Protein AF-A0A947VZX3-F1 (afdb_monomer)

Nearest PDB structures (foldseek):
  3a2s-assembly1_X  TM=6.113E-01  e=2.137E-06  Neisseria meningitidis
  7de8-assembly1_X  TM=5.847E-01  e=1.114E-06  Neisseria meningitidis
  3m8d-assembly1_A  TM=3.335E-01  e=2.037E-04  Escherichia coli
  4aiq-assembly1_A  TM=3.124E-01  e=2.099E-03  Neisseria meningitidis
  4aip-assembly1_C  TM=2.889E-01  e=2.340E-03  Neisseria meningitidis

Foldseek 3Di:
DPVVVVVVVVVVVVCVVPVPPDDPVRFVVQKDKKKKKKKKAKDKDFQDALLCDDPVCNPPHVQRAPPVVVRMKMKMKMWIWGDDPLDQKIWIKMKIWIQDRRRDDPVDPRDTDIDTFDGKMKGFPDDAQAARGKIKMFDQHFQPCQLQLQDPDDAPNDPDCPVCPSNQQGDGRWGKIKIKDTNHPFWIKIKMKTQFGGNCCCLWQVFDGNGKIKIKIKTWDDDPQKTKIKMKIKIFGANAFPDWDADPVGDIDGHTPSHWMKMKIKMKIWGWDDDDQKIKIKMKMKIKIWTWHRDDPVCVVLPFDIAIAIKMKIKIWMWMDGDQKIKIKMKIFIDGPQQEAQLQPTFCPLCVLLVVVVVVDQDPQNDDPPDDDLTNVGSGDPSPVQWGMKMKIKMWGDPDPFKIKIKMKIKTHTDPDNLLHDLVNNLVSQLVSQLVCCCPRVVDDSVSSNVVSVVSSVQQQPDWDDDPNDTDGNSVVSSVSSGSPDGDMMMMIMMMMMGMD

Secondary structure (DSSP, 8-state):
--HHHHHHHHHHHHHHH-GGG--HHHHHTTEEEEEEEEEEEEEES----TTS--TT-TTS--TTTTGGGTTEEEEEEEEEEEE-TTSSEEEEEEEEEESS-TT--TTS-S--EEEEEEEEEEE-----TTSPPPEEEEEEE--TTSS-TT-S---TT---S-SHHHHTT---SEEEEEEEEESSSS-EEEEEEES---HHHHHTT---TTT-EEEEEEEEEEETTEEEEEEEEEEEE-SS-SEEEE-TTS-EEEE----EEEEEEEEEEEE-EEETTEEEEEEEEEEEEEEE----HHHHHTTPPPPEEEEEEEEEEEEEEETTEEEEEEEEEEE-----GGGGSPTTHHHHHHHHHHTTS--TT-----S--------S--TTTTEEEEEEEEEEEEEETTEEEEEEEEEEEE--STTS--HHHHHHHHHHHHHHHHHHHS---HHHHHHHHHHHHHHHHH-EEEETTEEEEHHHHHHHHHSPPP-PPEEEEEEEEEEE-

Radius of gyration: 26.91 Å; Cα contacts (8 Å, |Δi|>4): 1143; chains: 1; bounding box: 76×49×82 Å

Structure (mmCIF, N/CA/C/O backbone):
data_AF-A0A947VZX3-F1
#
_entry.id   AF-A0A947VZX3-F1
#
loop_
_atom_site.group_PDB
_atom_site.id
_atom_site.type_symbol
_atom_site.label_atom_id
_atom_site.label_alt_id
_atom_site.label_comp_id
_atom_site.label_asym_id
_atom_site.label_entity_id
_atom_site.label_seq_id
_atom_site.pdbx_PDB_ins_code
_atom_site.Cartn_x
_atom_site.Cartn_y
_atom_site.Cartn_z
_atom_site.occupancy
_atom_site.B_iso_or_equiv
_atom_site.auth_seq_id
_atom_site.auth_comp_id
_atom_site.auth_asym_id
_atom_site.auth_atom_id
_atom_site.pdbx_PDB_model_num
ATOM 1 N N . MET A 1 1 ? -25.962 3.955 -11.970 1.00 35.78 1 MET A N 1
ATOM 2 C CA . MET A 1 1 ? -26.744 4.250 -10.748 1.00 35.78 1 MET A CA 1
ATOM 3 C C . MET A 1 1 ? -25.723 4.351 -9.625 1.00 35.78 1 MET A C 1
ATOM 5 O O . MET A 1 1 ? -24.988 3.386 -9.468 1.00 35.78 1 MET A O 1
ATOM 9 N N . LYS A 1 2 ? -25.550 5.512 -8.966 1.00 31.69 2 LYS A N 1
ATOM 10 C CA . LYS A 1 2 ? -24.510 5.649 -7.922 1.00 31.69 2 LYS A CA 1
ATOM 11 C C . LYS A 1 2 ? -24.743 4.577 -6.833 1.00 31.69 2 LYS A C 1
ATOM 13 O O . LYS A 1 2 ? -25.914 4.374 -6.492 1.00 31.69 2 LYS A O 1
ATOM 18 N N . PRO A 1 3 ? -23.701 3.913 -6.294 1.00 34.59 3 PRO A N 1
ATOM 19 C CA . PRO A 1 3 ? -23.832 2.891 -5.244 1.00 34.59 3 PRO A CA 1
ATOM 20 C C . PRO A 1 3 ? -24.694 3.362 -4.063 1.00 34.59 3 PRO A C 1
ATOM 22 O O . PRO A 1 3 ? -25.506 2.606 -3.534 1.00 34.59 3 PRO A O 1
ATOM 25 N N . THR A 1 4 ? -24.622 4.658 -3.757 1.00 35.81 4 THR A N 1
ATOM 26 C CA . THR A 1 4 ? -25.419 5.366 -2.750 1.00 35.81 4 THR A CA 1
ATOM 27 C C . THR A 1 4 ? -26.929 5.172 -2.926 1.00 35.81 4 THR A C 1
ATOM 29 O O . THR A 1 4 ? -27.631 4.952 -1.944 1.00 35.81 4 THR A O 1
ATOM 32 N N . TYR A 1 5 ? -27.454 5.174 -4.159 1.00 38.09 5 TYR A N 1
ATOM 33 C CA . TYR A 1 5 ? -28.892 4.992 -4.406 1.00 38.09 5 TYR A CA 1
ATOM 34 C C . TYR A 1 5 ? -29.338 3.537 -4.262 1.00 38.09 5 TYR A C 1
ATOM 36 O O . TYR A 1 5 ? -30.465 3.293 -3.841 1.00 38.09 5 TYR A O 1
ATOM 44 N N . PHE A 1 6 ? -28.473 2.572 -4.587 1.00 42.09 6 PHE A N 1
ATOM 45 C CA . PHE A 1 6 ? -28.776 1.156 -4.377 1.00 42.09 6 PHE A CA 1
ATOM 46 C C . PHE A 1 6 ? -28.758 0.812 -2.884 1.00 42.09 6 PHE A C 1
ATOM 48 O O . PHE A 1 6 ? -29.636 0.095 -2.418 1.00 42.09 6 PHE A O 1
ATOM 55 N N . ILE A 1 7 ? -27.829 1.393 -2.118 1.00 46.84 7 ILE A N 1
ATOM 56 C CA . ILE A 1 7 ? -27.730 1.217 -0.663 1.00 46.84 7 ILE A CA 1
ATOM 57 C C . ILE A 1 7 ? -28.871 1.933 0.060 1.00 46.84 7 ILE A C 1
ATOM 59 O O . ILE A 1 7 ? -29.493 1.324 0.917 1.00 46.84 7 ILE A O 1
ATOM 63 N N . LEU A 1 8 ? -29.227 3.168 -0.313 1.00 42.22 8 LEU A N 1
ATOM 64 C CA . LEU A 1 8 ? -30.409 3.846 0.238 1.00 42.22 8 LEU A CA 1
ATOM 65 C C . LEU A 1 8 ? -31.698 3.085 -0.081 1.00 42.22 8 LEU A C 1
ATOM 67 O O . LEU A 1 8 ? -32.559 2.959 0.783 1.00 42.22 8 LEU A O 1
ATOM 71 N N . PHE A 1 9 ? -31.816 2.526 -1.288 1.00 44.84 9 PHE A N 1
ATOM 72 C CA . PHE A 1 9 ? -32.938 1.666 -1.650 1.00 44.84 9 PHE A CA 1
ATOM 73 C C . PHE A 1 9 ? -32.929 0.360 -0.844 1.00 44.84 9 PHE A C 1
ATOM 75 O O . PHE A 1 9 ? -33.980 -0.060 -0.371 1.00 44.84 9 PHE A O 1
ATOM 82 N N . PHE A 1 10 ? -31.770 -0.265 -0.625 1.00 47.72 10 PHE A N 1
ATOM 83 C CA . PHE A 1 10 ? -31.662 -1.488 0.170 1.00 47.72 10 PHE A CA 1
ATOM 84 C C . PHE A 1 10 ? -31.925 -1.227 1.655 1.00 47.72 10 PHE A C 1
ATOM 86 O O . PHE A 1 10 ? -32.692 -1.966 2.251 1.00 47.72 10 PHE A O 1
ATOM 93 N N . LEU A 1 11 ? -31.392 -0.148 2.236 1.00 45.78 11 LEU A N 1
ATOM 94 C CA . LEU A 1 11 ? -31.677 0.302 3.601 1.00 45.78 11 LEU A CA 1
ATOM 95 C C . LEU A 1 11 ? -33.168 0.613 3.762 1.00 45.78 11 LEU A C 1
ATOM 97 O O . LEU A 1 11 ? -33.802 0.075 4.664 1.00 45.78 11 LEU A O 1
ATOM 101 N N . ALA A 1 12 ? -33.759 1.393 2.851 1.00 47.47 12 ALA A N 1
ATOM 102 C CA . ALA A 1 12 ? -35.184 1.721 2.881 1.00 47.47 12 ALA A CA 1
ATOM 103 C C . ALA A 1 12 ? -36.076 0.474 2.769 1.00 47.47 12 ALA A C 1
ATOM 105 O O . ALA A 1 12 ? -37.061 0.367 3.496 1.00 47.47 12 ALA A O 1
ATOM 106 N N . ASN A 1 13 ? -35.719 -0.492 1.914 1.00 44.72 13 ASN A N 1
ATOM 107 C CA . ASN A 1 13 ? -36.448 -1.758 1.803 1.00 44.72 13 ASN A CA 1
ATOM 108 C C . ASN A 1 13 ? -36.166 -2.706 2.980 1.00 44.72 13 ASN A C 1
ATOM 110 O O . ASN A 1 13 ? -37.054 -3.447 3.382 1.00 44.72 13 ASN A O 1
ATOM 114 N N . PHE A 1 14 ? -34.981 -2.666 3.588 1.00 45.41 14 PHE A N 1
ATOM 115 C CA . PHE A 1 14 ? -34.632 -3.485 4.750 1.00 45.41 14 PHE A CA 1
ATOM 116 C C . PHE A 1 14 ? -35.371 -3.016 6.009 1.00 45.41 14 PHE A C 1
ATOM 118 O O . PHE A 1 14 ? -35.938 -3.839 6.726 1.00 45.41 14 PHE A O 1
ATOM 125 N N . PHE A 1 15 ? -35.489 -1.699 6.217 1.00 46.69 15 PHE A N 1
ATOM 126 C CA . PHE A 1 15 ? -36.380 -1.123 7.232 1.00 46.69 15 PHE A CA 1
ATOM 127 C C . PHE A 1 15 ? -37.864 -1.434 6.954 1.00 46.69 15 PHE A C 1
ATOM 129 O O . PHE A 1 15 ? -38.653 -1.528 7.891 1.00 46.69 15 PHE A O 1
ATOM 136 N N . TYR A 1 16 ? -38.236 -1.669 5.691 1.00 44.59 16 TYR A N 1
ATOM 137 C CA . TYR A 1 16 ? -39.578 -2.118 5.296 1.00 44.59 16 TYR A CA 1
ATOM 138 C C . TYR A 1 16 ? -39.823 -3.627 5.484 1.00 44.59 16 TYR A C 1
ATOM 140 O O . TYR A 1 16 ? -40.971 -4.034 5.640 1.00 44.59 16 TYR A O 1
ATOM 148 N N . ILE A 1 17 ? -38.778 -4.464 5.457 1.00 42.97 17 ILE A N 1
ATOM 149 C CA . ILE A 1 17 ? -38.868 -5.933 5.600 1.00 42.97 17 ILE A CA 1
ATOM 150 C C . ILE A 1 17 ? -38.758 -6.373 7.070 1.00 42.97 17 ILE A C 1
ATOM 152 O O . ILE A 1 17 ? -39.228 -7.453 7.424 1.00 42.97 17 ILE A O 1
ATOM 156 N N . VAL A 1 18 ? -38.257 -5.507 7.959 1.00 44.47 18 VAL A N 1
ATOM 157 C CA . VAL A 1 18 ? -38.199 -5.757 9.409 1.00 44.47 18 VAL A CA 1
ATOM 158 C C . VAL A 1 18 ? -39.089 -4.788 10.233 1.00 44.47 18 VAL A C 1
ATOM 160 O O . VAL A 1 18 ? -38.610 -4.222 11.215 1.00 44.47 18 VAL A O 1
ATOM 163 N N . PRO A 1 19 ? -40.390 -4.567 9.918 1.00 43.44 19 PRO A N 1
ATOM 164 C CA . PRO A 1 19 ? -41.225 -3.652 10.710 1.00 43.44 19 PRO A CA 1
ATOM 165 C C . PRO A 1 19 ? -41.539 -4.183 12.114 1.00 43.44 19 PRO A C 1
ATOM 167 O O . PRO A 1 19 ? -41.800 -3.408 13.028 1.00 43.44 19 PRO A O 1
ATOM 170 N N . GLU A 1 20 ? -41.527 -5.507 12.304 1.00 43.53 20 GLU A N 1
ATOM 171 C CA . GLU A 1 20 ? -41.973 -6.133 13.558 1.00 43.53 20 GLU A CA 1
ATOM 172 C C . GLU A 1 20 ? -40.954 -6.042 14.707 1.00 43.53 20 GLU A C 1
ATOM 174 O O . GLU A 1 20 ? -41.313 -6.295 15.854 1.00 43.53 20 GLU A O 1
ATOM 179 N N . LEU A 1 21 ? -39.699 -5.655 14.445 1.00 45.94 21 LEU A N 1
ATOM 180 C CA . LEU A 1 21 ? -38.653 -5.584 15.479 1.00 45.94 21 LEU A CA 1
ATOM 181 C C . LEU A 1 21 ? -38.380 -4.170 16.003 1.00 45.94 21 LEU A C 1
ATOM 183 O O . LEU A 1 21 ? -37.749 -4.039 17.050 1.00 45.94 21 LEU A O 1
ATOM 187 N N . PHE A 1 22 ? -38.860 -3.118 15.334 1.00 46.53 22 PHE A N 1
ATOM 188 C CA . PHE A 1 22 ? -38.502 -1.748 15.692 1.00 46.53 22 PHE A CA 1
ATOM 189 C C . PHE A 1 22 ? -39.653 -0.765 15.438 1.00 46.53 22 PHE A C 1
ATOM 191 O O . PHE A 1 22 ? -39.910 -0.358 14.308 1.00 46.53 22 PHE A O 1
ATOM 198 N N . SER A 1 23 ? -40.336 -0.325 16.501 1.00 46.69 23 SER A N 1
ATOM 199 C CA . SER A 1 23 ? -41.152 0.891 16.424 1.00 46.69 23 SER A CA 1
ATOM 200 C C . SER A 1 23 ? -40.230 2.098 16.190 1.00 46.69 23 SER A C 1
ATOM 202 O O . SER A 1 23 ? -39.136 2.160 16.750 1.00 46.69 23 SER A O 1
ATOM 204 N N . TYR A 1 24 ? -40.659 3.077 15.387 1.00 45.75 24 TYR A N 1
ATOM 205 C CA . TYR A 1 24 ? -39.859 4.274 15.068 1.00 45.75 24 TYR A CA 1
ATOM 206 C C . TYR A 1 24 ? -39.338 5.025 16.314 1.00 45.75 24 TYR A C 1
ATOM 208 O O . TYR A 1 24 ? -38.247 5.588 16.272 1.00 45.75 24 TYR A O 1
ATOM 216 N N . GLN A 1 25 ? -40.077 4.998 17.433 1.00 44.75 25 GLN A N 1
ATOM 217 C CA . GLN A 1 25 ? -39.634 5.564 18.717 1.00 44.75 25 GLN A CA 1
ATOM 218 C C . GLN A 1 25 ? -38.475 4.775 19.348 1.00 44.75 25 GLN A C 1
ATOM 220 O O . GLN A 1 25 ? -37.515 5.385 19.804 1.00 44.75 25 GLN A O 1
ATOM 225 N N . ASN A 1 26 ? -38.498 3.439 19.284 1.00 50.72 26 ASN A N 1
ATOM 226 C CA . ASN A 1 26 ? -37.415 2.601 19.806 1.00 50.72 26 ASN A CA 1
ATOM 227 C C . ASN A 1 26 ? -36.126 2.700 18.972 1.00 50.72 26 ASN A C 1
ATOM 229 O O . ASN A 1 26 ? -35.052 2.422 19.493 1.00 50.72 26 ASN A O 1
ATOM 233 N N . VAL A 1 27 ? -36.186 3.069 17.686 1.00 52.84 27 VAL A N 1
ATOM 234 C CA . VAL A 1 27 ? -34.972 3.201 16.852 1.00 52.84 27 VAL A CA 1
ATOM 235 C C . VAL A 1 27 ? -34.148 4.415 17.264 1.00 52.84 27 VAL A C 1
ATOM 237 O O . VAL A 1 27 ? -32.946 4.283 17.466 1.00 52.84 27 VAL A O 1
ATOM 240 N N . LEU A 1 28 ? -34.787 5.579 17.426 1.00 53.62 28 LEU A N 1
ATOM 241 C CA . LEU A 1 28 ? -34.096 6.824 17.783 1.00 53.62 28 LEU A CA 1
ATOM 242 C C . LEU A 1 28 ? -33.477 6.766 19.187 1.00 53.62 28 LEU A C 1
ATOM 244 O O . LEU A 1 28 ? -32.400 7.313 19.394 1.00 53.62 28 LEU A O 1
ATOM 248 N N . GLU A 1 29 ? -34.112 6.059 20.127 1.00 60.41 29 GLU A N 1
ATOM 249 C CA . GLU A 1 29 ? -33.576 5.838 21.481 1.00 60.41 29 GLU A CA 1
ATOM 250 C C . GLU A 1 29 ? -32.333 4.931 21.509 1.00 60.41 29 GLU A C 1
ATOM 252 O O . GLU A 1 29 ? -31.585 4.944 22.485 1.00 60.41 29 GLU A O 1
ATOM 257 N N . ASN A 1 30 ? -32.088 4.161 20.444 1.00 70.00 30 ASN A N 1
ATOM 258 C CA . ASN A 1 30 ? -30.960 3.235 20.329 1.00 70.00 30 ASN A CA 1
ATOM 259 C C . ASN A 1 30 ? -29.837 3.745 19.408 1.00 70.00 30 ASN A C 1
ATOM 261 O O . ASN A 1 30 ? -28.903 2.990 19.122 1.00 70.00 30 ASN A O 1
ATOM 265 N N . ILE A 1 31 ? -29.912 5.002 18.949 1.00 80.12 31 ILE A N 1
ATOM 266 C CA . ILE A 1 31 ? -28.833 5.637 18.189 1.00 80.12 31 ILE A CA 1
ATOM 267 C C . ILE A 1 31 ? -27.796 6.197 19.162 1.00 80.12 31 ILE A C 1
ATOM 269 O O . ILE A 1 31 ? -28.104 7.031 20.010 1.00 80.12 31 ILE A O 1
ATOM 273 N N . SER A 1 32 ? -26.550 5.755 19.016 1.00 86.94 32 SER A N 1
ATOM 274 C CA . SER A 1 32 ? -25.393 6.374 19.666 1.00 86.94 32 SER A CA 1
ATOM 275 C C . SER A 1 32 ? -24.645 7.231 18.653 1.00 86.94 32 SER A C 1
ATOM 277 O O . SER A 1 32 ? -24.474 6.815 17.508 1.00 86.94 32 SER A O 1
ATOM 279 N N . ILE A 1 33 ? -24.216 8.417 19.079 1.00 86.25 33 ILE A N 1
ATOM 280 C CA . ILE A 1 33 ? -23.416 9.333 18.265 1.00 86.25 33 ILE A CA 1
ATOM 281 C C . ILE A 1 33 ? -22.014 9.352 18.850 1.00 86.25 33 ILE A C 1
ATOM 283 O O . ILE A 1 33 ? -21.867 9.572 20.053 1.00 86.25 33 ILE A O 1
ATOM 287 N N . TYR A 1 34 ? -21.024 9.135 17.997 1.00 88.50 34 TYR A N 1
ATOM 288 C CA . TYR A 1 34 ? -19.617 9.308 18.323 1.00 88.50 34 TYR A CA 1
ATOM 289 C C . TYR A 1 34 ? -19.009 10.284 17.335 1.00 88.50 34 TYR A C 1
ATOM 291 O O . TYR A 1 34 ? -19.449 10.374 16.189 1.00 88.50 34 TYR A O 1
ATOM 299 N N . SER A 1 35 ? -18.013 11.037 17.771 1.00 86.31 35 SER A N 1
ATOM 300 C CA . SER A 1 35 ? -17.288 11.900 16.854 1.00 86.31 35 SER A CA 1
ATOM 301 C C . SER A 1 35 ? -15.841 12.051 17.267 1.00 86.31 35 SER A C 1
ATOM 303 O O . SER A 1 35 ? -15.520 12.048 18.458 1.00 86.31 35 SER A O 1
ATOM 305 N N . GLU A 1 36 ? -14.980 12.207 16.270 1.00 89.00 36 GLU A N 1
ATOM 306 C CA . GLU A 1 36 ? -13.574 12.512 16.443 1.00 89.00 36 GLU A CA 1
ATOM 307 C C . GLU A 1 36 ? -13.188 13.666 15.516 1.00 89.00 36 GLU A C 1
ATOM 309 O O . GLU A 1 36 ? -13.478 13.652 14.328 1.00 89.00 36 GLU A O 1
ATOM 314 N N . PHE A 1 37 ? -12.530 14.681 16.066 1.00 88.75 37 PHE A N 1
ATOM 315 C CA . PHE A 1 37 ? -11.984 15.814 15.330 1.00 88.75 37 PHE A CA 1
ATOM 316 C C . PHE A 1 37 ? -10.499 15.900 15.610 1.00 88.75 37 PHE A C 1
ATOM 318 O O . PHE A 1 37 ? -10.083 15.898 16.771 1.00 88.75 37 PHE A O 1
ATOM 325 N N . SER A 1 38 ? -9.698 16.022 14.563 1.00 88.31 38 SER A N 1
ATOM 326 C CA . SER A 1 38 ? -8.257 16.143 14.688 1.00 88.31 38 SER A CA 1
ATOM 327 C C . SER A 1 38 ? -7.758 17.341 13.889 1.00 88.31 38 SER A C 1
ATOM 329 O O . SER A 1 38 ? -8.179 17.596 12.765 1.00 88.31 38 SER A O 1
ATOM 331 N N . CYS A 1 39 ? -6.850 18.097 14.493 1.00 88.56 39 CYS A N 1
ATOM 332 C CA . CYS A 1 39 ? -6.163 19.215 13.866 1.00 88.56 39 CYS A CA 1
ATOM 333 C C . CYS A 1 39 ? -4.664 18.975 14.020 1.00 88.56 39 CYS A C 1
ATOM 335 O O . CYS A 1 39 ? -4.201 18.695 15.131 1.00 88.56 39 CYS A O 1
ATOM 337 N N . LEU A 1 40 ? -3.919 19.057 12.922 1.00 86.75 40 LEU A N 1
ATOM 338 C CA . LEU A 1 40 ? -2.470 18.905 12.915 1.00 86.75 40 LEU A CA 1
ATOM 339 C C . LEU A 1 40 ? -1.794 20.131 12.329 1.00 86.75 40 LEU A C 1
ATOM 341 O O . LEU A 1 40 ? -2.380 20.860 11.531 1.00 86.75 40 LEU A O 1
ATOM 345 N N . SER A 1 41 ? -0.533 20.307 12.706 1.00 86.62 41 SER A N 1
ATOM 346 C CA . SER A 1 41 ? 0.397 21.183 12.017 1.00 86.62 41 SER A CA 1
ATOM 347 C C . SER A 1 41 ? 1.714 20.459 11.762 1.00 86.62 41 SER A C 1
ATOM 349 O O . SER A 1 41 ? 2.215 19.787 12.668 1.00 86.62 41 SER A O 1
ATOM 351 N N . LYS A 1 42 ? 2.260 20.576 10.545 1.00 84.44 42 LYS A N 1
ATOM 352 C CA . LYS A 1 42 ? 3.500 19.902 10.130 1.00 84.44 42 LYS A CA 1
ATOM 353 C C . LYS A 1 42 ? 4.418 20.797 9.293 1.00 84.44 42 LYS A C 1
ATOM 355 O O . LYS A 1 42 ? 3.967 21.742 8.654 1.00 84.44 42 LYS A O 1
ATOM 360 N N . THR A 1 43 ? 5.703 20.451 9.283 1.00 82.62 43 THR A N 1
ATOM 361 C CA . THR A 1 43 ? 6.727 20.988 8.373 1.00 82.62 43 THR A CA 1
ATOM 362 C C . THR A 1 43 ? 7.384 19.827 7.639 1.00 82.62 43 THR A C 1
ATOM 364 O O . THR A 1 43 ? 7.719 18.830 8.281 1.00 82.62 43 THR A O 1
ATOM 367 N N . GLN A 1 44 ? 7.617 19.967 6.330 1.00 78.88 44 GLN A N 1
ATOM 368 C CA . GLN A 1 44 ? 8.154 18.899 5.487 1.00 78.88 44 GLN A CA 1
ATOM 369 C C . GLN A 1 44 ? 9.208 19.406 4.487 1.00 78.88 44 GLN A C 1
ATOM 371 O O . GLN A 1 44 ? 9.112 20.525 3.988 1.00 78.88 44 GLN A O 1
ATOM 376 N N . THR A 1 45 ? 10.250 18.601 4.241 1.00 72.81 45 THR A N 1
ATOM 377 C CA . THR A 1 45 ? 11.426 18.997 3.435 1.00 72.81 45 THR A CA 1
ATOM 378 C C . THR A 1 45 ? 11.352 18.623 1.951 1.00 72.81 45 THR A C 1
ATOM 380 O O . THR A 1 45 ? 12.116 19.176 1.171 1.00 72.81 45 THR A O 1
ATOM 383 N N . SER A 1 46 ? 10.447 17.726 1.546 1.00 66.06 46 SER A N 1
ATOM 384 C CA . SER A 1 46 ? 10.233 17.317 0.148 1.00 66.06 46 SER A CA 1
ATOM 385 C C . SER A 1 46 ? 8.783 16.870 -0.033 1.00 66.06 46 SER A C 1
ATOM 387 O O . SER A 1 46 ? 8.247 16.169 0.820 1.00 66.06 46 SER A O 1
ATOM 389 N N . TYR A 1 47 ? 8.128 17.324 -1.100 1.00 63.44 47 TYR A N 1
ATOM 390 C CA . TYR A 1 47 ? 6.688 17.137 -1.332 1.00 63.44 47 TYR A CA 1
ATOM 391 C C . TYR A 1 47 ? 6.367 16.203 -2.497 1.00 63.44 47 TYR A C 1
ATOM 393 O O . TYR A 1 47 ? 5.226 15.783 -2.646 1.00 63.44 47 TYR A O 1
ATOM 401 N N . TYR A 1 48 ? 7.381 15.819 -3.266 1.00 57.84 48 TYR A N 1
ATOM 402 C CA . TYR A 1 48 ? 7.276 14.841 -4.341 1.00 57.84 48 TYR A CA 1
ATOM 403 C C . TYR A 1 48 ? 7.857 13.520 -3.866 1.00 57.84 48 TYR A C 1
ATOM 405 O O . TYR A 1 48 ? 8.808 13.531 -3.097 1.00 57.84 48 TYR A O 1
ATOM 413 N N . THR A 1 49 ? 7.332 12.399 -4.341 1.00 57.34 49 THR A N 1
ATOM 414 C CA . THR A 1 49 ? 7.869 11.050 -4.135 1.00 57.34 49 THR A CA 1
ATOM 415 C C . THR A 1 49 ? 7.939 10.311 -5.478 1.00 57.34 49 THR A C 1
ATOM 417 O O . THR A 1 49 ? 7.251 10.695 -6.426 1.00 57.34 49 THR A O 1
ATOM 420 N N . PRO A 1 50 ? 8.710 9.211 -5.600 1.00 54.69 50 PRO A N 1
ATOM 421 C CA . PRO A 1 50 ? 8.724 8.376 -6.807 1.00 54.69 50 PRO A CA 1
ATOM 422 C C . PRO A 1 50 ? 7.351 7.791 -7.188 1.00 54.69 50 PRO A C 1
ATOM 424 O O . PRO A 1 50 ? 7.200 7.257 -8.283 1.00 54.69 50 PRO A O 1
ATOM 427 N N . LEU A 1 51 ? 6.370 7.887 -6.287 1.00 55.66 51 LEU A N 1
ATOM 428 C CA . LEU A 1 51 ? 4.995 7.424 -6.457 1.00 55.66 51 LEU A CA 1
ATOM 429 C C . LEU A 1 51 ? 4.089 8.482 -7.112 1.00 55.66 51 LEU A C 1
ATOM 431 O O . LEU A 1 51 ? 2.966 8.153 -7.483 1.00 55.66 51 LEU A O 1
ATOM 435 N N . ASP A 1 52 ? 4.574 9.722 -7.257 1.00 51.72 52 ASP A N 1
ATOM 436 C CA . ASP A 1 52 ? 3.792 10.879 -7.714 1.00 51.72 52 ASP A CA 1
ATOM 437 C C . ASP A 1 52 ? 3.973 11.187 -9.220 1.00 51.72 52 ASP A C 1
ATOM 439 O O . ASP A 1 52 ? 3.269 12.038 -9.751 1.00 51.72 52 ASP A O 1
ATOM 443 N N . ASN A 1 53 ? 4.903 10.535 -9.944 1.00 46.25 53 ASN A N 1
ATOM 444 C CA . ASN A 1 53 ? 4.932 10.558 -11.423 1.00 46.25 53 ASN A CA 1
ATOM 445 C C . ASN A 1 53 ? 5.997 9.613 -12.033 1.00 46.25 53 ASN A C 1
ATOM 447 O O . ASN A 1 53 ? 7.157 10.008 -12.209 1.00 46.25 53 ASN A O 1
ATOM 451 N N . PRO A 1 54 ? 5.673 8.366 -12.412 1.00 45.72 54 PRO A N 1
ATOM 452 C CA . PRO A 1 54 ? 6.554 7.605 -13.288 1.00 45.72 54 PRO A CA 1
ATOM 453 C C . PRO A 1 54 ? 6.516 8.214 -14.699 1.00 45.72 54 PRO A C 1
ATOM 455 O O . PRO A 1 54 ? 5.446 8.370 -15.274 1.00 45.72 54 PRO A O 1
ATOM 458 N N . ILE A 1 55 ? 7.676 8.449 -15.323 1.00 42.34 55 ILE A N 1
ATOM 459 C CA . ILE A 1 55 ? 7.818 8.918 -16.727 1.00 42.34 55 ILE A CA 1
ATOM 460 C C . ILE A 1 55 ? 7.051 8.042 -17.748 1.00 42.34 55 ILE A C 1
ATOM 462 O O . ILE A 1 55 ? 6.807 8.460 -18.875 1.00 42.34 55 ILE A O 1
ATOM 466 N N . TRP A 1 56 ? 6.651 6.825 -17.369 1.00 43.69 56 TRP A N 1
ATOM 467 C CA . TRP A 1 56 ? 5.885 5.888 -18.206 1.00 43.69 56 TRP A CA 1
ATOM 468 C C . TRP A 1 56 ? 4.401 5.784 -17.831 1.00 43.69 56 TRP A C 1
ATOM 470 O O . TRP A 1 56 ? 3.673 5.020 -18.455 1.00 43.69 56 TRP A O 1
ATOM 480 N N . ALA A 1 57 ? 3.966 6.527 -16.817 1.00 44.38 57 ALA A N 1
ATOM 481 C CA . ALA A 1 57 ? 2.592 6.623 -16.337 1.00 44.38 57 ALA A CA 1
ATOM 482 C C . ALA A 1 57 ? 2.195 8.106 -16.241 1.00 44.38 57 ALA A C 1
ATOM 484 O O . ALA A 1 57 ? 1.641 8.542 -15.236 1.00 44.38 57 ALA A O 1
ATOM 485 N N . ILE A 1 58 ? 2.502 8.857 -17.310 1.00 34.00 58 ILE A N 1
ATOM 486 C CA . ILE A 1 58 ? 2.343 10.320 -17.461 1.00 34.00 58 ILE A CA 1
ATOM 487 C C . ILE A 1 58 ? 0.950 10.831 -17.046 1.00 34.00 58 ILE A C 1
ATOM 489 O O . ILE A 1 58 ? 0.820 11.990 -16.663 1.00 34.00 58 ILE A O 1
ATOM 493 N N . ASP A 1 59 ? -0.063 9.962 -17.037 1.00 37.12 59 ASP A N 1
ATOM 494 C CA . ASP A 1 59 ? -1.441 10.318 -16.696 1.00 37.12 59 ASP A CA 1
ATOM 495 C C . ASP A 1 59 ? -1.920 9.812 -15.314 1.00 37.12 59 ASP A C 1
ATOM 497 O O . ASP A 1 59 ? -3.077 10.031 -14.959 1.00 37.12 59 ASP A O 1
ATOM 501 N N . PHE A 1 60 ? -1.082 9.134 -14.513 1.00 42.28 60 PHE A N 1
ATOM 502 C CA . PHE A 1 60 ? -1.524 8.449 -13.284 1.00 42.28 60 PHE A CA 1
ATOM 503 C C . PHE A 1 60 ? -0.534 8.565 -12.111 1.00 42.28 60 PHE A C 1
ATOM 505 O O . PHE A 1 60 ? 0.124 7.604 -11.728 1.00 42.28 60 PHE A O 1
ATOM 512 N N . ARG A 1 61 ? -0.455 9.766 -11.527 1.00 43.19 61 ARG A N 1
ATOM 513 C CA . ARG A 1 61 ? -0.877 10.106 -10.146 1.00 43.19 61 ARG A CA 1
ATOM 514 C C . ARG A 1 61 ? -0.363 11.508 -9.811 1.00 43.19 61 ARG A C 1
ATOM 516 O O . ARG A 1 61 ? 0.653 11.663 -9.160 1.00 43.19 61 ARG A O 1
ATOM 523 N N . SER A 1 62 ? -1.124 12.538 -10.148 1.00 39.62 62 SER A N 1
ATOM 524 C CA . SER A 1 62 ? -0.980 13.887 -9.584 1.00 39.62 62 SER A CA 1
ATOM 525 C C . SER A 1 62 ? -1.577 13.976 -8.163 1.00 39.62 62 SER A C 1
ATOM 527 O O . SER A 1 62 ? -2.422 14.826 -7.910 1.00 39.62 62 SER A O 1
ATOM 529 N N . GLY A 1 63 ? -1.212 13.048 -7.269 1.00 40.00 63 GLY A N 1
ATOM 530 C CA . GLY A 1 63 ? -1.800 12.869 -5.922 1.00 40.00 63 GLY A CA 1
ATOM 531 C C . GLY A 1 63 ? -0.971 13.496 -4.800 1.00 40.00 63 GLY A C 1
ATOM 532 O O . GLY A 1 63 ? -0.808 12.925 -3.728 1.00 40.00 63 GLY A O 1
ATOM 533 N N . ALA A 1 64 ? -0.303 14.600 -5.119 1.00 45.66 64 ALA A N 1
ATOM 534 C CA . ALA A 1 64 ? 0.560 15.338 -4.204 1.00 45.66 64 ALA A CA 1
ATOM 535 C C . ALA A 1 64 ? 0.734 16.793 -4.650 1.00 45.66 64 ALA A C 1
ATOM 537 O O . ALA A 1 64 ? 1.750 17.423 -4.347 1.00 45.66 64 ALA A O 1
ATOM 538 N N . ASN A 1 65 ? -0.204 17.319 -5.439 1.00 43.25 65 ASN A N 1
ATOM 539 C CA . ASN A 1 65 ? -0.162 18.735 -5.759 1.00 43.25 65 ASN A CA 1
ATOM 540 C C . ASN A 1 65 ? -0.383 19.495 -4.442 1.00 43.25 65 ASN A C 1
ATOM 542 O O . ASN A 1 65 ? -1.263 19.135 -3.668 1.00 43.25 65 ASN A O 1
ATOM 546 N N . HIS A 1 66 ? 0.423 20.520 -4.169 1.00 50.34 66 HIS A N 1
ATOM 547 C CA . HIS A 1 66 ? 0.205 21.434 -3.043 1.00 50.34 66 HIS A CA 1
ATOM 548 C C . HIS A 1 66 ? 0.448 20.862 -1.637 1.00 50.34 66 HIS A C 1
ATOM 550 O O . HIS A 1 66 ? -0.062 21.408 -0.657 1.00 50.34 66 HIS A O 1
ATOM 556 N N . ARG A 1 67 ? 1.271 19.812 -1.467 1.00 59.47 67 ARG A N 1
ATOM 557 C CA . ARG A 1 67 ? 1.647 19.376 -0.103 1.00 59.47 67 ARG A CA 1
ATOM 558 C C . ARG A 1 67 ? 2.370 20.489 0.682 1.00 59.47 67 ARG A C 1
ATOM 560 O O . ARG A 1 67 ? 2.317 20.501 1.912 1.00 59.47 67 ARG A O 1
ATOM 567 N N . GLU A 1 68 ? 2.980 21.456 -0.008 1.00 56.69 68 GLU A N 1
ATOM 568 C CA . GLU A 1 68 ? 3.500 22.696 0.578 1.00 56.69 68 GLU A CA 1
ATOM 569 C C . GLU A 1 68 ? 2.464 23.515 1.366 1.00 56.69 68 GLU A C 1
ATOM 571 O O . GLU A 1 68 ? 2.847 24.218 2.305 1.00 56.69 68 GLU A O 1
ATOM 576 N N . ASP A 1 69 ? 1.173 23.366 1.063 1.00 57.03 69 ASP A N 1
ATOM 577 C CA . ASP A 1 69 ? 0.079 24.097 1.707 1.00 57.03 69 ASP A CA 1
ATOM 578 C C . ASP A 1 69 ? -0.475 23.369 2.953 1.00 57.03 69 ASP A C 1
ATOM 580 O O . ASP A 1 69 ? -1.279 23.917 3.710 1.00 57.03 69 ASP A O 1
ATOM 584 N N . GLN A 1 70 ? 0.018 22.162 3.263 1.00 61.47 70 GLN A N 1
ATOM 585 C CA . GLN A 1 70 ? -0.460 21.312 4.367 1.00 61.47 70 GLN A CA 1
ATOM 586 C C . GLN A 1 70 ? 0.119 21.650 5.748 1.00 61.47 70 GLN A C 1
ATOM 588 O O . GLN A 1 70 ? 0.188 20.800 6.643 1.00 61.47 70 GLN A O 1
ATOM 593 N N . ILE A 1 71 ? 0.544 22.894 5.958 1.00 73.75 71 ILE A N 1
ATOM 594 C CA . ILE A 1 71 ? 1.138 23.325 7.231 1.00 73.75 71 ILE A CA 1
ATOM 595 C C . ILE A 1 71 ? 0.135 23.166 8.380 1.00 73.75 71 ILE A C 1
ATOM 597 O O . ILE A 1 71 ? 0.548 22.925 9.516 1.00 73.75 71 ILE A O 1
ATOM 601 N N . ILE A 1 72 ? -1.170 23.284 8.095 1.00 79.75 72 ILE A N 1
ATOM 602 C CA . ILE A 1 72 ? -2.273 23.035 9.030 1.00 79.75 72 ILE A CA 1
ATOM 603 C C . ILE A 1 72 ? -3.393 22.276 8.309 1.00 79.75 72 ILE A C 1
ATOM 605 O O . ILE A 1 72 ? -3.922 22.750 7.305 1.00 79.75 72 ILE A O 1
ATOM 609 N N . ARG A 1 73 ? -3.817 21.139 8.868 1.00 80.00 73 ARG A N 1
ATOM 610 C CA . ARG A 1 73 ? -4.940 20.339 8.351 1.00 80.00 73 ARG A CA 1
ATOM 611 C C . ARG A 1 73 ? -5.915 20.009 9.469 1.00 80.00 73 ARG A C 1
ATOM 613 O O . ARG A 1 73 ? -5.505 19.783 10.609 1.00 80.00 73 ARG A O 1
ATOM 620 N N . THR A 1 74 ? -7.204 20.018 9.151 1.00 83.69 74 THR A N 1
ATOM 621 C CA . THR A 1 74 ? -8.275 19.691 10.096 1.00 83.69 74 THR A CA 1
ATOM 622 C C . THR A 1 74 ? -9.222 18.699 9.451 1.00 83.69 74 THR A C 1
ATOM 624 O O . THR A 1 74 ? -9.849 19.020 8.447 1.00 83.69 74 THR A O 1
ATOM 627 N N . ALA A 1 75 ? -9.348 17.533 10.073 1.00 85.25 75 ALA A N 1
ATOM 628 C CA . ALA A 1 75 ? -10.257 16.482 9.655 1.00 85.25 75 ALA A CA 1
ATOM 629 C C . ALA A 1 75 ? -11.186 16.103 10.811 1.00 85.25 75 ALA A C 1
ATOM 631 O O . ALA A 1 75 ? -10.852 16.272 11.990 1.00 85.25 75 ALA A O 1
ATOM 632 N N . GLY A 1 76 ? -12.364 15.589 10.486 1.00 85.25 76 GLY A N 1
ATOM 633 C CA . GLY A 1 76 ? -13.311 15.112 11.478 1.00 85.25 76 GLY A CA 1
ATOM 634 C C . GLY A 1 76 ? -14.224 14.026 10.942 1.00 85.25 76 GLY A C 1
ATOM 635 O O . GLY A 1 76 ? -14.530 13.980 9.755 1.00 85.25 76 GLY A O 1
ATOM 636 N N . GLU A 1 77 ? -14.684 13.169 11.842 1.00 87.81 77 GLU A N 1
ATOM 637 C CA . GLU A 1 77 ? -15.656 12.124 11.559 1.00 87.81 77 GLU A CA 1
ATOM 638 C C . GLU A 1 77 ? -16.806 12.151 12.567 1.00 87.81 77 GLU A C 1
ATOM 640 O O . GLU A 1 77 ? -16.641 12.486 13.746 1.00 87.81 77 GLU A O 1
ATOM 645 N N . ILE A 1 78 ? -18.001 11.820 12.085 1.00 87.50 78 ILE A N 1
ATOM 646 C CA . ILE A 1 78 ? -19.212 11.673 12.891 1.00 87.50 78 ILE A CA 1
ATOM 647 C C . ILE A 1 78 ? -19.825 10.315 12.573 1.00 87.50 78 ILE A C 1
ATOM 649 O O . ILE A 1 78 ? -20.265 10.076 11.449 1.00 87.50 78 ILE A O 1
ATOM 653 N N . ASP A 1 79 ? -19.923 9.475 13.595 1.00 88.31 79 ASP A N 1
ATOM 654 C CA . ASP A 1 79 ? -20.459 8.125 13.529 1.00 88.31 79 ASP A CA 1
ATOM 655 C C . ASP A 1 79 ? -21.841 8.061 14.174 1.00 88.31 79 ASP A C 1
ATOM 657 O O . ASP A 1 79 ? -22.039 8.410 15.341 1.00 88.31 79 ASP A O 1
ATOM 661 N N . LEU A 1 80 ? -22.803 7.539 13.421 1.00 88.50 80 LEU A N 1
ATOM 662 C CA . LEU A 1 80 ? -24.135 7.196 13.891 1.00 88.50 80 LEU A CA 1
ATOM 663 C C . LEU A 1 80 ? -24.254 5.675 13.964 1.00 88.50 80 LEU A C 1
ATOM 665 O O . LEU A 1 80 ? -24.243 4.981 12.945 1.00 88.50 80 LEU A O 1
ATOM 669 N N . CYS A 1 81 ? -24.394 5.160 15.180 1.00 87.44 81 CYS A N 1
ATOM 670 C CA . CYS A 1 81 ? -24.429 3.732 15.472 1.00 87.44 81 CYS A CA 1
ATOM 671 C C . CYS A 1 81 ? -25.823 3.297 15.924 1.00 87.44 81 CYS A C 1
ATOM 673 O O . CYS A 1 81 ? -26.407 3.931 16.799 1.00 87.44 81 CYS A O 1
ATOM 675 N N . ILE A 1 82 ? -26.320 2.172 15.408 1.00 86.56 82 ILE A N 1
ATOM 676 C CA . ILE A 1 82 ? -27.511 1.481 15.928 1.00 86.56 82 ILE A CA 1
ATOM 677 C C . ILE A 1 82 ? -27.095 0.099 16.432 1.00 86.56 82 ILE A C 1
ATOM 679 O O . ILE A 1 82 ? -26.493 -0.680 15.690 1.00 86.56 82 ILE A O 1
ATOM 683 N N . GLY A 1 83 ? -27.451 -0.225 17.677 1.00 79.00 83 GLY A N 1
ATOM 684 C CA . GLY A 1 83 ? -26.990 -1.443 18.357 1.00 79.00 83 GLY A CA 1
ATOM 685 C C . GLY A 1 83 ? -25.535 -1.333 18.827 1.00 79.00 83 GLY A C 1
ATOM 686 O O . GLY A 1 83 ? -24.937 -0.257 18.767 1.00 79.00 83 GLY A O 1
ATOM 687 N N . LYS A 1 84 ? -24.944 -2.436 19.307 1.00 77.81 84 LYS A N 1
ATOM 688 C CA . LYS A 1 84 ? -23.532 -2.458 19.733 1.00 77.81 84 LYS A CA 1
ATOM 689 C C . LYS A 1 84 ? -22.686 -3.414 18.892 1.00 77.81 84 LYS A C 1
ATOM 691 O O . LYS A 1 84 ? -23.155 -4.501 18.544 1.00 77.81 84 LYS A O 1
ATOM 696 N N . PRO A 1 85 ? -21.412 -3.076 18.618 1.00 74.69 85 PRO A N 1
ATOM 697 C CA . PRO A 1 85 ? -20.494 -3.993 17.957 1.00 74.69 85 PRO A CA 1
ATOM 698 C C . PRO A 1 85 ? -20.448 -5.358 18.660 1.00 74.69 85 PRO A C 1
ATOM 700 O O . PRO A 1 85 ? -20.224 -5.447 19.866 1.00 74.69 85 PRO A O 1
ATOM 703 N N . GLY A 1 86 ? -20.643 -6.431 17.891 1.00 69.94 86 GLY A N 1
ATOM 704 C CA . GLY A 1 86 ? -20.638 -7.808 18.396 1.00 69.94 86 GLY A CA 1
ATOM 705 C C . GLY A 1 86 ? -22.001 -8.351 18.833 1.00 69.94 86 GLY A C 1
ATOM 706 O O . GLY A 1 86 ? -22.102 -9.553 19.077 1.00 69.94 86 GLY A O 1
ATOM 707 N N . GLU A 1 87 ? -23.045 -7.522 18.882 1.00 75.06 87 GLU A N 1
ATOM 708 C CA . GLU A 1 87 ? -24.421 -7.986 19.075 1.00 75.06 87 GLU A CA 1
ATOM 709 C C . GLU A 1 87 ? -25.012 -8.577 17.783 1.00 75.06 87 GLU A C 1
ATOM 711 O O . GLU A 1 87 ? -24.398 -8.565 16.714 1.00 75.06 87 GLU A O 1
ATOM 716 N N . LYS A 1 88 ? -26.233 -9.123 17.888 1.00 78.81 88 LYS A N 1
ATOM 717 C CA . LYS A 1 88 ? -26.953 -9.744 16.766 1.00 78.81 88 LYS A CA 1
ATOM 718 C C . LYS A 1 88 ? -27.151 -8.783 15.592 1.00 78.81 88 LYS A C 1
ATOM 720 O O . LYS A 1 88 ? -27.148 -9.228 14.449 1.00 78.81 88 LYS A O 1
ATOM 725 N N . PHE A 1 89 ? -27.341 -7.499 15.876 1.00 81.06 89 PHE A N 1
ATOM 726 C CA . PHE A 1 89 ? -27.478 -6.449 14.878 1.00 81.06 89 PHE A CA 1
ATOM 727 C C . PHE A 1 89 ? -26.634 -5.246 15.280 1.00 81.06 89 PHE A C 1
ATOM 729 O O . PHE A 1 89 ? -26.702 -4.793 16.421 1.00 81.06 89 PHE A O 1
ATOM 736 N N . PHE A 1 90 ? -25.872 -4.729 14.323 1.00 84.88 90 PHE A N 1
ATOM 737 C CA . PHE A 1 90 ? -25.131 -3.484 14.452 1.00 84.88 90 PHE A CA 1
ATOM 738 C C . PHE A 1 90 ? -25.152 -2.747 13.113 1.00 84.88 90 PHE A C 1
ATOM 740 O O . PHE A 1 90 ? -24.939 -3.367 12.073 1.00 84.88 90 PHE A O 1
ATOM 747 N N . GLY A 1 91 ? -25.415 -1.447 13.129 1.00 86.00 91 GLY A N 1
ATOM 748 C CA . GLY A 1 91 ? -25.353 -0.587 11.952 1.00 86.00 91 GLY A CA 1
ATOM 749 C C . GLY A 1 91 ? -24.497 0.640 12.226 1.00 86.00 91 GLY A C 1
ATOM 750 O O . GLY A 1 91 ? -24.562 1.182 13.328 1.00 86.00 91 GLY A O 1
ATOM 751 N N . LEU A 1 92 ? -23.731 1.067 11.225 1.00 88.25 92 LEU A N 1
ATOM 752 C CA . LEU A 1 92 ? -22.908 2.274 11.260 1.00 88.25 92 LEU A CA 1
ATOM 753 C C . LEU A 1 92 ? -23.191 3.129 10.023 1.00 88.25 92 LEU A C 1
ATOM 755 O O . LEU A 1 92 ? -23.257 2.604 8.909 1.00 88.25 92 LEU A O 1
ATOM 759 N N . LEU A 1 93 ? -23.324 4.433 10.239 1.00 88.94 93 LEU A N 1
ATOM 760 C CA . LEU A 1 93 ? -23.292 5.472 9.217 1.00 88.94 93 LEU A CA 1
ATOM 761 C C . LEU A 1 93 ? -22.286 6.537 9.652 1.00 88.94 93 LEU A C 1
ATOM 763 O O . LEU A 1 93 ? -22.496 7.190 10.669 1.00 88.94 93 LEU A O 1
ATOM 767 N N . GLN A 1 94 ? -21.230 6.709 8.871 1.00 86.12 94 GLN A N 1
ATOM 768 C CA . GLN A 1 94 ? -20.153 7.649 9.139 1.00 86.12 94 GLN A CA 1
ATOM 769 C C . GLN A 1 94 ? -20.140 8.776 8.106 1.00 86.12 94 GLN A C 1
ATOM 771 O O . GLN A 1 94 ? -20.224 8.541 6.897 1.00 86.12 94 GLN A O 1
ATOM 776 N N . PHE A 1 95 ? -19.989 9.998 8.599 1.00 85.44 95 PHE A N 1
ATOM 777 C CA . PHE A 1 95 ? -19.689 11.185 7.808 1.00 85.44 95 PHE A CA 1
ATOM 778 C C . PHE A 1 95 ? -18.249 11.597 8.063 1.00 85.44 95 PHE A C 1
ATOM 780 O O . PHE A 1 95 ? -17.826 11.626 9.217 1.00 85.44 95 PHE A O 1
ATOM 787 N N . TYR A 1 96 ? -17.527 11.928 7.002 1.00 83.56 96 TYR A N 1
ATOM 788 C CA . TYR A 1 96 ? -16.151 12.394 7.053 1.00 83.56 96 TYR A CA 1
ATOM 789 C C . TYR A 1 96 ? -16.061 13.804 6.476 1.00 83.56 96 TYR A C 1
ATOM 791 O O . TYR A 1 96 ? -16.736 14.141 5.500 1.00 83.56 96 TYR A O 1
ATOM 799 N N . PHE A 1 97 ? -15.233 14.624 7.106 1.00 83.31 97 PHE A N 1
ATOM 800 C CA . PHE A 1 97 ? -14.942 15.989 6.713 1.00 83.31 97 PHE A CA 1
ATOM 801 C C . PHE A 1 97 ? -13.433 16.205 6.700 1.00 83.31 97 PHE A C 1
ATOM 803 O O . PHE A 1 97 ? -12.763 15.886 7.685 1.00 83.31 97 PHE A O 1
ATOM 810 N N . ASP A 1 98 ? -12.932 16.833 5.642 1.00 78.31 98 ASP A N 1
ATOM 811 C CA . ASP A 1 98 ? -11.574 17.362 5.585 1.00 78.31 98 ASP A CA 1
ATOM 812 C C . ASP A 1 98 ? -11.583 18.789 5.048 1.00 78.31 98 ASP A C 1
ATOM 814 O O . ASP A 1 98 ? -12.044 19.058 3.940 1.00 78.31 98 ASP A O 1
ATOM 818 N N . ALA A 1 99 ? -11.090 19.725 5.855 1.00 72.94 99 ALA A N 1
ATOM 819 C CA . ALA A 1 99 ? -11.077 21.131 5.488 1.00 72.94 99 ALA A CA 1
ATOM 820 C C . ALA A 1 99 ? -10.093 21.441 4.352 1.00 72.94 99 ALA A C 1
ATOM 822 O O . ALA A 1 99 ? -10.379 22.327 3.554 1.00 72.94 99 ALA A O 1
ATOM 823 N N . ASN A 1 100 ? -8.948 20.750 4.308 1.00 68.62 100 ASN A N 1
ATOM 824 C CA . ASN A 1 100 ? -7.789 21.117 3.489 1.00 68.62 100 ASN A CA 1
ATOM 825 C C . ASN A 1 100 ? -7.143 19.856 2.879 1.00 68.62 100 ASN A C 1
ATOM 827 O O . ASN A 1 100 ? -5.954 19.597 3.096 1.00 68.62 100 ASN A O 1
ATOM 831 N N . ASP A 1 101 ? -7.936 19.042 2.183 1.00 65.81 101 ASP A N 1
ATOM 832 C CA . ASP A 1 101 ? -7.447 17.854 1.472 1.00 65.81 101 ASP A CA 1
ATOM 833 C C . ASP A 1 101 ? -6.544 18.274 0.282 1.00 65.81 101 ASP A C 1
ATOM 835 O O . ASP A 1 101 ? -6.956 19.120 -0.516 1.00 65.81 101 ASP A O 1
ATOM 839 N N . PRO A 1 102 ? -5.305 17.757 0.149 1.00 54.44 102 PRO A N 1
ATOM 840 C CA . PRO A 1 102 ? -4.423 18.066 -0.986 1.00 54.44 102 PRO A CA 1
ATOM 841 C C . PRO A 1 102 ? -4.912 17.544 -2.345 1.00 54.44 102 PRO A C 1
ATOM 843 O O . PRO A 1 102 ? -4.471 18.053 -3.375 1.00 54.44 102 PRO A O 1
ATOM 846 N N . ASP A 1 103 ? -5.795 16.542 -2.375 1.00 54.25 103 ASP A N 1
ATOM 847 C CA . ASP A 1 103 ? -6.203 15.872 -3.617 1.00 54.25 103 ASP A CA 1
ATOM 848 C C . ASP A 1 103 ? -7.339 16.608 -4.360 1.00 54.25 103 ASP A C 1
ATOM 850 O O . ASP A 1 103 ? -7.904 16.104 -5.339 1.00 54.25 103 ASP A O 1
ATOM 854 N N . PHE A 1 104 ? -7.667 17.838 -3.947 1.00 54.56 104 PHE A N 1
ATOM 855 C CA . PHE A 1 104 ? -8.636 18.671 -4.651 1.00 54.56 104 PHE A CA 1
ATOM 856 C C . PHE A 1 104 ? -8.128 19.141 -6.019 1.00 54.56 104 PHE A C 1
ATOM 858 O O . PHE A 1 104 ? -7.050 19.715 -6.178 1.00 54.56 104 PHE A O 1
ATOM 865 N N . ASN A 1 105 ? -8.973 18.963 -7.037 1.00 48.66 105 ASN A N 1
ATOM 866 C CA . ASN A 1 105 ? -8.741 19.534 -8.357 1.00 48.66 105 ASN A CA 1
ATOM 867 C C . ASN A 1 105 ? -8.812 21.068 -8.280 1.00 48.66 105 ASN A C 1
ATOM 869 O O . ASN A 1 105 ? -9.884 21.628 -8.074 1.00 48.66 105 ASN A O 1
ATOM 873 N N . VAL A 1 106 ? -7.691 21.738 -8.565 1.00 44.59 106 VAL A N 1
ATOM 874 C CA . VAL A 1 106 ? -7.464 23.206 -8.543 1.00 44.59 106 VAL A CA 1
ATOM 875 C C . VAL A 1 106 ? -8.485 24.032 -9.361 1.00 44.59 106 VAL A C 1
ATOM 877 O O . VAL A 1 106 ? -8.520 25.257 -9.285 1.00 44.59 106 VAL A O 1
ATOM 880 N N . ASN A 1 107 ? -9.339 23.380 -10.155 1.00 46.22 107 ASN A N 1
ATOM 881 C CA . ASN A 1 107 ? -10.370 24.030 -10.966 1.00 46.22 107 ASN A CA 1
ATOM 882 C C . ASN A 1 107 ? -11.730 24.190 -10.260 1.00 46.22 107 ASN A C 1
ATOM 884 O O . ASN A 1 107 ? -12.601 24.870 -10.804 1.00 46.22 107 ASN A O 1
ATOM 888 N N . GLU A 1 108 ? -11.927 23.601 -9.080 1.00 44.09 108 GLU A N 1
ATOM 889 C CA . GLU A 1 108 ? -13.127 23.780 -8.257 1.00 44.09 108 GLU A CA 1
ATOM 890 C C . GLU A 1 108 ? -12.736 24.571 -6.994 1.00 44.09 108 GLU A C 1
ATOM 892 O O . GLU A 1 108 ? -11.711 24.303 -6.377 1.00 44.09 108 GLU A O 1
ATOM 897 N N . GLN A 1 109 ? -13.474 25.646 -6.689 1.00 43.59 109 GLN A N 1
ATOM 898 C CA . GLN A 1 109 ? -13.164 26.575 -5.592 1.00 43.59 109 GLN A CA 1
ATOM 899 C C . GLN A 1 109 ? -13.039 25.851 -4.242 1.00 43.59 109 GLN A C 1
ATOM 901 O O . GLN A 1 109 ? -13.685 24.830 -4.057 1.00 43.59 109 GLN A O 1
ATOM 906 N N . GLU A 1 110 ? -12.253 26.439 -3.326 1.00 47.44 110 GLU A N 1
ATOM 907 C CA . GLU A 1 110 ? -12.021 26.077 -1.911 1.00 47.44 110 GLU A CA 1
ATOM 908 C C . GLU A 1 110 ? -13.292 25.629 -1.146 1.00 47.44 110 GLU A C 1
ATOM 910 O O . GLU A 1 110 ? -13.832 26.354 -0.307 1.00 47.44 110 GLU A O 1
ATOM 915 N N . GLU A 1 111 ? -13.798 24.432 -1.421 1.00 53.28 111 GLU A N 1
ATOM 916 C CA . GLU A 1 111 ? -14.904 23.816 -0.700 1.00 53.28 111 GLU A CA 1
ATOM 917 C C . GLU A 1 111 ? -14.346 22.650 0.107 1.00 53.28 111 GLU A C 1
ATOM 919 O O . GLU A 1 111 ? -13.718 21.743 -0.428 1.00 53.28 111 GLU A O 1
ATOM 924 N N . ALA A 1 112 ? -14.553 22.688 1.422 1.00 57.34 112 ALA A N 1
ATOM 925 C CA . ALA A 1 112 ? -14.142 21.607 2.302 1.00 57.34 112 ALA A CA 1
ATOM 926 C C . ALA A 1 112 ? -14.739 20.262 1.846 1.00 57.34 112 ALA A C 1
ATOM 928 O O . ALA A 1 112 ? -15.926 20.183 1.512 1.00 57.34 112 ALA A O 1
ATOM 929 N N . TYR A 1 113 ? -13.929 19.201 1.875 1.00 65.81 113 TYR A N 1
ATOM 930 C CA . TYR A 1 113 ? -14.348 17.857 1.492 1.00 65.81 113 TYR A CA 1
ATOM 931 C C . TYR A 1 113 ? -15.360 17.328 2.496 1.00 65.81 113 TYR A C 1
ATOM 933 O O . TYR A 1 113 ? -15.105 17.297 3.701 1.00 65.81 113 TYR A O 1
ATOM 941 N N . PHE A 1 114 ? -16.513 16.893 2.000 1.00 68.31 114 PHE A N 1
ATOM 942 C CA . PHE A 1 114 ? -17.515 16.198 2.793 1.00 68.31 114 PHE A CA 1
ATOM 943 C C . PHE A 1 114 ? -17.945 14.937 2.056 1.00 68.31 114 PHE A C 1
ATOM 945 O O . PHE A 1 114 ? -18.508 15.014 0.962 1.00 68.31 114 PHE A O 1
ATOM 952 N N . ASP A 1 115 ? -17.715 13.781 2.671 1.00 71.44 115 ASP A N 1
ATOM 953 C CA . ASP A 1 115 ? -18.045 12.487 2.081 1.00 71.44 115 ASP A CA 1
ATOM 954 C C . ASP A 1 115 ? -18.625 11.526 3.120 1.00 71.44 115 ASP A C 1
ATOM 956 O O . ASP A 1 115 ? -18.550 11.716 4.337 1.00 71.44 115 ASP A O 1
ATOM 960 N N . THR A 1 116 ? -19.266 10.477 2.626 1.00 71.19 116 THR A N 1
ATOM 961 C CA . THR A 1 116 ? -19.740 9.372 3.444 1.00 71.19 116 THR A CA 1
ATOM 962 C C . THR A 1 116 ? -18.652 8.311 3.567 1.00 71.19 116 THR A C 1
ATOM 964 O O . THR A 1 116 ? -18.249 7.734 2.561 1.00 71.19 116 THR A O 1
ATOM 967 N N . GLY A 1 117 ? -18.217 8.033 4.797 1.00 75.94 117 GLY A N 1
ATOM 968 C CA . GLY A 1 117 ? -17.232 6.996 5.102 1.00 75.94 117 GLY A CA 1
ATOM 969 C C . GLY A 1 117 ? -17.875 5.609 5.185 1.00 75.94 117 GLY A C 1
ATOM 970 O O . GLY A 1 117 ? -18.508 5.114 4.251 1.00 75.94 117 GLY A O 1
ATOM 971 N N . ASN A 1 118 ? -17.729 4.952 6.334 1.00 81.88 118 ASN A N 1
ATOM 972 C CA . ASN A 1 118 ? -18.333 3.644 6.575 1.00 81.88 118 ASN A CA 1
ATOM 973 C C . ASN A 1 118 ? -19.871 3.697 6.636 1.00 81.88 118 ASN A C 1
ATOM 975 O O . ASN A 1 118 ? -20.463 4.389 7.461 1.00 81.88 118 ASN A O 1
ATOM 979 N N . ILE A 1 119 ? -20.529 2.886 5.807 1.00 88.25 119 ILE A N 1
ATOM 980 C CA . ILE A 1 119 ? -21.976 2.659 5.822 1.00 88.25 119 ILE A CA 1
ATOM 981 C C . ILE A 1 119 ? -22.244 1.162 5.731 1.00 88.25 119 ILE A C 1
ATOM 983 O O . ILE A 1 119 ? -22.271 0.599 4.634 1.00 88.25 119 ILE A O 1
ATOM 987 N N . PHE A 1 120 ? -22.484 0.494 6.855 1.00 88.00 120 PHE A N 1
ATOM 988 C CA . PHE A 1 120 ? -22.726 -0.946 6.829 1.00 88.00 120 PHE A CA 1
ATOM 989 C C . PHE A 1 120 ? -23.685 -1.430 7.903 1.00 88.00 120 PHE A C 1
ATOM 991 O O . PHE A 1 120 ? -23.895 -0.797 8.9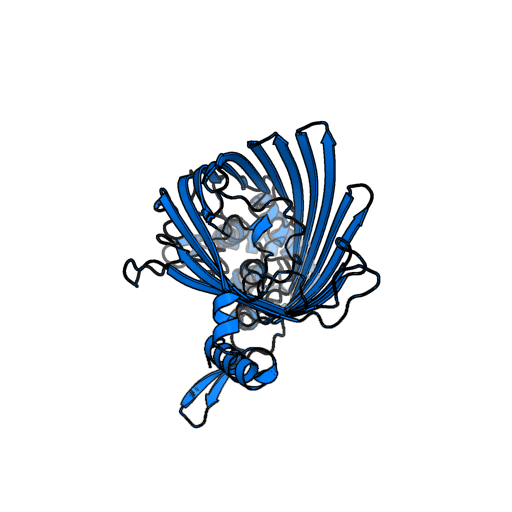36 1.00 88.00 120 PHE A O 1
ATOM 998 N N . ILE A 1 121 ? -24.230 -2.617 7.652 1.00 86.31 121 ILE A N 1
ATOM 999 C CA . ILE A 1 121 ? -24.982 -3.397 8.627 1.00 86.31 121 ILE A CA 1
ATOM 1000 C C . ILE A 1 121 ? -24.263 -4.722 8.826 1.00 86.31 121 ILE A C 1
ATOM 1002 O O . ILE A 1 121 ? -23.886 -5.395 7.866 1.00 86.31 121 ILE A O 1
ATOM 1006 N N . ASN A 1 122 ? -24.104 -5.104 10.085 1.00 85.69 122 ASN A N 1
ATOM 1007 C CA . ASN A 1 122 ? -23.636 -6.406 10.508 1.00 85.69 122 ASN A CA 1
ATOM 1008 C C . ASN A 1 122 ? -24.788 -7.182 11.156 1.00 85.69 122 ASN A C 1
ATOM 1010 O O . ASN A 1 122 ? -25.465 -6.692 12.062 1.00 85.69 122 ASN A O 1
ATOM 1014 N N . TYR A 1 123 ? -24.985 -8.409 10.688 1.00 85.38 123 TYR A N 1
ATOM 1015 C CA . TYR A 1 123 ? -25.933 -9.364 11.234 1.00 85.38 123 TYR A CA 1
ATOM 1016 C C . TYR A 1 123 ? -25.196 -10.594 11.753 1.00 85.38 123 TYR A C 1
ATOM 1018 O O . TYR A 1 123 ? -24.417 -11.213 11.027 1.00 85.38 123 TYR A O 1
ATOM 1026 N N . ARG A 1 124 ? -25.462 -10.960 13.008 1.00 83.12 124 ARG A N 1
ATOM 1027 C CA . ARG A 1 124 ? -24.822 -12.083 13.691 1.00 83.12 124 ARG A CA 1
ATOM 1028 C C . ARG A 1 124 ? -25.841 -13.089 14.234 1.00 83.12 124 ARG A C 1
ATOM 1030 O O . ARG A 1 124 ? -26.229 -12.996 15.399 1.00 83.12 124 ARG A O 1
ATOM 1037 N N . PRO A 1 125 ? -26.325 -14.039 13.413 1.00 75.62 125 PRO A N 1
ATOM 1038 C CA . PRO A 1 125 ? -27.491 -14.857 13.749 1.00 75.62 125 PRO A CA 1
ATOM 1039 C C . PRO A 1 125 ? -27.311 -15.832 14.920 1.00 75.62 125 PRO A C 1
ATOM 1041 O O . PRO A 1 125 ? -28.295 -16.090 15.614 1.00 75.62 125 PRO A O 1
ATOM 1044 N N . PHE A 1 126 ? -26.119 -16.399 15.136 1.00 74.12 126 PHE A N 1
ATOM 1045 C CA . PHE A 1 126 ? -25.898 -17.419 16.171 1.00 74.12 126 PHE A CA 1
ATOM 1046 C C . PHE A 1 126 ? -24.445 -17.480 16.652 1.00 74.12 126 PHE A C 1
ATOM 1048 O O . PHE A 1 126 ? -23.505 -17.304 15.874 1.00 74.12 126 PHE A O 1
ATOM 1055 N N . GLU A 1 127 ? -24.277 -17.741 17.950 1.00 69.06 127 GLU A N 1
ATOM 1056 C CA . GLU A 1 127 ? -22.990 -17.859 18.641 1.00 69.06 127 GLU A CA 1
ATOM 1057 C C . GLU A 1 127 ? -22.414 -19.272 18.502 1.00 69.06 127 GLU A C 1
ATOM 1059 O O . GLU A 1 127 ? -23.153 -20.256 18.558 1.00 69.06 127 GLU A O 1
ATOM 1064 N N . PHE A 1 128 ? -21.096 -19.389 18.334 1.00 63.44 128 PHE A N 1
ATOM 1065 C CA . PHE A 1 128 ? -20.409 -20.675 18.233 1.00 63.44 128 PHE A CA 1
ATOM 1066 C C . PHE A 1 128 ? -19.394 -20.810 19.378 1.00 63.44 128 PHE A C 1
ATOM 1068 O O . PHE A 1 128 ? -18.468 -20.011 19.484 1.00 63.44 128 PHE A O 1
ATOM 1075 N N . TYR A 1 129 ? -19.584 -21.800 20.260 1.00 60.84 129 TYR A N 1
ATOM 1076 C CA . TYR A 1 129 ? -18.678 -22.150 21.374 1.00 60.84 129 TYR A CA 1
ATOM 1077 C C . TYR A 1 129 ? -18.199 -20.989 22.278 1.00 60.84 129 TYR A C 1
ATOM 1079 O O . TYR A 1 129 ? -17.058 -20.994 22.737 1.00 60.84 129 TYR A O 1
ATOM 1087 N N . GLY A 1 130 ? -19.042 -19.993 22.576 1.00 59.62 130 GLY A N 1
ATOM 1088 C CA . GLY A 1 130 ? -18.642 -18.859 23.428 1.00 59.62 130 GLY A CA 1
ATOM 1089 C C . GLY A 1 130 ? -17.743 -17.823 22.728 1.00 59.62 130 GLY A C 1
ATOM 1090 O O . GLY A 1 130 ? -17.168 -16.949 23.386 1.00 59.62 130 GLY A O 1
ATOM 1091 N N . GLY A 1 131 ? -17.545 -17.967 21.410 1.00 60.72 131 GLY A N 1
ATOM 1092 C CA . GLY A 1 131 ? -16.872 -17.008 20.534 1.00 60.72 131 GLY A CA 1
ATOM 1093 C C . GLY A 1 131 ? -17.818 -15.925 20.013 1.00 60.72 131 GLY A C 1
ATOM 1094 O O . GLY A 1 131 ? -18.980 -15.861 20.397 1.00 60.72 131 GLY A O 1
ATOM 1095 N N . ARG A 1 132 ? -17.339 -15.043 19.122 1.00 65.50 132 ARG A N 1
ATOM 1096 C CA . ARG A 1 132 ? -18.255 -14.089 18.469 1.00 65.50 132 ARG A CA 1
ATOM 1097 C C . ARG A 1 132 ? -19.159 -14.842 17.475 1.00 65.50 132 ARG A C 1
ATOM 1099 O O . ARG A 1 132 ? -18.684 -15.750 16.794 1.00 65.50 132 ARG A O 1
ATOM 1106 N N . PRO A 1 133 ? -20.445 -14.482 17.366 1.00 68.50 133 PRO A N 1
ATOM 1107 C CA . PRO A 1 133 ? -21.361 -15.159 16.459 1.00 68.50 133 PRO A CA 1
ATOM 1108 C C . PRO A 1 133 ? -20.936 -15.015 14.991 1.00 68.50 133 PRO A C 1
ATOM 1110 O O . PRO A 1 133 ? -20.310 -14.009 14.644 1.00 68.50 133 PRO A O 1
ATOM 1113 N N . PHE A 1 134 ? -21.263 -16.011 14.150 1.00 82.44 134 PHE A N 1
ATOM 1114 C CA . PHE A 1 134 ? -21.055 -15.926 12.694 1.00 82.44 134 PHE A CA 1
ATOM 1115 C C . PHE A 1 134 ? -21.618 -14.596 12.203 1.00 82.44 134 PHE A C 1
ATOM 1117 O O . PHE A 1 134 ? -22.737 -14.255 12.573 1.00 82.44 134 PHE A O 1
ATOM 1124 N N . GLY A 1 135 ? -20.842 -13.832 11.443 1.00 84.50 135 GLY A N 1
ATOM 1125 C CA . GLY A 1 135 ? -21.190 -12.491 11.005 1.00 84.50 135 GLY A CA 1
ATOM 1126 C C . GLY A 1 135 ? -21.345 -12.410 9.500 1.00 84.50 135 GLY A C 1
ATOM 1127 O O . GLY A 1 135 ? -20.530 -12.942 8.752 1.00 84.50 135 GLY A O 1
ATOM 1128 N N . ILE A 1 136 ? -22.393 -11.714 9.074 1.00 89.00 136 ILE A N 1
ATOM 1129 C CA . ILE A 1 136 ? -22.564 -11.231 7.709 1.00 89.00 136 ILE A CA 1
ATOM 1130 C C . ILE A 1 136 ? -22.548 -9.710 7.785 1.00 89.00 136 ILE A C 1
ATOM 1132 O O . ILE A 1 136 ? -23.384 -9.125 8.474 1.00 89.00 136 ILE A O 1
ATOM 1136 N N . THR A 1 137 ? -21.622 -9.064 7.087 1.00 88.69 137 THR A N 1
ATOM 1137 C CA . THR A 1 137 ? -21.573 -7.602 6.983 1.00 88.69 137 THR A CA 1
ATOM 1138 C C . THR A 1 137 ? -21.764 -7.180 5.541 1.00 88.69 137 THR A C 1
ATOM 1140 O O . THR A 1 137 ? -21.067 -7.682 4.659 1.00 88.69 137 THR A O 1
ATOM 1143 N N . VAL A 1 138 ? -22.672 -6.238 5.301 1.00 89.44 138 VAL A N 1
ATOM 1144 C CA . VAL A 1 138 ? -22.973 -5.705 3.969 1.00 89.44 138 VAL A CA 1
ATOM 1145 C C . VAL A 1 138 ? -22.949 -4.185 4.016 1.00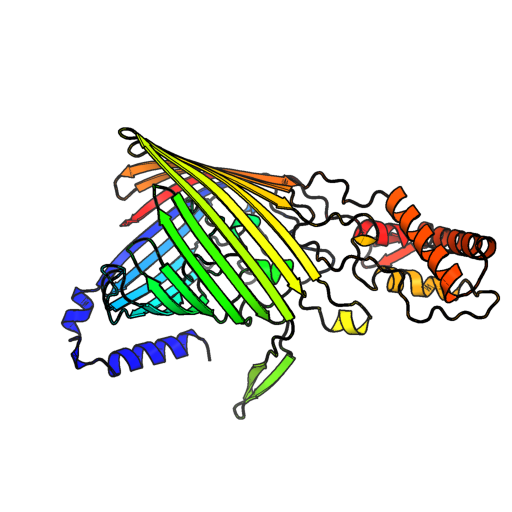 89.44 138 VAL A C 1
ATOM 1147 O O . VAL A 1 138 ? -23.536 -3.587 4.918 1.00 89.44 138 VAL A O 1
ATOM 1150 N N . GLY A 1 139 ? -22.302 -3.570 3.028 1.00 87.62 139 GLY A N 1
ATOM 1151 C CA . GLY A 1 139 ? -22.261 -2.119 2.861 1.00 87.62 139 GLY A CA 1
ATOM 1152 C C . GLY A 1 139 ? -20.884 -1.616 2.444 1.00 87.62 139 GLY A C 1
ATOM 1153 O O . GLY A 1 139 ? -20.038 -2.400 2.016 1.00 87.62 139 GLY A O 1
ATOM 1154 N N . ILE A 1 140 ? -20.676 -0.310 2.575 1.00 87.50 140 ILE A N 1
ATOM 1155 C CA . ILE A 1 140 ? -19.363 0.331 2.500 1.00 87.50 140 ILE A CA 1
ATOM 1156 C C . ILE A 1 140 ? -18.717 0.120 3.862 1.00 87.50 140 ILE A C 1
ATOM 1158 O O . ILE A 1 140 ? -19.127 0.711 4.856 1.00 87.50 140 ILE A O 1
ATOM 1162 N N . GLN A 1 141 ? -17.771 -0.800 3.932 1.00 79.94 141 GLN A N 1
ATOM 1163 C CA . GLN A 1 141 ? -17.173 -1.211 5.195 1.00 79.94 141 GLN A CA 1
ATOM 1164 C C . GLN A 1 141 ? -15.654 -1.206 5.071 1.00 79.94 141 GLN A C 1
ATOM 1166 O O . GLN A 1 141 ? -15.129 -1.462 3.979 1.00 79.94 141 GLN A O 1
ATOM 1171 N N . PRO A 1 142 ? -14.937 -1.000 6.183 1.00 71.31 142 PRO A N 1
ATOM 1172 C CA . PRO A 1 142 ? -13.544 -1.372 6.214 1.00 71.31 142 PRO A CA 1
ATOM 1173 C C . PRO A 1 142 ? -13.529 -2.900 6.222 1.00 71.31 142 PRO A C 1
ATOM 1175 O O . PRO A 1 142 ? -14.158 -3.548 7.069 1.00 71.31 142 PRO A O 1
ATOM 1178 N N . ILE A 1 143 ? -12.863 -3.518 5.255 1.00 68.56 143 ILE A N 1
ATOM 1179 C CA . ILE A 1 143 ? -12.803 -4.977 5.238 1.00 68.56 143 ILE A CA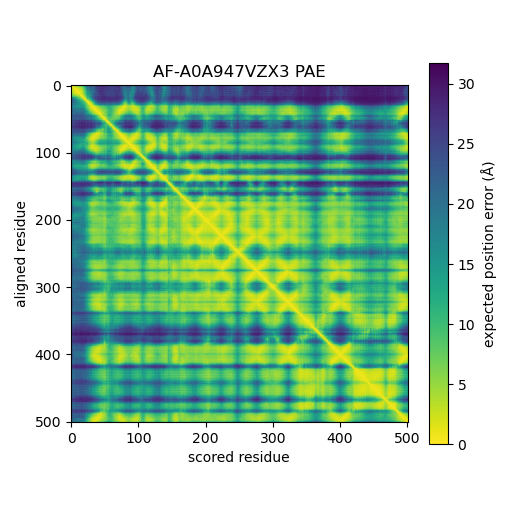 1
ATOM 1180 C C . ILE A 1 143 ? -11.859 -5.391 6.358 1.00 68.56 143 ILE A C 1
ATOM 1182 O O . ILE A 1 143 ? -10.661 -5.115 6.276 1.00 68.56 143 ILE A O 1
ATOM 1186 N N . LYS A 1 144 ? -12.430 -6.010 7.415 1.00 56.72 144 LYS A N 1
ATOM 1187 C CA . LYS A 1 144 ? -11.741 -6.470 8.636 1.00 56.72 144 LYS A CA 1
ATOM 1188 C C . LYS A 1 144 ? -10.318 -6.919 8.296 1.00 56.72 144 LYS A C 1
ATOM 1190 O O . LYS A 1 144 ? -10.120 -7.989 7.725 1.00 56.72 144 LYS A O 1
ATOM 1195 N N . ALA A 1 145 ? -9.378 -6.024 8.602 1.00 45.78 145 ALA A N 1
ATOM 1196 C CA . ALA A 1 145 ? -7.931 -6.183 8.689 1.00 45.78 145 ALA A CA 1
ATOM 1197 C C . ALA A 1 145 ? -7.300 -7.273 7.804 1.00 45.78 145 ALA A C 1
ATOM 1199 O O . ALA A 1 145 ? -6.467 -8.050 8.260 1.00 45.78 145 ALA A O 1
ATOM 1200 N N . THR A 1 146 ? -7.649 -7.295 6.520 1.00 36.62 146 THR A N 1
ATOM 1201 C CA . THR A 1 146 ? -7.002 -8.152 5.509 1.00 36.62 146 THR A CA 1
ATOM 1202 C C . THR A 1 146 ? -5.955 -7.438 4.669 1.00 36.62 146 THR A C 1
ATOM 1204 O O . THR A 1 146 ? -5.287 -8.019 3.819 1.00 36.62 146 THR A O 1
ATOM 1207 N N . ALA A 1 147 ? -5.732 -6.180 4.993 1.00 40.88 147 ALA A N 1
ATOM 1208 C CA . ALA A 1 147 ? -4.608 -5.414 4.502 1.00 40.88 147 ALA A CA 1
ATOM 1209 C C . ALA A 1 147 ? -3.687 -4.919 5.625 1.00 40.88 147 ALA A C 1
ATOM 1211 O O . ALA A 1 147 ? -2.570 -4.490 5.363 1.00 40.88 147 ALA A O 1
ATOM 1212 N N . ASN A 1 148 ? -4.100 -5.068 6.890 1.00 51.09 148 ASN A N 1
ATOM 1213 C CA . ASN A 1 148 ? -3.459 -4.387 8.017 1.00 51.09 148 ASN A CA 1
ATOM 1214 C C . ASN A 1 148 ? -2.522 -5.261 8.839 1.00 51.09 148 ASN A C 1
ATOM 1216 O O . ASN A 1 148 ? -2.207 -4.947 9.982 1.00 51.09 148 ASN A O 1
ATOM 1220 N N . ALA A 1 149 ? -2.009 -6.334 8.251 1.00 41.06 149 ALA A N 1
ATOM 1221 C CA . ALA A 1 149 ? -0.974 -7.113 8.903 1.00 41.06 149 ALA A CA 1
ATOM 1222 C C . ALA A 1 149 ? 0.418 -6.410 8.892 1.00 41.06 149 ALA A C 1
ATOM 1224 O O . ALA A 1 149 ? 1.416 -6.978 9.321 1.00 41.06 149 ALA A O 1
ATOM 1225 N N . ALA A 1 150 ? 0.497 -5.165 8.417 1.00 40.56 150 ALA A N 1
ATOM 1226 C CA . ALA A 1 150 ? 1.619 -4.266 8.686 1.00 40.56 150 ALA A CA 1
ATOM 1227 C C . ALA A 1 150 ? 1.341 -3.266 9.814 1.00 40.56 150 ALA A C 1
ATOM 1229 O O . ALA A 1 150 ? 2.284 -2.744 10.394 1.00 40.56 150 ALA A O 1
ATOM 1230 N N . TYR A 1 151 ? 0.078 -3.043 10.189 1.00 54.25 151 TYR A N 1
ATOM 1231 C CA . TYR A 1 151 ? -0.258 -2.093 11.238 1.00 54.25 151 TYR A CA 1
ATOM 1232 C C . TYR A 1 151 ? -0.386 -2.774 12.583 1.00 54.25 151 TYR A C 1
ATOM 1234 O O . TYR A 1 151 ? -1.368 -3.457 12.884 1.00 54.25 151 TYR A O 1
ATOM 1242 N N . SER A 1 152 ? 0.565 -2.477 13.452 1.00 53.78 152 SER A N 1
ATOM 1243 C CA . SER A 1 152 ? 0.313 -2.572 14.887 1.00 53.78 152 SER A CA 1
ATOM 1244 C C . SER A 1 152 ? -0.302 -1.299 15.458 1.00 53.78 152 SER A C 1
ATOM 1246 O O . SER A 1 152 ? -0.825 -1.342 16.573 1.00 53.78 152 SER A O 1
ATOM 1248 N N . TYR A 1 153 ? -0.255 -0.190 14.710 1.00 63.28 153 TYR A N 1
ATOM 1249 C CA . TYR A 1 153 ? -0.712 1.120 15.152 1.00 63.28 153 TYR A CA 1
ATOM 1250 C C . TYR A 1 153 ? -1.156 1.998 13.973 1.00 63.28 153 TYR A C 1
ATOM 1252 O O . TYR A 1 153 ? -0.425 2.111 12.997 1.00 63.28 153 TYR A O 1
ATOM 1260 N N . ILE A 1 154 ? -2.341 2.609 14.073 1.00 67.56 154 ILE A N 1
ATOM 1261 C CA . ILE A 1 154 ? -2.786 3.674 13.160 1.00 67.56 154 ILE A CA 1
ATOM 1262 C C . ILE A 1 154 ? -2.294 4.989 13.759 1.00 67.56 154 ILE A C 1
ATOM 1264 O O . ILE A 1 154 ? -2.679 5.334 14.880 1.00 67.56 154 ILE A O 1
ATOM 1268 N N . PHE A 1 155 ? -1.419 5.680 13.034 1.00 71.12 155 PHE A N 1
ATOM 1269 C CA . PHE A 1 155 ? -0.817 6.923 13.495 1.00 71.12 155 PHE A CA 1
ATOM 1270 C C . PHE A 1 155 ? -1.853 8.036 13.553 1.00 71.12 155 PHE A C 1
ATOM 1272 O O . PHE A 1 155 ? -2.636 8.242 12.633 1.00 71.12 155 PHE A O 1
ATOM 1279 N N . SER A 1 156 ? -1.895 8.728 14.685 1.00 71.06 156 SER A N 1
ATOM 1280 C CA . SER A 1 156 ? -2.902 9.750 14.936 1.00 71.06 156 SER A CA 1
ATOM 1281 C C . SER A 1 156 ? -2.575 11.084 14.270 1.00 71.06 156 SER A C 1
ATOM 1283 O O . SER A 1 156 ? -3.494 11.865 14.023 1.00 71.06 156 SER A O 1
ATOM 1285 N N . GLY A 1 157 ? -1.290 11.338 14.008 1.00 62.06 157 GLY A N 1
ATOM 1286 C CA . GLY A 1 157 ? -0.799 12.483 13.242 1.00 62.06 157 GLY A CA 1
ATOM 1287 C C . GLY A 1 157 ? -0.794 12.278 11.727 1.00 62.06 157 GLY A C 1
ATOM 1288 O O . GLY A 1 157 ? -0.416 13.197 11.007 1.00 62.06 157 GLY A O 1
ATOM 1289 N N . ASP A 1 158 ? -1.205 11.102 11.251 1.00 64.88 158 ASP A N 1
ATOM 1290 C CA . ASP A 1 158 ? -1.242 10.754 9.833 1.00 64.88 158 ASP A CA 1
ATOM 1291 C C . ASP A 1 158 ? -2.669 10.903 9.292 1.00 64.88 158 ASP A C 1
ATOM 1293 O O . ASP A 1 158 ? -3.483 9.987 9.386 1.00 64.88 158 ASP A O 1
ATOM 1297 N N . PHE A 1 159 ? -3.018 12.100 8.810 1.00 62.84 159 PHE A N 1
ATOM 1298 C CA . PHE A 1 159 ? -4.290 12.304 8.095 1.00 62.84 159 PHE A CA 1
ATOM 1299 C C . PHE A 1 159 ? -4.194 11.895 6.623 1.00 62.84 159 PHE A C 1
ATOM 1301 O O . PHE A 1 159 ? -5.207 11.850 5.931 1.00 62.84 159 PHE A O 1
ATOM 1308 N N . GLU A 1 160 ? -2.983 11.651 6.128 1.00 56.59 160 GLU A N 1
ATOM 1309 C CA . GLU A 1 160 ? -2.750 11.190 4.771 1.00 56.59 160 GLU A CA 1
ATOM 1310 C C . GLU A 1 160 ? -2.761 9.654 4.729 1.00 56.59 160 GLU A C 1
ATOM 1312 O O . GLU A 1 160 ? -2.225 8.978 5.600 1.00 56.59 160 GLU A O 1
ATOM 1317 N N . GLU A 1 161 ? -3.332 9.082 3.669 1.00 50.97 161 GLU A N 1
ATOM 1318 C CA . GLU A 1 161 ? -3.003 7.712 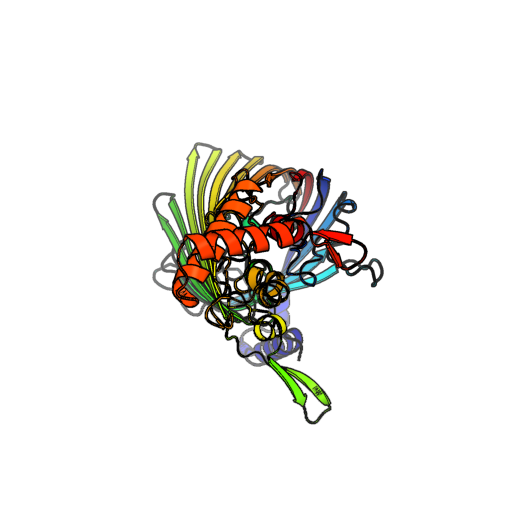3.247 1.00 50.97 161 GLU A CA 1
ATOM 1319 C C . GLU A 1 161 ? -1.722 7.707 2.370 1.00 50.97 161 GLU A C 1
ATOM 1321 O O . GLU A 1 161 ? -1.289 6.657 1.893 1.00 50.97 161 GLU A O 1
ATOM 1326 N N . ASP A 1 162 ? -1.070 8.871 2.209 1.00 42.28 162 ASP A N 1
ATOM 1327 C CA . ASP A 1 162 ? 0.029 9.160 1.272 1.00 42.28 162 ASP A CA 1
ATOM 1328 C C . ASP A 1 162 ? 1.409 8.653 1.685 1.00 42.28 162 ASP A C 1
ATOM 1330 O O . ASP A 1 162 ? 2.351 8.670 0.886 1.00 42.28 162 ASP A O 1
ATOM 1334 N N . PHE A 1 163 ? 1.557 8.125 2.895 1.00 53.12 163 PHE A N 1
ATOM 1335 C CA . PHE A 1 163 ? 2.765 7.407 3.291 1.00 53.12 163 PHE A CA 1
ATOM 1336 C C . PHE A 1 163 ? 2.635 5.932 2.914 1.00 53.12 163 PHE A C 1
ATOM 1338 O O . PHE A 1 163 ? 2.450 5.019 3.717 1.00 53.12 163 PHE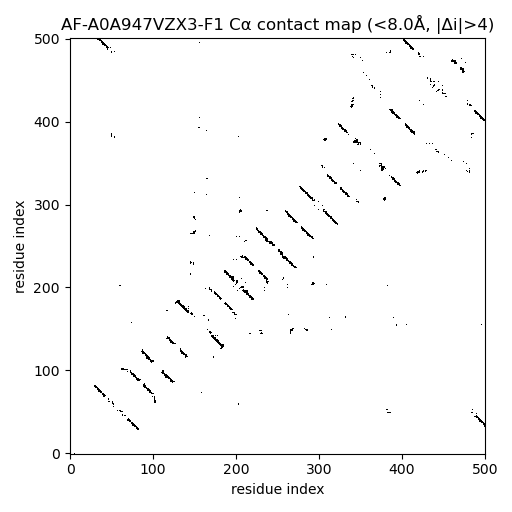 A O 1
ATOM 1345 N N . ILE A 1 164 ? 2.729 5.753 1.597 1.00 57.09 164 ILE A N 1
ATOM 1346 C CA . ILE A 1 164 ? 2.162 4.657 0.816 1.00 57.09 164 ILE A CA 1
ATOM 1347 C C . ILE A 1 164 ? 2.600 3.272 1.287 1.00 57.09 164 ILE A C 1
ATOM 1349 O O . ILE A 1 164 ? 1.790 2.367 1.259 1.00 57.09 164 ILE A O 1
ATOM 1353 N N . LEU A 1 165 ? 3.822 3.017 1.753 1.00 59.06 165 LEU A N 1
ATOM 1354 C CA . LEU A 1 165 ? 4.258 1.611 1.844 1.00 59.06 165 LEU A CA 1
ATOM 1355 C C . LEU A 1 165 ? 3.485 0.744 2.848 1.00 59.06 165 LEU A C 1
ATOM 1357 O O . LEU A 1 165 ? 3.310 -0.449 2.588 1.00 59.06 165 LEU A O 1
ATOM 1361 N N . TYR A 1 166 ? 3.002 1.319 3.949 1.00 56.81 166 TYR A N 1
ATOM 1362 C CA . TYR A 1 166 ? 2.223 0.578 4.939 1.00 56.81 166 TYR A CA 1
ATOM 1363 C C . TYR A 1 166 ? 0.698 0.728 4.735 1.00 56.81 166 TYR A C 1
ATOM 1365 O O . TYR A 1 166 ? -0.026 -0.222 5.044 1.00 56.81 166 TYR A O 1
ATOM 1373 N N . THR A 1 167 ? 0.225 1.844 4.146 1.00 62.28 167 THR A N 1
ATOM 1374 C CA . THR A 1 167 ? -1.196 2.158 3.837 1.00 62.28 167 THR A CA 1
ATOM 1375 C C . THR A 1 167 ? -1.676 1.676 2.485 1.00 62.28 167 THR A C 1
ATOM 1377 O O . THR A 1 167 ? -2.837 1.316 2.355 1.00 62.28 167 THR A O 1
ATOM 1380 N N . CYS A 1 168 ? -0.825 1.604 1.468 1.00 64.75 168 CYS A N 1
ATOM 1381 C CA . CYS A 1 168 ? -1.266 1.446 0.084 1.00 64.75 168 CYS A CA 1
ATOM 1382 C C . CYS A 1 168 ? -1.939 0.118 -0.192 1.00 64.75 168 CYS A C 1
ATOM 1384 O O . CYS A 1 168 ? -2.695 0.001 -1.146 1.00 64.75 168 CYS A O 1
ATOM 1386 N N . ASN A 1 169 ? -1.635 -0.904 0.605 1.00 67.50 169 ASN A N 1
ATOM 1387 C CA . ASN A 1 169 ? -2.269 -2.210 0.498 1.00 67.50 169 ASN A CA 1
ATOM 1388 C C . ASN A 1 169 ? -3.666 -2.215 1.143 1.00 67.50 169 ASN A C 1
ATOM 1390 O O . ASN A 1 169 ? -4.366 -3.222 1.039 1.00 67.50 169 ASN A O 1
ATOM 1394 N N . PHE A 1 170 ? -4.068 -1.126 1.809 1.00 69.06 170 PHE A N 1
ATOM 1395 C CA . PHE A 1 170 ? -5.310 -1.006 2.552 1.00 69.06 170 PHE A CA 1
ATOM 1396 C C . PHE A 1 170 ? -6.514 -0.827 1.649 1.00 69.06 170 PHE A C 1
ATOM 1398 O O . PHE A 1 170 ? -6.558 0.038 0.781 1.00 69.06 170 PHE A O 1
ATOM 1405 N N . LEU A 1 171 ? -7.523 -1.667 1.879 1.00 73.56 171 LEU A N 1
ATOM 1406 C CA . LEU A 1 171 ? -8.806 -1.529 1.222 1.00 73.56 171 LEU A CA 1
ATOM 1407 C C . LEU A 1 171 ? -9.807 -0.866 2.161 1.00 73.56 171 LEU A C 1
ATOM 1409 O O . LEU A 1 171 ? -10.588 -1.533 2.849 1.00 73.56 171 LEU A O 1
ATOM 1413 N N . ASN A 1 172 ? -9.742 0.461 2.168 1.00 69.38 172 ASN A N 1
ATOM 1414 C CA . ASN A 1 172 ? -10.593 1.317 2.971 1.00 69.38 172 ASN A CA 1
ATOM 1415 C C . ASN A 1 172 ? -11.910 1.638 2.253 1.00 69.38 172 ASN A C 1
ATOM 1417 O O . ASN A 1 172 ? -11.931 1.819 1.031 1.00 69.38 172 ASN A O 1
ATOM 1421 N N . TYR A 1 173 ? -13.012 1.705 3.006 1.00 75.44 173 TYR A N 1
ATOM 1422 C CA . TYR A 1 173 ? -14.333 2.123 2.510 1.00 75.44 173 TYR A CA 1
ATOM 1423 C C . TYR A 1 173 ? -14.753 1.422 1.208 1.00 75.44 173 TYR A C 1
ATOM 1425 O O . TYR A 1 173 ? -15.025 2.056 0.185 1.00 75.44 173 TYR A O 1
ATOM 1433 N N . ALA A 1 174 ? -14.764 0.089 1.216 1.00 81.56 174 ALA A N 1
ATOM 1434 C CA . ALA A 1 174 ? -15.109 -0.688 0.033 1.00 81.56 174 ALA A CA 1
ATOM 1435 C C . ALA A 1 174 ? -16.558 -1.185 0.106 1.00 81.56 174 ALA A C 1
ATOM 1437 O O . ALA A 1 174 ? -16.949 -1.766 1.126 1.00 81.56 174 ALA A O 1
ATOM 1438 N N . PRO A 1 175 ? -17.353 -1.033 -0.972 1.00 87.81 175 PRO A N 1
ATOM 1439 C CA . PRO A 1 175 ? -18.600 -1.769 -1.119 1.00 87.81 175 PRO A CA 1
ATOM 1440 C C . PRO A 1 175 ? -18.291 -3.266 -1.078 1.00 87.81 175 PRO A C 1
ATOM 1442 O O . PRO A 1 175 ? -17.631 -3.798 -1.976 1.00 87.81 175 PRO A O 1
ATOM 1445 N N . ALA A 1 176 ? -18.725 -3.941 -0.018 1.00 88.56 176 ALA A N 1
ATOM 1446 C CA . ALA A 1 176 ? -18.335 -5.315 0.244 1.00 88.56 176 ALA A CA 1
ATOM 1447 C C . ALA A 1 176 ? -19.441 -6.133 0.910 1.00 88.56 176 ALA A C 1
ATOM 1449 O O . ALA A 1 176 ? -20.319 -5.610 1.607 1.00 88.56 176 ALA A O 1
ATOM 1450 N N . VAL A 1 177 ? -19.327 -7.447 0.739 1.00 90.94 177 VAL A N 1
ATOM 1451 C CA . VAL A 1 177 ? -20.007 -8.455 1.548 1.00 90.94 177 VAL A CA 1
ATOM 1452 C C . VAL A 1 177 ? -18.939 -9.283 2.249 1.00 90.94 177 VAL A C 1
ATOM 1454 O O . VAL A 1 177 ? -18.091 -9.893 1.599 1.00 90.94 177 VAL A O 1
ATOM 1457 N N . THR A 1 178 ? -18.999 -9.321 3.577 1.00 89.56 178 THR A N 1
ATOM 1458 C CA . THR A 1 178 ? -18.043 -10.036 4.427 1.00 89.56 178 THR A CA 1
ATOM 1459 C C . THR A 1 178 ? -18.760 -11.117 5.217 1.00 89.56 178 THR A C 1
ATOM 1461 O O . THR A 1 178 ? -19.821 -10.874 5.791 1.00 89.56 178 THR A O 1
ATOM 1464 N N . PHE A 1 179 ? -18.145 -12.293 5.277 1.00 90.25 179 PHE A N 1
ATOM 1465 C CA . PHE A 1 179 ? -18.552 -13.422 6.097 1.00 90.25 179 PHE A CA 1
ATOM 1466 C C . PHE A 1 179 ? -17.437 -13.736 7.089 1.00 90.25 179 PHE A C 1
ATOM 1468 O O . PHE A 1 179 ? -16.297 -13.961 6.680 1.00 90.25 179 PHE A O 1
ATOM 1475 N N . ASP A 1 180 ? -17.752 -13.767 8.381 1.00 87.75 180 ASP A N 1
ATOM 1476 C CA . ASP A 1 180 ? -16.775 -14.045 9.433 1.00 87.75 180 ASP A CA 1
ATOM 1477 C C . ASP A 1 180 ? -17.262 -15.087 10.431 1.00 87.75 180 ASP A C 1
ATOM 1479 O O . ASP A 1 180 ? -18.419 -15.084 10.843 1.00 87.75 180 ASP A O 1
ATOM 1483 N N . LEU A 1 181 ? -16.367 -15.984 10.837 1.00 86.81 181 LEU A N 1
ATOM 1484 C CA . LEU A 1 181 ? -16.619 -16.983 11.866 1.00 86.81 181 LEU A CA 1
ATOM 1485 C C . LEU A 1 181 ? -15.538 -16.879 12.933 1.00 86.81 181 LEU A C 1
ATOM 1487 O O . LEU A 1 181 ? -14.350 -17.024 12.651 1.00 86.81 181 LEU A O 1
ATOM 1491 N N . HIS A 1 182 ? -15.967 -16.671 14.172 1.00 83.38 182 HIS A N 1
ATOM 1492 C CA . HIS A 1 182 ? -15.081 -16.595 15.320 1.00 83.38 182 HIS A CA 1
ATOM 1493 C C . HIS A 1 182 ? -15.294 -17.800 16.229 1.00 83.38 182 HIS A C 1
ATOM 1495 O O . HIS A 1 182 ? -16.401 -18.069 16.690 1.00 83.38 182 HIS A O 1
ATOM 1501 N N . PHE A 1 183 ? -14.208 -18.502 16.530 1.00 82.38 183 PHE A N 1
ATOM 1502 C CA . PHE A 1 183 ? -14.220 -19.639 17.455 1.00 82.38 183 PHE A CA 1
ATOM 1503 C C . PHE A 1 183 ? -13.903 -19.207 18.895 1.00 82.38 183 PHE A C 1
ATOM 1505 O O . PHE A 1 183 ? -14.063 -19.984 19.830 1.00 82.38 183 PHE A O 1
ATOM 1512 N N . SER A 1 184 ? -13.432 -17.969 19.081 1.00 80.75 184 SER A N 1
ATOM 1513 C CA . SER A 1 184 ? -13.257 -17.309 20.378 1.00 80.75 184 SER A CA 1
ATOM 1514 C C . SER A 1 184 ? -13.425 -15.789 20.219 1.00 80.75 184 SER A C 1
ATOM 1516 O O . SER A 1 184 ? -13.723 -15.292 19.134 1.00 80.75 184 SER A O 1
ATOM 1518 N N . LYS A 1 185 ? -13.221 -15.008 21.287 1.00 76.19 185 LYS A N 1
ATOM 1519 C CA . LYS A 1 185 ? -13.237 -13.534 21.203 1.00 76.19 185 LYS A CA 1
ATOM 1520 C C . LYS A 1 185 ? -12.113 -12.942 20.341 1.00 76.19 185 LYS A C 1
ATOM 1522 O O . LYS A 1 185 ? -12.243 -11.784 19.942 1.00 76.19 185 LYS A O 1
ATOM 1527 N N . THR A 1 186 ? -11.052 -13.709 20.104 1.00 79.19 186 THR A N 1
ATOM 1528 C CA . THR A 1 186 ? -9.763 -13.258 19.549 1.00 79.19 186 THR A CA 1
ATOM 1529 C C . THR A 1 186 ? -9.250 -14.146 18.411 1.00 79.19 186 THR A C 1
ATOM 1531 O O . THR A 1 186 ? -8.239 -13.831 17.799 1.00 79.19 186 THR A O 1
ATOM 1534 N N . ASN A 1 187 ? -9.947 -15.250 18.114 1.00 86.19 187 ASN A N 1
ATOM 1535 C CA . ASN A 1 187 ? -9.616 -16.171 17.032 1.00 86.19 187 ASN A CA 1
ATOM 1536 C C . ASN A 1 187 ? -10.765 -16.229 16.031 1.00 86.19 187 ASN A C 1
ATOM 1538 O O . ASN A 1 187 ? -11.910 -16.504 16.417 1.00 86.19 187 ASN A O 1
ATOM 1542 N N . GLY A 1 188 ? -10.452 -16.054 14.755 1.00 86.69 188 GLY A N 1
ATOM 1543 C CA . GLY A 1 188 ? -11.453 -16.023 13.704 1.00 86.69 188 GLY A CA 1
ATOM 1544 C C . GLY A 1 188 ? -10.872 -16.215 12.317 1.00 86.69 188 GLY A C 1
ATOM 1545 O O . GLY A 1 188 ? -9.666 -16.124 12.091 1.00 86.69 188 GLY A O 1
ATOM 1546 N N . ILE A 1 189 ? -11.769 -16.515 11.394 1.00 89.25 189 ILE A N 1
ATOM 1547 C CA . ILE A 1 189 ? -11.500 -16.563 9.965 1.00 89.25 189 ILE A CA 1
ATOM 1548 C C . ILE A 1 189 ? -12.597 -15.800 9.243 1.00 89.25 189 ILE A C 1
ATOM 1550 O O . ILE A 1 189 ? -13.735 -15.726 9.721 1.00 89.25 189 ILE A O 1
ATOM 1554 N N . GLY A 1 190 ? -12.294 -15.306 8.054 1.00 89.25 190 GLY A N 1
ATOM 1555 C CA . GLY A 1 190 ? -13.328 -14.720 7.227 1.00 89.25 190 GLY A CA 1
ATOM 1556 C C . GLY A 1 190 ? -12.960 -14.607 5.767 1.00 89.25 190 GLY A C 1
ATOM 1557 O O . GLY A 1 190 ? -11.817 -14.798 5.348 1.00 89.25 190 GLY A O 1
ATOM 1558 N N . PHE A 1 191 ? -13.998 -14.310 5.002 1.00 92.00 191 PHE A N 1
ATOM 1559 C CA . PHE A 1 191 ? -13.952 -14.074 3.576 1.00 92.00 191 PHE A CA 1
ATOM 1560 C C . PHE A 1 191 ? -14.691 -12.777 3.269 1.00 92.00 191 PHE A C 1
ATOM 1562 O O . PHE A 1 191 ? -15.759 -12.524 3.826 1.00 92.00 191 PHE A O 1
ATOM 1569 N N . SER A 1 192 ? -14.148 -11.968 2.370 1.00 90.00 192 SER A N 1
ATOM 1570 C CA . SER A 1 192 ? -14.821 -10.785 1.855 1.00 90.00 192 SER A CA 1
ATOM 1571 C C . SER A 1 192 ? -14.735 -10.741 0.339 1.00 90.00 192 SER A C 1
ATOM 1573 O O . SER A 1 192 ? -13.711 -11.086 -0.257 1.00 90.00 192 SER A O 1
ATOM 1575 N N . TYR A 1 193 ? -15.834 -10.320 -0.272 1.00 92.56 193 TYR A N 1
ATOM 1576 C CA . TYR A 1 193 ? -15.893 -9.932 -1.669 1.00 92.56 193 TYR A CA 1
ATOM 1577 C C . TYR A 1 193 ? -16.223 -8.449 -1.733 1.00 92.56 193 TYR A C 1
ATOM 1579 O O . TYR A 1 193 ? -17.218 -8.020 -1.141 1.00 92.56 193 TYR A O 1
ATOM 1587 N N . SER A 1 194 ? -15.429 -7.684 -2.470 1.00 89.75 194 SER A N 1
ATOM 1588 C CA . SER A 1 194 ? -15.629 -6.249 -2.614 1.00 89.75 194 SER A CA 1
ATOM 1589 C C . SER A 1 194 ? -15.408 -5.756 -4.032 1.00 89.75 194 SER A C 1
ATOM 1591 O O . SER A 1 194 ? -14.660 -6.343 -4.813 1.00 89.75 194 SER A O 1
ATOM 1593 N N . GLN A 1 195 ? -16.083 -4.656 -4.352 1.00 88.62 195 GLN A N 1
ATOM 1594 C CA . GLN A 1 195 ? -15.939 -3.937 -5.612 1.00 88.62 195 GLN A CA 1
ATOM 1595 C C . GLN A 1 195 ? -15.120 -2.668 -5.377 1.00 88.62 195 GLN A C 1
ATOM 1597 O O . GLN A 1 195 ? -15.642 -1.555 -5.411 1.00 88.62 195 GLN A O 1
ATOM 1602 N N . LYS A 1 196 ? -13.860 -2.877 -5.007 1.00 85.75 196 LYS A N 1
ATOM 1603 C CA . LYS A 1 196 ? -12.817 -1.862 -4.887 1.00 85.75 196 LYS A CA 1
ATOM 1604 C C . LYS A 1 196 ? -11.468 -2.585 -4.789 1.00 85.75 196 LYS A C 1
ATOM 1606 O O . LYS A 1 196 ? -11.423 -3.747 -4.370 1.00 85.75 196 LYS A O 1
ATOM 1611 N N . ALA A 1 197 ? -10.374 -1.918 -5.119 1.00 82.38 197 ALA A N 1
ATOM 1612 C CA . ALA A 1 197 ? -9.015 -2.379 -4.848 1.00 82.38 197 ALA A CA 1
ATOM 1613 C C . ALA A 1 197 ? -8.225 -1.334 -4.042 1.00 82.38 197 ALA A C 1
ATOM 1615 O O . ALA A 1 197 ? -8.611 -0.165 -4.041 1.00 82.38 197 ALA A O 1
ATOM 1616 N N . PRO A 1 198 ? -7.186 -1.755 -3.302 1.00 78.69 198 PRO A N 1
ATOM 1617 C CA . PRO A 1 198 ? -6.344 -0.850 -2.524 1.00 78.69 198 PRO A CA 1
ATOM 1618 C C . PRO A 1 198 ? -5.505 0.045 -3.445 1.00 78.69 198 PRO A C 1
ATOM 1620 O O . PRO A 1 198 ? -5.270 -0.316 -4.595 1.00 78.69 198 PRO A O 1
ATOM 1623 N N . ASP A 1 199 ? -5.028 1.194 -2.970 1.00 75.75 199 ASP A N 1
ATOM 1624 C CA . ASP A 1 199 ? -4.358 2.183 -3.834 1.00 75.75 199 ASP A CA 1
ATOM 1625 C C . ASP A 1 199 ? -3.101 1.648 -4.518 1.00 75.75 199 ASP A C 1
ATOM 1627 O O . ASP A 1 199 ? -2.809 1.995 -5.663 1.00 75.75 199 ASP A O 1
ATOM 1631 N N . ILE A 1 200 ? -2.408 0.705 -3.877 1.00 74.88 200 ILE A N 1
ATOM 1632 C CA . ILE A 1 200 ? -1.287 -0.019 -4.478 1.00 74.88 200 ILE A CA 1
ATOM 1633 C C . ILE A 1 200 ? -1.670 -0.723 -5.781 1.00 74.88 200 ILE A C 1
ATOM 1635 O O . ILE A 1 200 ? -0.820 -0.939 -6.634 1.00 74.88 200 ILE A O 1
ATOM 1639 N N . SER A 1 201 ? -2.935 -1.105 -5.951 1.00 79.44 201 SER A N 1
ATOM 1640 C CA . SER A 1 201 ? -3.429 -1.730 -7.172 1.00 79.44 201 SER A CA 1
ATOM 1641 C C . SER A 1 201 ? -3.405 -0.754 -8.340 1.00 79.44 201 SER A C 1
ATOM 1643 O O . SER A 1 201 ? -3.058 -1.158 -9.446 1.00 79.44 201 SER A O 1
ATOM 1645 N N . ASN A 1 202 ? -3.711 0.520 -8.096 1.00 76.44 202 ASN A N 1
ATOM 1646 C CA . ASN A 1 202 ? -3.557 1.568 -9.098 1.00 76.44 202 ASN A CA 1
ATOM 1647 C C . ASN A 1 202 ? -2.078 1.914 -9.294 1.00 76.44 202 ASN A C 1
ATOM 1649 O O . ASN A 1 202 ? -1.573 1.881 -10.408 1.00 76.44 202 ASN A O 1
ATOM 1653 N N . ILE A 1 203 ? -1.366 2.171 -8.195 1.00 70.44 203 ILE A N 1
ATOM 1654 C CA . ILE A 1 203 ? 0.019 2.661 -8.211 1.00 70.44 203 ILE A CA 1
ATOM 1655 C C . ILE A 1 203 ? 0.981 1.638 -8.819 1.00 70.44 203 ILE A C 1
ATOM 1657 O O . ILE A 1 203 ? 1.852 1.986 -9.611 1.00 70.44 203 ILE A O 1
ATOM 1661 N N . ALA A 1 204 ? 0.858 0.373 -8.418 1.00 71.56 204 ALA A N 1
ATOM 1662 C CA . ALA A 1 204 ? 1.722 -0.680 -8.913 1.00 71.56 204 ALA A CA 1
ATOM 1663 C C . ALA A 1 204 ? 1.171 -1.278 -10.197 1.00 71.56 204 ALA A C 1
ATOM 1665 O O . ALA A 1 204 ? 1.864 -1.274 -11.204 1.00 71.56 204 ALA A O 1
ATOM 1666 N N . PHE A 1 205 ? -0.063 -1.776 -10.169 1.00 75.00 205 PHE A N 1
ATOM 1667 C CA . PHE A 1 205 ? -0.599 -2.623 -11.232 1.00 75.00 205 PHE A CA 1
ATOM 1668 C C . PHE A 1 205 ? -1.408 -1.858 -12.284 1.00 75.00 205 PHE A C 1
ATOM 1670 O O . PHE A 1 205 ? -2.008 -2.509 -13.131 1.00 75.00 205 PHE A O 1
ATOM 1677 N N . ALA A 1 206 ? -1.464 -0.521 -12.227 1.00 75.81 206 ALA A N 1
ATOM 1678 C CA . ALA A 1 206 ? -2.269 0.314 -13.123 1.00 75.81 206 ALA A CA 1
ATOM 1679 C C . ALA A 1 206 ? -3.753 -0.110 -13.191 1.00 75.81 206 ALA A C 1
ATOM 1681 O O . ALA A 1 206 ? -4.440 0.110 -14.183 1.00 75.81 206 ALA A O 1
ATOM 1682 N N . ILE A 1 207 ? -4.281 -0.736 -12.135 1.00 78.88 207 ILE A N 1
ATOM 1683 C CA . ILE A 1 207 ? -5.678 -1.171 -12.081 1.00 78.88 207 ILE A CA 1
ATOM 1684 C C . ILE A 1 207 ? -6.559 -0.037 -11.562 1.00 78.88 207 ILE A C 1
ATOM 1686 O O . ILE A 1 207 ? -6.294 0.542 -10.508 1.00 78.88 207 ILE A O 1
ATOM 1690 N N . ASN A 1 208 ? -7.685 0.205 -12.236 1.00 80.81 208 ASN A N 1
ATOM 1691 C CA . ASN A 1 208 ? -8.709 1.120 -11.755 1.00 80.81 208 ASN A CA 1
ATOM 1692 C C . ASN A 1 208 ? -9.328 0.603 -10.446 1.00 80.81 208 ASN A C 1
ATOM 1694 O O . ASN A 1 208 ? -10.118 -0.349 -10.432 1.00 80.81 208 ASN A O 1
ATOM 1698 N N . THR A 1 209 ? -8.998 1.261 -9.336 1.00 80.19 209 THR A N 1
ATOM 1699 C CA . THR A 1 209 ? -9.381 0.818 -7.990 1.00 80.19 209 THR A CA 1
ATOM 1700 C C . THR A 1 209 ? -10.881 0.823 -7.751 1.00 80.19 209 THR A C 1
ATOM 1702 O O . THR A 1 209 ? -11.355 -0.001 -6.979 1.00 80.19 209 THR A O 1
ATOM 1705 N N . GLN A 1 210 ? -11.648 1.679 -8.427 1.00 83.69 210 GLN A N 1
ATOM 1706 C CA . GLN A 1 210 ? -13.098 1.807 -8.223 1.00 83.69 210 GLN A CA 1
ATOM 1707 C C . GLN A 1 210 ? -13.910 0.724 -8.944 1.00 83.69 210 GLN A C 1
ATOM 1709 O O . GLN A 1 210 ? -15.082 0.500 -8.631 1.00 83.69 210 GLN A O 1
ATOM 1714 N N . HIS A 1 211 ? -13.309 0.054 -9.928 1.00 83.06 211 HIS A N 1
ATOM 1715 C CA . HIS A 1 211 ? -13.987 -0.944 -10.757 1.00 83.06 211 HIS A CA 1
ATOM 1716 C C . HIS A 1 211 ? -13.394 -2.349 -10.649 1.00 83.06 211 HIS A C 1
ATOM 1718 O O . HIS A 1 211 ? -13.935 -3.281 -11.241 1.00 83.06 211 HIS A O 1
ATOM 1724 N N . ALA A 1 212 ? -12.348 -2.513 -9.843 1.00 87.44 212 ALA A N 1
ATOM 1725 C CA . ALA A 1 212 ? -11.735 -3.795 -9.557 1.00 87.44 212 ALA A CA 1
ATOM 1726 C C . ALA A 1 212 ? -12.573 -4.657 -8.600 1.00 87.44 212 ALA A C 1
ATOM 1728 O O . ALA A 1 212 ? -13.275 -4.164 -7.712 1.00 87.44 212 ALA A O 1
ATOM 1729 N N . ASN A 1 213 ? -12.441 -5.972 -8.750 1.00 91.50 213 ASN A N 1
ATOM 1730 C CA . ASN A 1 213 ? -13.026 -6.954 -7.849 1.00 91.50 213 ASN A CA 1
ATOM 1731 C C . ASN A 1 213 ? -11.944 -7.515 -6.929 1.00 91.50 213 ASN A C 1
ATOM 1733 O O . ASN A 1 213 ? -10.970 -8.105 -7.395 1.00 91.50 213 ASN A O 1
ATOM 1737 N N . SER A 1 214 ? -12.154 -7.404 -5.621 1.00 90.75 214 SER A N 1
ATOM 1738 C CA . SER A 1 214 ? -11.260 -7.960 -4.610 1.00 90.75 214 SER A CA 1
ATOM 1739 C C . SER A 1 214 ? -11.911 -9.139 -3.893 1.00 90.75 214 SER A C 1
ATOM 1741 O O . SER A 1 214 ? -13.037 -9.064 -3.400 1.00 90.75 214 SER A O 1
ATOM 1743 N N . LYS A 1 215 ? -11.175 -10.248 -3.815 1.00 92.25 215 LYS A N 1
ATOM 1744 C CA . LYS A 1 215 ? -11.530 -11.454 -3.055 1.00 92.25 215 LYS A CA 1
ATOM 1745 C C . LYS A 1 215 ? -10.506 -11.646 -1.963 1.00 92.25 215 LYS A C 1
ATOM 1747 O O . LYS A 1 215 ? -9.311 -11.704 -2.240 1.00 92.25 215 LYS A O 1
ATOM 1752 N N . ILE A 1 216 ? -10.972 -11.743 -0.733 1.00 88.94 216 ILE A N 1
ATOM 1753 C CA . ILE A 1 216 ? -10.120 -11.522 0.419 1.00 88.94 216 ILE A CA 1
ATOM 1754 C C . ILE A 1 216 ? -10.372 -12.598 1.467 1.00 88.94 216 ILE A C 1
ATOM 1756 O O . ILE A 1 216 ? -11.511 -12.824 1.862 1.00 88.94 216 ILE A O 1
ATOM 1760 N N . PHE A 1 217 ? -9.307 -13.241 1.936 1.00 91.12 217 PHE A N 1
ATOM 1761 C CA . PHE A 1 217 ? -9.336 -14.247 2.996 1.00 91.12 217 PHE A CA 1
ATOM 1762 C C . PHE A 1 217 ? -8.478 -13.782 4.170 1.00 91.12 217 PHE A C 1
ATOM 1764 O O . PHE A 1 217 ? -7.352 -13.333 3.950 1.00 91.12 217 PHE A O 1
ATOM 1771 N N . TRP A 1 218 ? -8.968 -13.938 5.401 1.00 88.62 218 TRP A N 1
ATOM 1772 C CA . TRP A 1 218 ? -8.183 -13.687 6.614 1.00 88.62 218 T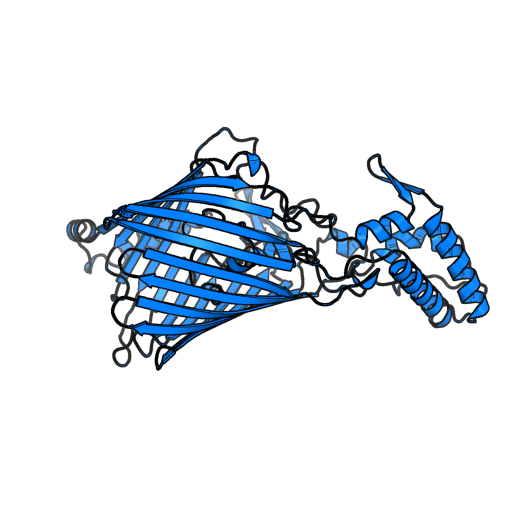RP A CA 1
ATOM 1773 C C . TRP A 1 218 ? -8.273 -14.782 7.653 1.00 88.62 218 TRP A C 1
ATOM 1775 O O . TRP A 1 218 ? -9.245 -15.536 7.738 1.00 88.62 218 TRP A O 1
ATOM 1785 N N . VAL A 1 219 ? -7.257 -14.751 8.512 1.00 89.00 219 VAL A N 1
ATOM 1786 C CA . VAL A 1 219 ? -7.184 -15.456 9.779 1.00 89.00 219 VAL A CA 1
ATOM 1787 C C . VAL A 1 219 ? -6.649 -14.503 10.852 1.00 89.00 219 VAL A C 1
ATOM 1789 O O . VAL A 1 219 ? -5.662 -13.805 10.623 1.00 89.00 219 VAL A O 1
ATOM 1792 N N . GLU A 1 220 ? -7.262 -14.521 12.033 1.00 87.44 220 GLU A N 1
ATOM 1793 C CA . GLU A 1 220 ? -6.750 -13.884 13.250 1.00 87.44 220 GLU A CA 1
ATOM 1794 C C . GLU A 1 220 ? -6.630 -14.926 14.365 1.00 87.44 220 GLU A C 1
ATOM 1796 O O . GLU A 1 220 ? -7.492 -15.801 14.522 1.00 87.44 220 GLU A O 1
ATOM 1801 N N . MET A 1 221 ? -5.531 -14.871 15.113 1.00 89.44 221 MET A N 1
ATOM 1802 C CA . MET A 1 221 ? -5.243 -15.802 16.197 1.00 89.44 221 MET A CA 1
ATOM 1803 C C . MET A 1 221 ? -4.541 -15.103 17.358 1.00 89.44 221 MET A C 1
ATOM 1805 O O . MET A 1 221 ? -3.565 -14.386 17.162 1.00 89.44 221 MET A O 1
ATOM 1809 N N . GLU A 1 222 ? -4.960 -15.398 18.582 1.00 89.56 222 GLU A N 1
ATOM 1810 C CA . GLU A 1 222 ? -4.310 -14.963 19.809 1.00 89.56 222 GLU A CA 1
ATOM 1811 C C . GLU A 1 222 ? -4.075 -16.140 20.761 1.00 89.56 222 GLU A C 1
ATOM 1813 O O . GLU A 1 222 ? -4.986 -16.911 21.088 1.00 89.56 222 GLU A O 1
ATOM 1818 N N . LYS A 1 223 ? -2.834 -16.276 21.237 1.00 92.31 223 LYS A N 1
ATOM 1819 C CA . LYS A 1 223 ? -2.454 -17.274 22.239 1.00 92.31 223 LYS A CA 1
ATOM 1820 C C . LYS A 1 223 ? -1.198 -16.846 22.987 1.00 92.31 223 LYS A C 1
ATOM 1822 O O . LYS A 1 223 ? -0.214 -16.462 22.370 1.00 92.31 223 LYS A O 1
ATOM 1827 N N . TRP A 1 224 ? -1.201 -16.983 24.315 1.00 93.56 224 TRP A N 1
ATOM 1828 C CA . TRP A 1 224 ? -0.037 -16.681 25.165 1.00 93.56 224 TRP A CA 1
ATOM 1829 C C . TRP A 1 224 ? 0.555 -15.288 24.895 1.00 93.56 224 TRP A C 1
ATOM 1831 O O . TRP A 1 224 ? 1.762 -15.156 24.732 1.00 93.56 224 TRP A O 1
ATOM 1841 N N . ASN A 1 225 ? -0.301 -14.267 24.797 1.00 93.19 225 ASN A N 1
ATOM 1842 C CA . ASN A 1 225 ? 0.039 -12.880 24.450 1.00 93.19 225 ASN A CA 1
ATOM 1843 C C . ASN A 1 225 ? 0.600 -12.658 23.034 1.00 93.19 225 ASN A C 1
ATOM 1845 O O . ASN A 1 225 ? 0.829 -11.509 22.653 1.00 93.19 225 ASN A O 1
ATOM 1849 N N . PHE A 1 226 ? 0.790 -13.708 22.232 1.00 93.25 226 PHE A N 1
ATOM 1850 C CA . PHE A 1 226 ? 1.019 -13.560 20.800 1.00 93.25 226 PHE A CA 1
ATOM 1851 C C . PHE A 1 226 ? -0.301 -13.294 20.101 1.00 93.25 226 PHE A C 1
ATOM 1853 O O . PHE A 1 226 ? -1.267 -14.022 20.313 1.00 93.25 226 PHE A O 1
ATOM 1860 N N . ASN A 1 227 ? -0.309 -12.284 19.240 1.00 90.38 227 ASN A N 1
ATOM 1861 C CA . ASN A 1 227 ? -1.382 -12.041 18.290 1.00 90.38 227 ASN A CA 1
ATOM 1862 C C . ASN A 1 227 ? -0.804 -12.196 16.884 1.00 90.38 227 ASN A C 1
ATOM 1864 O O . ASN A 1 227 ? 0.247 -11.627 16.583 1.00 90.38 227 ASN A O 1
ATOM 1868 N N . PHE A 1 228 ? -1.502 -12.939 16.041 1.00 88.88 228 PHE A N 1
ATOM 1869 C CA . PHE A 1 228 ? -1.139 -13.210 14.665 1.00 88.88 228 PHE A CA 1
ATOM 1870 C C . PHE A 1 228 ? -2.309 -12.865 13.750 1.00 88.88 228 PHE A C 1
ATOM 1872 O O . PHE A 1 228 ? -3.426 -13.322 13.982 1.00 88.88 228 PHE A O 1
ATOM 1879 N N . ASN A 1 229 ? -2.029 -12.097 12.701 1.00 87.38 229 ASN A N 1
ATOM 1880 C CA . ASN A 1 229 ? -2.989 -11.773 11.653 1.00 87.38 229 ASN A CA 1
ATOM 1881 C C . ASN A 1 229 ? -2.404 -12.174 10.306 1.00 87.38 229 ASN A C 1
ATOM 1883 O O . ASN A 1 229 ? -1.230 -11.923 10.038 1.00 87.38 229 ASN A O 1
ATOM 1887 N N . LEU A 1 230 ? -3.229 -12.771 9.457 1.00 88.06 230 LEU A N 1
ATOM 1888 C CA . LEU A 1 230 ? -2.862 -13.196 8.117 1.00 88.06 230 LEU A CA 1
ATOM 1889 C C . LEU A 1 230 ? -3.964 -12.828 7.145 1.00 88.06 230 LEU A C 1
ATOM 1891 O O . LEU A 1 230 ? -5.145 -13.010 7.441 1.00 88.06 230 LEU A O 1
ATOM 1895 N N . ALA A 1 231 ? -3.560 -12.401 5.959 1.00 87.19 231 ALA A N 1
ATOM 1896 C CA . ALA A 1 231 ? -4.470 -12.063 4.899 1.00 87.19 231 ALA A CA 1
ATOM 1897 C C . ALA A 1 231 ? -3.920 -12.372 3.515 1.00 87.19 231 ALA A C 1
ATOM 1899 O O . ALA A 1 231 ? -2.734 -12.184 3.236 1.00 87.19 231 ALA A O 1
ATOM 1900 N N . TYR A 1 232 ? -4.817 -12.806 2.640 1.00 90.00 232 TYR A N 1
ATOM 1901 C CA . TYR A 1 232 ? -4.538 -13.026 1.235 1.00 90.00 232 TYR A CA 1
ATOM 1902 C C . TYR A 1 232 ? -5.662 -12.435 0.394 1.00 90.00 232 TYR A C 1
ATOM 1904 O O . TYR A 1 232 ? -6.829 -12.800 0.553 1.00 90.00 232 TYR A O 1
ATOM 1912 N N . GLN A 1 233 ? -5.295 -11.530 -0.500 1.00 89.38 233 GLN A N 1
ATOM 1913 C CA . GLN A 1 233 ? -6.205 -10.813 -1.373 1.00 89.38 233 GLN A CA 1
ATOM 1914 C C . GLN A 1 233 ? -5.842 -11.086 -2.828 1.00 89.38 233 GLN A C 1
ATOM 1916 O O . GLN A 1 233 ? -4.674 -11.072 -3.213 1.00 89.38 233 GLN A O 1
ATOM 1921 N N . ILE A 1 234 ? -6.866 -11.344 -3.630 1.00 92.50 234 ILE A N 1
ATOM 1922 C CA . ILE A 1 234 ? -6.789 -11.464 -5.081 1.00 92.50 234 ILE A CA 1
ATOM 1923 C C . ILE A 1 234 ? -7.575 -10.293 -5.645 1.00 92.50 234 ILE A C 1
ATOM 1925 O O . ILE A 1 234 ? -8.743 -10.126 -5.293 1.00 92.50 234 ILE A O 1
ATOM 1929 N N . VAL A 1 235 ? -6.939 -9.516 -6.509 1.00 90.38 235 VAL A N 1
ATOM 1930 C CA . VAL A 1 235 ? -7.550 -8.378 -7.185 1.00 90.38 235 VAL A CA 1
ATOM 1931 C C . VAL A 1 235 ? -7.591 -8.682 -8.671 1.00 90.38 235 VAL A C 1
ATOM 1933 O O . VAL A 1 235 ? -6.556 -8.972 -9.267 1.00 90.38 235 VAL A O 1
ATOM 1936 N N . ASP A 1 236 ? -8.790 -8.633 -9.235 1.00 92.25 236 ASP A N 1
ATOM 1937 C CA . ASP A 1 236 ? -9.054 -8.738 -10.667 1.00 92.25 236 ASP A CA 1
ATOM 1938 C C . ASP A 1 236 ? -9.495 -7.350 -11.165 1.00 92.25 236 ASP A C 1
ATOM 1940 O O . ASP A 1 236 ? -10.415 -6.766 -10.584 1.00 92.25 236 ASP A O 1
ATOM 1944 N N . GLY A 1 237 ? -8.874 -6.810 -12.213 1.00 88.69 237 GLY A N 1
ATOM 1945 C CA . GLY A 1 237 ? -9.209 -5.476 -12.715 1.00 88.69 237 GLY A CA 1
ATOM 1946 C C . GLY A 1 237 ? -8.493 -5.092 -14.006 1.00 88.69 237 GLY A C 1
ATOM 1947 O O . GLY A 1 237 ? -7.718 -5.864 -14.555 1.00 88.69 237 GLY A O 1
ATOM 1948 N N . GLU A 1 238 ? -8.786 -3.888 -14.489 1.00 82.88 238 GLU A N 1
ATOM 1949 C CA . GLU A 1 238 ? -8.246 -3.276 -15.711 1.00 82.88 238 GLU A CA 1
ATOM 1950 C C . GLU A 1 238 ? -8.057 -1.774 -15.472 1.00 82.88 238 GLU A C 1
ATOM 1952 O O . GLU A 1 238 ? -8.693 -1.206 -14.580 1.00 82.88 238 GLU A O 1
ATOM 1957 N N . GLN A 1 239 ? -7.220 -1.114 -16.272 1.00 78.00 239 GLN A N 1
ATOM 1958 C CA . GLN A 1 239 ? -7.025 0.335 -16.170 1.00 78.00 239 GLN A CA 1
ATOM 1959 C C . GLN A 1 239 ? -8.217 1.126 -16.735 1.00 78.00 239 GLN A C 1
ATOM 1961 O O . GLN A 1 239 ? -8.671 2.104 -16.137 1.00 78.00 239 GLN A O 1
ATOM 1966 N N . TYR A 1 240 ? -8.766 0.677 -17.869 1.00 77.56 240 TYR A N 1
ATOM 1967 C CA . TYR A 1 240 ? -9.865 1.342 -18.573 1.00 77.56 240 TYR A CA 1
ATOM 1968 C C . TYR A 1 240 ? -11.019 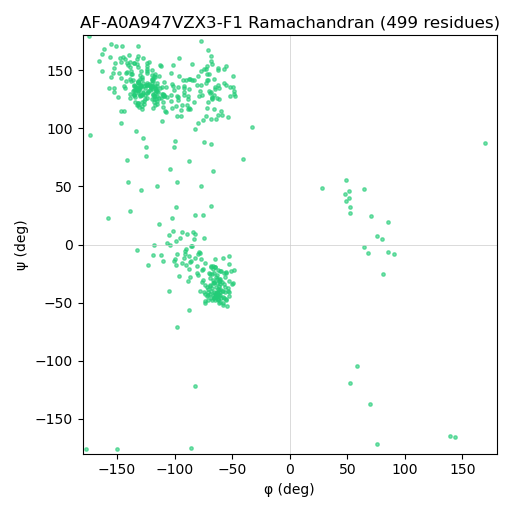0.396 -18.854 1.00 77.56 240 TYR A C 1
ATOM 1970 O O . TYR A 1 240 ? -10.877 -0.823 -18.877 1.00 77.56 240 TYR A O 1
ATOM 1978 N N . ALA A 1 241 ? -12.180 0.989 -19.114 1.00 79.44 241 ALA A N 1
ATOM 1979 C CA . ALA A 1 241 ? -13.345 0.251 -19.557 1.00 79.44 241 ALA A CA 1
ATOM 1980 C C . ALA A 1 241 ? -13.090 -0.403 -20.921 1.00 79.44 241 ALA A C 1
ATOM 1982 O O . ALA A 1 241 ? -12.804 0.285 -21.900 1.00 79.44 241 ALA A O 1
ATOM 1983 N N . THR A 1 242 ? -13.302 -1.712 -21.010 1.00 78.88 242 THR A N 1
ATOM 1984 C CA . THR A 1 242 ? -13.228 -2.472 -22.268 1.00 78.88 242 THR A CA 1
ATOM 1985 C C . THR A 1 242 ? -14.333 -2.089 -23.242 1.00 78.88 242 THR A C 1
ATOM 1987 O O . THR A 1 242 ? -14.148 -2.155 -24.458 1.00 78.88 242 THR A O 1
ATOM 1990 N N . LYS A 1 243 ? -15.507 -1.682 -22.738 1.00 81.56 243 LYS A N 1
ATOM 1991 C CA . LYS A 1 243 ? -16.622 -1.213 -23.576 1.00 81.56 243 LYS A CA 1
ATOM 1992 C C . LYS A 1 243 ? -17.380 -0.056 -22.952 1.00 81.56 243 LYS A C 1
ATOM 1994 O O . LYS A 1 243 ? -17.716 -0.065 -21.769 1.00 81.56 243 LYS A O 1
ATOM 1999 N N . ILE A 1 244 ? -17.758 0.885 -23.810 1.00 83.81 244 ILE A N 1
ATOM 2000 C CA . ILE A 1 244 ? -18.726 1.937 -23.511 1.00 83.81 244 ILE A CA 1
ATOM 2001 C C . ILE A 1 244 ? -20.071 1.501 -24.088 1.00 83.81 244 ILE A C 1
ATOM 2003 O O . ILE A 1 244 ? -20.210 1.305 -25.294 1.00 83.81 244 ILE A O 1
ATOM 2007 N N . ASN A 1 245 ? -21.071 1.348 -23.231 1.00 85.25 245 ASN A N 1
ATOM 2008 C CA . ASN A 1 245 ? -22.415 0.947 -23.622 1.00 85.25 245 ASN A CA 1
ATOM 2009 C C . ASN A 1 245 ? -23.396 2.093 -23.415 1.00 85.25 245 ASN A C 1
ATOM 2011 O O . ASN A 1 245 ? -23.216 2.940 -22.538 1.00 85.25 245 ASN A O 1
ATOM 2015 N N . ARG A 1 246 ? -24.481 2.091 -24.193 1.00 89.19 246 ARG A N 1
ATOM 2016 C CA . ARG A 1 246 ? -25.552 3.078 -24.075 1.00 89.19 246 ARG A CA 1
ATOM 2017 C C . ARG A 1 246 ? -26.887 2.385 -23.859 1.00 89.19 246 ARG A C 1
ATOM 2019 O O . ARG A 1 246 ? -27.280 1.515 -24.627 1.00 89.19 246 ARG A O 1
ATOM 2026 N N . THR A 1 247 ? -27.586 2.776 -22.803 1.00 83.38 247 THR A N 1
ATOM 2027 C CA . THR A 1 247 ? -28.963 2.336 -22.558 1.00 83.38 247 THR A CA 1
ATOM 2028 C C . THR A 1 247 ? -29.915 2.937 -23.595 1.00 83.38 247 THR A C 1
ATOM 2030 O O . THR A 1 247 ? -29.615 3.972 -24.194 1.00 83.38 247 THR A O 1
ATOM 2033 N N . ASN A 1 248 ? -31.111 2.357 -23.733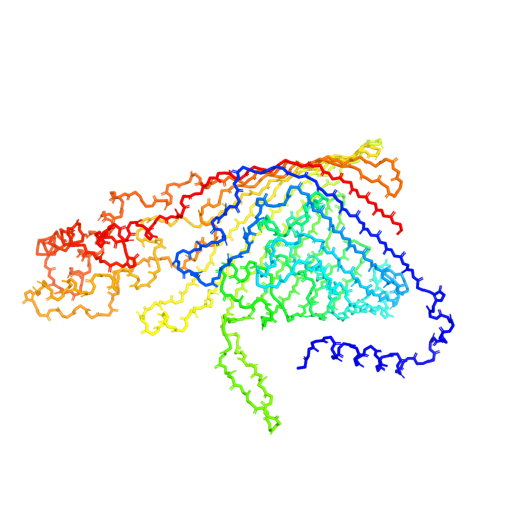 1.00 83.62 248 ASN A N 1
ATOM 2034 C CA . ASN A 1 248 ? -32.173 2.883 -24.605 1.00 83.62 248 ASN A CA 1
ATOM 2035 C C . ASN A 1 248 ? -32.570 4.336 -24.274 1.00 83.62 248 ASN A C 1
ATOM 2037 O O . ASN A 1 248 ? -33.023 5.061 -25.151 1.00 83.62 248 ASN A O 1
ATOM 2041 N N . ASN A 1 249 ? -32.349 4.776 -23.029 1.00 84.31 249 ASN A N 1
ATOM 2042 C CA . ASN A 1 249 ? -32.615 6.144 -22.571 1.00 84.31 249 ASN A CA 1
ATOM 2043 C C . ASN A 1 249 ? -31.412 7.089 -22.757 1.00 84.31 249 ASN A C 1
ATOM 2045 O O . ASN A 1 249 ? -31.405 8.192 -22.221 1.00 84.31 249 ASN A O 1
ATOM 2049 N N . GLY A 1 250 ? -30.360 6.660 -23.457 1.00 80.94 250 GLY A N 1
ATOM 2050 C CA . GLY A 1 250 ? -29.181 7.477 -23.743 1.00 80.94 250 GLY A CA 1
ATOM 2051 C C . GLY A 1 250 ? -28.106 7.492 -22.651 1.00 80.94 250 GLY A C 1
ATOM 2052 O O . GLY A 1 250 ? -27.019 8.010 -22.918 1.00 80.94 250 GLY A O 1
ATOM 2053 N N . ASN A 1 251 ? -28.352 6.894 -21.475 1.00 79.69 251 ASN A N 1
ATOM 2054 C CA . ASN A 1 251 ? -27.356 6.807 -20.397 1.00 79.69 251 ASN A CA 1
ATOM 2055 C C . ASN A 1 251 ? -26.170 5.943 -20.820 1.00 79.69 251 ASN A C 1
ATOM 2057 O O . ASN A 1 251 ? -26.380 4.849 -21.350 1.00 79.69 251 ASN A O 1
ATOM 2061 N N . ILE A 1 252 ? -24.959 6.409 -20.534 1.00 80.81 252 ILE A N 1
ATOM 2062 C CA . ILE A 1 252 ? -23.716 5.688 -20.800 1.00 80.81 252 ILE A CA 1
ATOM 2063 C C . ILE A 1 252 ? -23.331 4.872 -19.562 1.00 80.81 252 ILE A C 1
ATOM 2065 O O . ILE A 1 252 ? -23.431 5.366 -18.439 1.00 80.81 252 ILE A O 1
ATOM 2069 N N . TYR A 1 253 ? -22.903 3.626 -19.758 1.00 80.56 253 TYR A N 1
ATOM 2070 C CA . TYR A 1 253 ? -22.270 2.821 -18.718 1.00 80.56 253 TYR A CA 1
ATOM 2071 C C . TYR A 1 253 ? -21.057 2.080 -19.273 1.00 80.56 253 TYR A C 1
ATOM 2073 O O . TYR A 1 253 ? -21.025 1.674 -20.434 1.00 80.56 253 TYR A O 1
ATOM 2081 N N . TYR A 1 254 ? -20.064 1.904 -18.416 1.00 82.06 254 TYR A N 1
ATOM 2082 C CA . TYR A 1 254 ? -18.795 1.277 -18.746 1.00 82.06 254 TYR A CA 1
ATOM 2083 C C . TYR A 1 254 ? -18.818 -0.203 -18.358 1.00 82.06 254 TYR A C 1
ATOM 2085 O O . TYR A 1 254 ? -19.461 -0.588 -17.379 1.00 82.06 254 TYR A O 1
ATOM 2093 N N . SER A 1 255 ? -18.158 -1.044 -19.145 1.00 81.69 255 SER A N 1
ATOM 2094 C CA . SER A 1 255 ? -17.947 -2.461 -18.852 1.00 81.69 255 SER A CA 1
ATOM 2095 C C . SER A 1 255 ? -16.459 -2.756 -18.757 1.00 81.69 255 SER A C 1
ATOM 2097 O O . SER A 1 255 ? -15.674 -2.147 -19.475 1.00 81.69 255 SER A O 1
ATOM 2099 N N . TYR A 1 256 ? -16.123 -3.692 -17.875 1.00 83.50 256 TYR A N 1
ATOM 2100 C CA . TYR A 1 256 ? -14.771 -4.138 -17.548 1.00 83.50 256 TYR A CA 1
ATOM 2101 C C . TYR A 1 256 ? -14.772 -5.669 -17.600 1.00 83.50 256 TYR A C 1
ATOM 2103 O O . TYR A 1 256 ? -15.728 -6.279 -17.104 1.00 83.50 256 TYR A O 1
ATOM 2111 N N . GLN A 1 257 ? -13.768 -6.287 -18.226 1.00 81.44 257 GLN A N 1
ATOM 2112 C CA . GLN A 1 257 ? -13.659 -7.755 -18.282 1.00 81.44 257 GLN A CA 1
ATOM 2113 C C . GLN A 1 257 ? -12.919 -8.299 -17.051 1.00 81.44 257 GLN A C 1
ATOM 2115 O O . GLN A 1 257 ? -13.299 -9.348 -16.528 1.00 81.44 257 GLN A O 1
ATOM 2120 N N . ASN A 1 258 ? -12.031 -7.482 -16.480 1.00 80.94 258 ASN A N 1
ATOM 2121 C CA . ASN A 1 258 ? -11.143 -7.778 -15.357 1.00 80.94 258 ASN A CA 1
ATOM 2122 C C . ASN A 1 258 ? -10.121 -8.867 -15.700 1.00 80.94 258 ASN A C 1
ATOM 2124 O O . ASN A 1 258 ? -9.952 -9.826 -14.942 1.00 80.94 258 ASN A O 1
ATOM 2128 N N . ASP A 1 259 ? -9.472 -8.717 -16.854 1.00 82.69 259 ASP A N 1
ATOM 2129 C CA . ASP A 1 259 ? -8.559 -9.722 -17.395 1.00 82.69 259 ASP A CA 1
ATOM 2130 C C . ASP A 1 259 ? -7.184 -9.741 -16.690 1.00 82.69 259 ASP A C 1
ATOM 2132 O O . ASP A 1 259 ? -6.538 -10.792 -16.655 1.00 82.69 259 ASP A O 1
ATOM 2136 N N . HIS A 1 260 ? -6.770 -8.651 -16.028 1.00 83.38 260 HIS A N 1
ATOM 2137 C CA . HIS A 1 260 ? -5.524 -8.614 -15.251 1.00 83.38 260 HIS A CA 1
ATOM 2138 C C . HIS A 1 260 ? -5.753 -8.969 -13.782 1.00 83.38 260 HIS A C 1
ATOM 2140 O O . HIS A 1 260 ? -6.743 -8.575 -13.155 1.00 83.38 260 HIS A O 1
ATOM 2146 N N . ARG A 1 261 ? -4.800 -9.713 -13.207 1.00 89.56 261 ARG A N 1
ATOM 2147 C CA . ARG A 1 261 ? -4.874 -10.200 -11.827 1.00 89.56 261 ARG A CA 1
ATOM 2148 C C . ARG A 1 261 ? -3.579 -9.963 -11.072 1.00 89.56 261 ARG A C 1
ATOM 2150 O O . ARG A 1 261 ? -2.511 -10.418 -11.477 1.00 89.56 261 ARG A O 1
ATOM 2157 N N . HIS A 1 262 ? -3.710 -9.452 -9.853 1.00 86.88 262 HIS A N 1
ATOM 2158 C CA . HIS A 1 262 ? -2.629 -9.491 -8.877 1.00 86.88 262 HIS A CA 1
ATOM 2159 C C . HIS A 1 262 ? -3.074 -9.988 -7.509 1.00 86.88 262 HIS A C 1
ATOM 2161 O O . HIS A 1 262 ? -4.246 -10.257 -7.236 1.00 86.88 262 HIS A O 1
ATOM 2167 N N . ARG A 1 263 ? -2.074 -10.221 -6.664 1.00 90.12 263 ARG A N 1
ATOM 2168 C CA . ARG A 1 263 ? -2.213 -10.828 -5.352 1.00 90.12 263 ARG A CA 1
ATOM 2169 C C . ARG A 1 263 ? -1.456 -10.010 -4.329 1.00 90.12 263 ARG A C 1
ATOM 2171 O O . ARG A 1 263 ? -0.328 -9.582 -4.572 1.00 90.12 263 ARG A O 1
ATOM 2178 N N . LEU A 1 264 ? -2.072 -9.877 -3.167 1.00 86.56 264 LEU A N 1
ATOM 2179 C CA . LEU A 1 264 ? -1.515 -9.222 -1.999 1.00 86.56 264 LEU A CA 1
ATOM 2180 C C . LEU A 1 264 ? -1.539 -10.226 -0.849 1.00 86.56 264 LEU A C 1
ATOM 2182 O O . LEU A 1 264 ? -2.533 -10.914 -0.612 1.00 86.56 264 LEU A O 1
ATOM 2186 N N . PHE A 1 265 ? -0.422 -10.338 -0.152 1.00 87.50 265 PHE A N 1
ATOM 2187 C CA . PHE A 1 265 ? -0.264 -11.167 1.029 1.00 87.50 265 PHE A CA 1
ATOM 2188 C C . PHE A 1 265 ? 0.218 -10.287 2.170 1.00 87.50 265 PHE A C 1
ATOM 2190 O O . PHE A 1 265 ? 1.201 -9.573 2.007 1.00 87.50 265 PHE A O 1
ATOM 2197 N N . ASN A 1 266 ? -0.434 -10.375 3.325 1.00 85.88 266 ASN A N 1
ATOM 2198 C CA . ASN A 1 266 ? -0.068 -9.610 4.509 1.00 85.88 266 ASN A CA 1
ATOM 2199 C C . ASN A 1 266 ? -0.043 -10.541 5.727 1.00 85.88 266 ASN A C 1
ATOM 2201 O O . ASN A 1 266 ? -0.997 -11.283 5.955 1.00 85.88 266 ASN A O 1
ATOM 2205 N N . SER A 1 267 ? 1.009 -10.481 6.545 1.00 87.50 267 SER A N 1
ATOM 2206 C CA . SER A 1 267 ? 1.056 -11.151 7.853 1.00 87.50 267 SER A CA 1
ATOM 2207 C C . SER A 1 267 ? 1.673 -10.277 8.947 1.00 87.50 267 SER A C 1
ATOM 2209 O O . SER A 1 267 ? 2.685 -9.640 8.679 1.00 87.50 267 SER A O 1
ATOM 2211 N N . LEU A 1 268 ? 1.127 -10.321 10.168 1.00 86.62 268 LEU A N 1
ATOM 2212 C CA . LEU A 1 268 ? 1.605 -9.621 11.367 1.00 86.62 268 LEU A CA 1
ATOM 2213 C C . LEU A 1 268 ? 1.767 -10.616 12.496 1.00 86.62 268 LEU A C 1
ATOM 2215 O O . LEU A 1 268 ? 0.866 -11.419 12.744 1.00 86.62 268 LEU A O 1
ATOM 2219 N N . ILE A 1 269 ? 2.838 -10.471 13.259 1.00 90.94 269 ILE A N 1
ATOM 2220 C CA . ILE A 1 269 ? 2.936 -11.031 14.597 1.00 90.94 269 ILE A CA 1
ATOM 2221 C C . ILE A 1 269 ? 3.300 -9.927 15.586 1.00 90.94 269 ILE A C 1
ATOM 2223 O O . ILE A 1 269 ? 4.196 -9.124 15.339 1.00 90.94 269 ILE A O 1
ATOM 2227 N N . ARG A 1 270 ? 2.611 -9.896 16.725 1.00 91.62 270 ARG A N 1
ATOM 2228 C CA . ARG A 1 270 ? 2.934 -9.012 17.851 1.00 91.62 270 ARG A CA 1
ATOM 2229 C C . ARG A 1 270 ? 2.865 -9.768 19.166 1.00 91.62 270 ARG A C 1
ATOM 2231 O O . ARG A 1 270 ? 2.154 -10.769 19.274 1.00 91.62 270 ARG A O 1
ATOM 2238 N N . TYR A 1 271 ? 3.582 -9.273 20.165 1.00 94.00 271 TYR A N 1
ATOM 2239 C CA . TYR A 1 271 ? 3.619 -9.873 21.494 1.00 94.00 271 TYR A CA 1
ATOM 2240 C C . TYR A 1 271 ? 3.343 -8.825 22.563 1.00 94.00 271 TYR A C 1
ATOM 2242 O O . TYR A 1 271 ? 3.994 -7.790 22.581 1.00 94.00 271 TYR A O 1
ATOM 2250 N N . THR A 1 272 ? 2.403 -9.084 23.466 1.00 95.19 272 THR A N 1
ATOM 2251 C CA . THR A 1 272 ? 2.072 -8.139 24.540 1.00 95.19 272 THR A CA 1
ATOM 2252 C C . THR A 1 272 ? 2.865 -8.453 25.810 1.00 95.19 272 THR A C 1
ATOM 2254 O O . THR A 1 272 ? 2.732 -9.529 26.398 1.00 95.19 272 THR A O 1
ATOM 2257 N N . ILE A 1 273 ? 3.674 -7.490 26.263 1.00 95.88 273 ILE A N 1
ATOM 2258 C CA . ILE A 1 273 ? 4.443 -7.558 27.511 1.00 95.88 273 ILE A CA 1
ATOM 2259 C C . ILE A 1 273 ? 3.856 -6.562 28.509 1.00 95.88 273 ILE A C 1
ATOM 2261 O O . ILE A 1 273 ? 4.077 -5.357 28.396 1.00 95.88 273 ILE A O 1
ATOM 2265 N N . GLU A 1 274 ? 3.154 -7.061 29.522 1.00 94.94 274 GLU A N 1
ATOM 2266 C CA . GLU A 1 274 ? 2.588 -6.231 30.590 1.00 94.94 274 GLU A CA 1
ATOM 2267 C C . GLU A 1 274 ? 3.416 -6.339 31.872 1.00 94.94 274 GLU A C 1
ATOM 2269 O O . GLU A 1 274 ? 3.695 -7.431 32.369 1.00 94.94 274 GLU A O 1
ATOM 2274 N N . PHE A 1 275 ? 3.799 -5.195 32.446 1.00 91.81 275 PHE A N 1
ATOM 2275 C CA . PHE A 1 275 ? 4.446 -5.144 33.756 1.00 91.81 275 PHE A CA 1
ATOM 2276 C C . PHE A 1 275 ? 4.058 -3.881 34.535 1.00 91.81 275 PHE A C 1
ATOM 2278 O O . PHE A 1 275 ? 4.426 -2.743 34.215 1.00 91.81 275 PHE A O 1
ATOM 2285 N N . LYS A 1 276 ? 3.353 -4.094 35.651 1.00 89.94 276 LYS A N 1
ATOM 2286 C CA . LYS A 1 276 ? 2.784 -3.042 36.508 1.00 89.94 276 LYS A CA 1
ATOM 2287 C C . LYS A 1 276 ? 1.815 -2.137 35.734 1.00 89.94 276 LYS A C 1
ATOM 2289 O O . LYS A 1 276 ? 0.684 -2.525 35.502 1.00 89.94 276 LYS A O 1
ATOM 2294 N N . LYS A 1 277 ? 2.247 -0.920 35.389 1.00 89.75 277 LYS A N 1
ATOM 2295 C CA . LYS A 1 277 ? 1.469 0.098 34.657 1.00 89.75 277 LYS A CA 1
ATOM 2296 C C . LYS A 1 277 ? 2.054 0.380 33.272 1.00 89.75 277 LYS A C 1
ATOM 2298 O O . LYS A 1 277 ? 1.830 1.457 32.726 1.00 89.75 277 LYS A O 1
ATOM 2303 N N . ASN A 1 278 ? 2.895 -0.525 32.786 1.00 94.19 278 ASN A N 1
ATOM 2304 C CA . ASN A 1 278 ? 3.561 -0.396 31.506 1.00 94.19 278 ASN A CA 1
ATOM 2305 C C . ASN A 1 278 ? 3.153 -1.563 30.620 1.00 94.19 278 ASN A C 1
ATOM 2307 O O . ASN A 1 278 ? 3.103 -2.702 31.097 1.00 94.19 278 ASN A O 1
ATOM 2311 N N . THR A 1 279 ? 2.967 -1.261 29.346 1.00 96.00 279 THR A N 1
ATOM 2312 C CA . THR A 1 279 ? 2.747 -2.250 28.300 1.00 96.00 279 THR A CA 1
ATOM 2313 C C . THR A 1 279 ? 3.741 -1.971 27.184 1.00 96.00 279 THR A C 1
ATOM 2315 O O . THR A 1 279 ? 3.865 -0.828 26.747 1.00 96.00 279 THR A O 1
ATOM 2318 N N . ILE A 1 280 ? 4.478 -2.996 26.759 1.00 95.75 280 ILE A N 1
ATOM 2319 C CA . ILE A 1 280 ? 5.315 -2.952 25.556 1.00 95.75 280 ILE A CA 1
ATOM 2320 C C . ILE A 1 280 ? 4.736 -3.946 24.558 1.00 95.75 280 ILE A C 1
ATOM 2322 O O . ILE A 1 280 ? 4.472 -5.094 24.921 1.00 95.75 280 ILE A O 1
ATOM 2326 N N . ILE A 1 281 ? 4.563 -3.515 23.313 1.00 94.31 281 ILE A N 1
ATOM 2327 C CA . ILE A 1 281 ? 4.078 -4.368 22.229 1.00 94.31 281 ILE A CA 1
ATOM 2328 C C . ILE A 1 281 ? 5.058 -4.260 21.062 1.00 94.31 281 ILE A C 1
ATOM 2330 O O . ILE A 1 281 ? 4.912 -3.342 20.262 1.00 94.31 281 ILE A O 1
ATOM 2334 N N . PRO A 1 282 ? 6.081 -5.127 20.953 1.00 94.31 282 PRO A N 1
ATOM 2335 C CA . PRO A 1 282 ? 6.833 -5.279 19.713 1.00 94.31 282 PRO A CA 1
ATOM 2336 C C . PRO A 1 282 ? 6.007 -5.996 18.641 1.00 94.31 282 PRO A C 1
ATOM 2338 O O . PRO A 1 282 ? 5.162 -6.846 18.954 1.00 94.31 282 PRO A O 1
ATOM 2341 N N . TRP A 1 283 ? 6.322 -5.720 17.378 1.00 90.94 283 TRP A N 1
ATOM 2342 C CA . TRP A 1 283 ? 5.752 -6.426 16.237 1.00 90.94 283 TRP A CA 1
ATOM 2343 C C . TRP A 1 283 ? 6.725 -6.612 15.082 1.00 90.94 283 TRP A C 1
ATOM 2345 O O . TRP A 1 283 ? 7.726 -5.910 14.947 1.00 90.94 283 TRP A O 1
ATOM 2355 N N . PHE A 1 284 ? 6.361 -7.562 14.228 1.00 90.94 284 PHE A N 1
ATOM 2356 C CA . PHE A 1 284 ? 6.965 -7.808 12.934 1.00 90.94 284 PHE A CA 1
ATOM 2357 C C . PHE A 1 284 ? 5.862 -8.124 11.922 1.00 90.94 284 PHE A C 1
ATOM 2359 O O . PHE A 1 284 ? 5.008 -8.978 12.170 1.00 90.94 284 PHE A O 1
ATOM 2366 N N . GLY A 1 285 ? 5.886 -7.437 10.789 1.00 87.50 285 GLY A N 1
ATOM 2367 C CA . GLY A 1 285 ? 4.960 -7.581 9.682 1.00 87.50 285 GLY A CA 1
ATOM 2368 C C . GLY A 1 285 ? 5.690 -7.894 8.379 1.00 87.50 285 GLY A C 1
ATOM 2369 O O . GLY A 1 285 ? 6.834 -7.501 8.165 1.00 87.50 285 GLY A O 1
ATOM 2370 N N . TYR A 1 286 ? 5.008 -8.601 7.490 1.00 87.75 286 TYR A N 1
ATOM 2371 C CA . TYR A 1 286 ? 5.476 -8.928 6.150 1.00 87.75 286 TYR A CA 1
ATOM 2372 C C . TYR A 1 286 ? 4.341 -8.690 5.166 1.00 87.75 286 TYR A C 1
ATOM 2374 O O . TYR A 1 286 ? 3.236 -9.203 5.356 1.00 87.75 286 TYR A O 1
ATOM 2382 N N . GLN A 1 287 ? 4.624 -7.941 4.109 1.00 84.62 287 GLN A N 1
ATOM 2383 C CA . GLN A 1 287 ? 3.692 -7.708 3.013 1.00 84.62 287 GLN A CA 1
ATOM 2384 C C . GLN A 1 287 ? 4.349 -8.133 1.714 1.00 84.62 287 GLN A C 1
ATOM 2386 O O . GLN A 1 287 ? 5.528 -7.870 1.509 1.00 84.62 287 GLN A O 1
ATOM 2391 N N . LYS A 1 288 ? 3.606 -8.782 0.825 1.00 85.88 288 LYS A N 1
ATOM 2392 C CA . LYS A 1 288 ? 4.079 -9.149 -0.506 1.00 85.88 288 LYS A CA 1
ATOM 2393 C C . LYS A 1 288 ? 3.001 -8.851 -1.523 1.00 85.88 288 LYS A C 1
ATOM 2395 O O . LYS A 1 288 ? 1.868 -9.296 -1.366 1.00 85.88 288 LYS A O 1
ATOM 2400 N N . LEU A 1 289 ? 3.393 -8.188 -2.596 1.00 83.25 289 LEU A N 1
ATOM 2401 C CA . LEU A 1 289 ? 2.552 -7.948 -3.755 1.00 83.25 289 LEU A CA 1
ATOM 2402 C C . LEU A 1 289 ? 3.178 -8.582 -4.980 1.00 83.25 289 LEU A C 1
ATOM 2404 O O . LEU A 1 289 ? 4.402 -8.563 -5.141 1.00 83.25 289 LEU A O 1
ATOM 2408 N N . PHE A 1 290 ? 2.340 -9.201 -5.805 1.00 86.44 290 PHE A N 1
ATOM 2409 C CA . PHE A 1 290 ? 2.787 -9.783 -7.057 1.00 86.44 290 PHE A CA 1
ATOM 2410 C C . PHE A 1 290 ? 1.651 -10.073 -8.035 1.00 86.44 290 PHE A C 1
ATOM 2412 O O . PHE A 1 290 ? 0.546 -10.428 -7.621 1.00 86.44 290 PHE A O 1
ATOM 2419 N N . GLY A 1 291 ? 1.936 -10.000 -9.330 1.00 84.38 291 GLY A N 1
ATOM 2420 C CA . GLY A 1 291 ? 0.962 -10.261 -10.388 1.00 84.38 291 GLY A CA 1
ATOM 2421 C C . GLY A 1 291 ? 1.145 -9.351 -11.586 1.00 84.38 291 GLY A C 1
ATOM 2422 O O . GLY A 1 291 ? 2.172 -8.688 -11.702 1.00 84.38 291 GLY A O 1
ATOM 2423 N N . ASP A 1 292 ? 0.134 -9.329 -12.439 1.00 78.06 292 ASP A N 1
ATOM 2424 C CA . ASP A 1 292 ? 0.207 -8.687 -13.744 1.00 78.06 292 ASP A CA 1
ATOM 2425 C C . ASP A 1 292 ? -0.279 -7.236 -13.645 1.00 78.06 292 ASP A C 1
ATOM 2427 O O . ASP A 1 292 ? -1.290 -6.949 -12.997 1.00 78.06 292 ASP A O 1
ATOM 2431 N N . GLU A 1 293 ? 0.462 -6.316 -14.251 1.00 76.44 293 GLU A N 1
ATOM 2432 C CA . GLU A 1 293 ? 0.019 -4.949 -14.490 1.00 76.44 293 GLU A CA 1
ATOM 2433 C C . GLU A 1 293 ? -1.048 -4.942 -15.591 1.00 76.44 293 GLU A C 1
ATOM 2435 O O . GLU A 1 293 ? -0.943 -5.675 -16.574 1.00 76.44 293 GLU A O 1
ATOM 2440 N N . ALA A 1 294 ? -2.061 -4.093 -15.433 1.00 73.44 294 ALA A N 1
ATOM 2441 C CA . ALA A 1 294 ? -2.988 -3.747 -16.493 1.00 73.44 294 ALA A CA 1
ATOM 2442 C C . ALA A 1 294 ? -2.309 -2.781 -17.469 1.00 73.44 294 ALA A C 1
ATOM 2444 O O . ALA A 1 294 ? -2.065 -1.621 -17.145 1.00 73.44 294 ALA A O 1
ATOM 2445 N N . GLN A 1 295 ? -1.968 -3.265 -18.660 1.00 67.56 295 GLN A N 1
ATOM 2446 C CA . GLN A 1 295 ? -1.255 -2.466 -19.646 1.00 67.56 295 GLN A CA 1
ATOM 2447 C C . GLN A 1 295 ? -2.190 -1.469 -20.355 1.00 67.56 295 GLN A C 1
ATOM 2449 O O . GLN A 1 295 ? -3.377 -1.717 -20.571 1.00 67.56 295 GLN A O 1
ATOM 2454 N N . LEU A 1 296 ? -1.634 -0.321 -20.757 1.00 64.31 296 LEU A N 1
ATOM 2455 C CA . LEU A 1 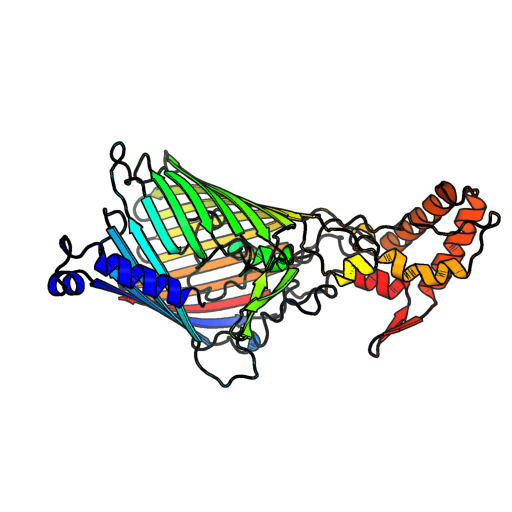296 ? -2.310 0.632 -21.637 1.00 64.31 296 LEU A CA 1
ATOM 2456 C C . LEU A 1 296 ? -2.508 -0.000 -23.028 1.00 64.31 296 LEU A C 1
ATOM 2458 O O . LEU A 1 296 ? -1.515 -0.417 -23.629 1.00 64.31 296 LEU A O 1
ATOM 2462 N N . PRO A 1 297 ? -3.722 0.007 -23.610 1.00 65.38 297 PRO A N 1
ATOM 2463 C CA . PRO A 1 297 ? -3.977 -0.625 -24.910 1.00 65.38 297 PRO A CA 1
ATOM 2464 C C . PRO A 1 297 ? -3.035 -0.160 -26.031 1.00 65.38 297 PRO A C 1
ATOM 2466 O O . PRO A 1 297 ? -2.564 -0.962 -26.830 1.00 65.38 297 PRO A O 1
ATOM 2469 N N . TYR A 1 298 ? -2.675 1.129 -26.061 1.00 62.53 298 TYR A N 1
ATOM 2470 C CA . TYR A 1 298 ? -1.755 1.650 -27.077 1.00 62.53 298 TYR A CA 1
ATOM 2471 C C . TYR A 1 298 ? -0.324 1.112 -26.926 1.00 62.53 298 TYR A C 1
ATOM 2473 O O . TYR A 1 298 ? 0.409 1.077 -27.910 1.00 62.53 298 TYR A O 1
ATOM 2481 N N . LEU A 1 299 ? 0.091 0.702 -25.718 1.00 64.69 299 LEU A N 1
ATOM 2482 C CA . LEU A 1 299 ? 1.399 0.087 -25.486 1.00 64.69 299 LEU A CA 1
ATOM 2483 C C . LEU A 1 299 ? 1.445 -1.331 -26.074 1.00 64.69 299 LEU A C 1
ATOM 2485 O O . LEU A 1 299 ? 2.472 -1.729 -26.622 1.00 64.69 299 LEU A O 1
ATOM 2489 N N . GLU A 1 300 ? 0.337 -2.078 -26.005 1.00 64.62 300 GLU A N 1
ATOM 2490 C CA . GLU A 1 300 ? 0.225 -3.388 -26.667 1.00 64.62 300 GLU A CA 1
ATOM 2491 C C . GLU A 1 300 ? 0.330 -3.242 -28.192 1.00 64.62 300 GLU A C 1
ATOM 2493 O O . GLU A 1 300 ? 1.048 -4.001 -28.845 1.00 64.62 300 GLU A O 1
ATOM 2498 N N . GLU A 1 301 ? -0.317 -2.218 -28.763 1.00 66.00 301 GLU A N 1
ATOM 2499 C CA . GLU A 1 301 ? -0.279 -1.933 -30.206 1.00 66.00 301 GLU A CA 1
ATOM 2500 C C . GLU A 1 301 ? 1.140 -1.639 -30.727 1.00 66.00 301 GLU A C 1
ATOM 2502 O O . GLU A 1 301 ? 1.461 -1.978 -31.869 1.00 66.00 301 GLU A O 1
ATOM 2507 N N . ILE A 1 302 ? 2.008 -1.052 -29.895 1.00 62.22 302 ILE A N 1
ATOM 2508 C CA . ILE A 1 302 ? 3.422 -0.792 -30.223 1.00 62.22 302 ILE A CA 1
ATOM 2509 C C . ILE A 1 302 ? 4.374 -1.909 -29.752 1.00 62.22 302 ILE A C 1
ATOM 2511 O O . ILE A 1 302 ? 5.592 -1.746 -29.816 1.00 62.22 302 ILE A O 1
ATOM 2515 N N . GLY A 1 303 ? 3.840 -3.060 -29.324 1.00 61.09 303 GLY A N 1
ATOM 2516 C CA . GLY A 1 303 ? 4.603 -4.287 -29.072 1.00 61.09 303 GLY A CA 1
ATOM 2517 C C . GLY A 1 303 ? 5.239 -4.410 -27.684 1.00 61.09 303 GLY A C 1
ATOM 2518 O O . GLY A 1 303 ? 6.180 -5.190 -27.516 1.00 61.09 303 GLY A O 1
ATOM 2519 N N . TYR A 1 304 ? 4.764 -3.654 -26.694 1.00 67.25 304 TYR A N 1
ATOM 2520 C CA . TYR A 1 304 ? 5.178 -3.828 -25.301 1.00 67.25 304 TYR A CA 1
ATOM 2521 C C . TYR A 1 304 ? 4.385 -4.999 -24.716 1.00 67.25 304 TYR A C 1
ATOM 2523 O O . TYR A 1 304 ? 3.195 -5.133 -24.993 1.00 67.25 304 TYR A O 1
ATOM 2531 N N . GLY A 1 305 ? 5.048 -5.870 -23.957 1.00 63.28 305 GLY A N 1
ATOM 2532 C CA . GLY A 1 305 ? 4.411 -7.035 -23.339 1.00 63.28 305 GLY A CA 1
ATOM 2533 C C . GLY A 1 305 ? 3.997 -6.788 -21.889 1.00 63.28 305 GLY A C 1
ATOM 2534 O O . GLY A 1 305 ? 4.579 -5.919 -21.231 1.00 63.28 305 GLY A O 1
ATOM 2535 N N . ASP A 1 306 ? 3.071 -7.622 -21.400 1.00 64.38 306 ASP A N 1
ATOM 2536 C CA . ASP A 1 306 ? 2.579 -7.592 -20.021 1.00 64.38 306 ASP A CA 1
ATOM 2537 C C . ASP A 1 306 ? 3.724 -7.567 -19.001 1.00 64.38 306 ASP A C 1
ATOM 2539 O O . ASP A 1 306 ? 4.703 -8.330 -19.070 1.00 64.38 306 ASP A O 1
ATOM 2543 N N . ARG A 1 307 ? 3.570 -6.705 -17.996 1.00 71.38 307 ARG A N 1
ATOM 2544 C CA . ARG A 1 307 ? 4.511 -6.570 -16.887 1.00 71.38 307 ARG A CA 1
ATOM 2545 C C . ARG A 1 307 ? 4.015 -7.366 -15.676 1.00 71.38 307 ARG A C 1
ATOM 2547 O O . ARG A 1 307 ? 2.897 -7.196 -15.219 1.00 71.38 307 ARG A O 1
ATOM 2554 N N . TYR A 1 308 ? 4.869 -8.227 -15.131 1.00 74.69 308 TYR A N 1
ATOM 2555 C CA . TYR A 1 308 ? 4.732 -8.848 -13.817 1.00 74.69 308 TYR A CA 1
ATOM 2556 C C . TYR A 1 308 ? 5.469 -8.100 -12.692 1.00 74.69 308 TYR A C 1
ATOM 2558 O O . TYR A 1 308 ? 6.701 -8.097 -12.594 1.00 74.69 308 TYR A O 1
ATOM 2566 N N . ILE A 1 309 ? 4.722 -7.574 -11.735 1.00 74.12 309 ILE A N 1
ATOM 2567 C CA . ILE A 1 309 ? 5.244 -6.888 -10.553 1.00 74.12 309 ILE A CA 1
ATOM 2568 C C . ILE A 1 309 ? 5.519 -7.904 -9.453 1.00 74.12 309 ILE A C 1
ATOM 2570 O O . ILE A 1 309 ? 4.755 -8.846 -9.252 1.00 74.12 309 ILE A O 1
ATOM 2574 N N . SER A 1 310 ? 6.602 -7.708 -8.703 1.00 79.62 310 SER A N 1
ATOM 2575 C CA . SER A 1 310 ? 6.855 -8.434 -7.461 1.00 79.62 310 SER A CA 1
ATOM 2576 C C . SER A 1 310 ? 7.644 -7.570 -6.498 1.00 79.62 310 SER A C 1
ATOM 2578 O O . SER A 1 310 ? 8.736 -7.115 -6.825 1.00 79.62 310 SER A O 1
ATOM 2580 N N . ALA A 1 311 ? 7.145 -7.426 -5.279 1.00 79.44 311 ALA A N 1
ATOM 2581 C CA . ALA A 1 311 ? 7.851 -6.742 -4.211 1.00 79.44 311 ALA A CA 1
ATOM 2582 C C . ALA A 1 311 ? 7.365 -7.219 -2.847 1.00 79.44 311 ALA A C 1
ATOM 2584 O O . ALA A 1 311 ? 6.293 -7.821 -2.724 1.00 79.44 311 ALA A O 1
ATOM 2585 N N . TYR A 1 312 ? 8.168 -6.971 -1.821 1.00 84.62 312 TYR A N 1
ATOM 2586 C CA . TYR A 1 312 ? 7.764 -7.221 -0.450 1.00 84.62 312 TYR A CA 1
ATOM 2587 C C . TYR A 1 312 ? 8.262 -6.130 0.491 1.00 84.62 312 TYR A C 1
ATOM 2589 O O . TYR A 1 312 ? 9.335 -5.571 0.286 1.00 84.62 312 TYR A O 1
ATOM 2597 N N . THR A 1 313 ? 7.490 -5.874 1.539 1.00 83.25 313 THR A N 1
ATOM 2598 C CA . THR A 1 313 ? 7.814 -4.922 2.600 1.00 83.25 313 THR A CA 1
ATOM 2599 C C . THR A 1 313 ? 8.006 -5.684 3.903 1.00 83.25 313 THR A C 1
ATOM 2601 O O . THR A 1 313 ? 7.178 -6.527 4.267 1.00 83.25 313 THR A O 1
ATOM 2604 N N . LEU A 1 314 ? 9.098 -5.399 4.606 1.00 88.12 314 LEU A N 1
ATOM 2605 C CA . LEU A 1 314 ? 9.300 -5.821 5.989 1.00 88.12 314 LEU A CA 1
ATOM 2606 C C . LEU A 1 314 ? 8.908 -4.670 6.901 1.00 88.12 314 LEU A C 1
ATOM 2608 O O . LEU A 1 314 ? 9.416 -3.571 6.728 1.00 88.12 314 LEU A O 1
ATOM 2612 N N . ASN A 1 315 ? 8.028 -4.926 7.862 1.00 86.19 315 ASN A N 1
ATOM 2613 C CA . ASN A 1 315 ? 7.584 -3.933 8.833 1.00 86.19 315 ASN A CA 1
ATOM 2614 C C . ASN A 1 315 ? 7.998 -4.381 10.230 1.00 86.19 315 ASN A C 1
ATOM 2616 O O . ASN A 1 315 ? 7.844 -5.551 10.580 1.00 86.19 315 ASN A O 1
ATOM 2620 N N . TYR A 1 316 ? 8.519 -3.488 11.052 1.00 89.25 316 TYR A N 1
ATOM 2621 C CA . TYR A 1 316 ? 8.851 -3.804 12.433 1.00 89.25 316 TYR A CA 1
ATOM 2622 C C . TYR A 1 316 ? 8.794 -2.559 13.293 1.00 89.25 316 TYR A C 1
ATOM 2624 O O . TYR A 1 316 ? 9.122 -1.456 12.870 1.00 89.25 316 TYR A O 1
ATOM 2632 N N . GLY A 1 317 ? 8.415 -2.750 14.545 1.00 90.69 317 GLY A N 1
ATOM 2633 C CA . GLY A 1 317 ? 8.253 -1.629 15.444 1.00 90.69 317 GLY A CA 1
ATOM 2634 C C . GLY A 1 317 ? 7.893 -2.063 16.845 1.00 90.69 317 GLY A C 1
ATOM 2635 O O . GLY A 1 317 ? 7.871 -3.254 17.179 1.00 90.69 317 GLY A O 1
ATOM 2636 N N . PHE A 1 318 ? 7.645 -1.073 17.688 1.00 92.94 318 PHE A N 1
ATOM 2637 C CA . PHE A 1 318 ? 7.090 -1.308 19.006 1.00 92.94 318 PHE A CA 1
ATOM 2638 C C . PHE A 1 318 ? 6.281 -0.116 19.495 1.00 92.94 318 PHE A C 1
ATOM 2640 O O . PHE A 1 318 ? 6.510 1.033 19.115 1.00 92.94 318 PHE A O 1
ATOM 2647 N N . SER A 1 319 ? 5.364 -0.399 20.413 1.00 93.88 319 SER A N 1
ATOM 2648 C CA . SER A 1 319 ? 4.694 0.618 21.203 1.00 93.88 319 SER A CA 1
ATOM 2649 C C . SER A 1 319 ? 5.029 0.443 22.673 1.00 93.88 319 SER A C 1
ATOM 2651 O O . SER A 1 319 ? 5.250 -0.666 23.168 1.00 93.88 319 SER A O 1
ATOM 2653 N N . TYR A 1 320 ? 5.102 1.567 23.369 1.00 95.81 320 TYR A N 1
ATOM 2654 C CA . TYR A 1 320 ? 5.272 1.644 24.804 1.00 95.81 320 TYR A CA 1
ATOM 2655 C C . TYR A 1 320 ? 4.174 2.523 25.380 1.00 95.81 320 TYR A C 1
ATOM 2657 O O . TYR A 1 320 ? 4.072 3.705 25.060 1.00 95.81 320 TYR A O 1
ATOM 2665 N N . GLN A 1 321 ? 3.378 1.952 26.273 1.00 95.12 321 GLN A N 1
ATOM 2666 C CA . GLN A 1 321 ? 2.310 2.658 26.957 1.00 95.12 321 GLN A CA 1
ATOM 2667 C C . GLN A 1 321 ? 2.588 2.709 28.455 1.00 95.12 321 GLN A C 1
ATOM 2669 O O . GLN A 1 321 ? 2.916 1.695 29.076 1.00 95.12 321 GLN A O 1
ATOM 2674 N N . LYS A 1 322 ? 2.413 3.891 29.055 1.00 94.62 322 LYS A N 1
ATOM 2675 C CA . LYS A 1 322 ? 2.454 4.093 30.507 1.00 94.62 322 LYS A CA 1
ATOM 2676 C C . LYS A 1 322 ? 1.448 5.153 30.933 1.00 94.62 322 LYS A C 1
ATOM 2678 O O . LYS A 1 322 ? 1.628 6.342 30.675 1.00 94.62 322 LYS A O 1
ATOM 2683 N N . ASN A 1 323 ? 0.443 4.748 31.707 1.00 90.75 323 ASN A N 1
ATOM 2684 C CA . ASN A 1 323 ? -0.665 5.622 32.106 1.00 90.75 323 ASN A CA 1
ATOM 2685 C C . ASN A 1 323 ? -1.308 6.289 30.866 1.00 90.75 323 ASN A C 1
ATOM 2687 O O . ASN A 1 323 ? -1.797 5.595 29.985 1.00 90.75 323 ASN A O 1
ATOM 2691 N N . LYS A 1 324 ? -1.274 7.624 30.806 1.00 92.94 324 LYS A N 1
ATOM 2692 C CA . LYS A 1 324 ? -1.809 8.477 29.736 1.00 92.94 324 LYS A CA 1
ATOM 2693 C C . LYS A 1 324 ? -0.839 8.698 28.572 1.00 92.94 324 LYS A C 1
ATOM 2695 O O . LYS A 1 324 ? -1.163 9.439 27.657 1.00 92.94 324 LYS A O 1
ATOM 2700 N N . PHE A 1 325 ? 0.366 8.138 28.648 1.00 94.94 325 PHE A N 1
ATOM 2701 C CA . PHE A 1 325 ? 1.405 8.304 27.640 1.00 94.94 325 PHE A CA 1
ATOM 2702 C C . PHE A 1 325 ? 1.485 7.072 26.742 1.00 94.94 325 PHE A C 1
ATOM 2704 O O . PHE A 1 325 ? 1.491 5.943 27.244 1.00 94.94 325 PHE A O 1
ATOM 2711 N N . LEU A 1 326 ? 1.610 7.314 25.443 1.00 94.12 326 LEU A N 1
ATOM 2712 C CA . LEU A 1 326 ? 1.865 6.326 24.413 1.00 94.12 326 LEU A CA 1
ATOM 2713 C C . LEU A 1 326 ? 3.023 6.811 23.537 1.00 94.12 326 LEU A C 1
ATOM 2715 O O . LEU A 1 326 ? 3.061 7.961 23.111 1.00 94.12 326 LEU A O 1
ATOM 2719 N N . PHE A 1 327 ? 3.963 5.916 23.285 1.00 95.19 327 PHE A N 1
ATOM 2720 C CA . PHE A 1 327 ? 5.021 6.075 22.303 1.00 95.19 327 PHE A CA 1
ATOM 2721 C C . PHE A 1 327 ? 4.911 4.939 21.301 1.00 95.19 327 PHE A C 1
ATOM 2723 O O . PHE A 1 327 ? 4.730 3.789 21.707 1.00 95.19 327 PHE A O 1
ATOM 2730 N N . VAL A 1 328 ? 5.042 5.249 20.021 1.00 91.94 328 VAL A N 1
ATOM 2731 C CA . VAL A 1 328 ? 4.992 4.276 18.937 1.00 91.94 328 VAL A CA 1
ATOM 2732 C C . VAL A 1 328 ? 6.122 4.567 17.973 1.00 91.94 328 VAL A C 1
ATOM 2734 O O . VAL A 1 328 ? 6.380 5.719 17.639 1.00 91.94 328 VAL A O 1
ATOM 2737 N N . MET A 1 329 ? 6.790 3.513 17.530 1.00 91.19 329 MET A N 1
ATOM 2738 C CA . MET A 1 329 ? 7.771 3.585 16.466 1.00 91.19 329 MET A CA 1
ATOM 2739 C C . MET A 1 329 ? 7.547 2.433 15.497 1.00 91.19 329 MET A C 1
ATOM 2741 O O . MET A 1 329 ? 7.464 1.285 15.933 1.00 91.19 329 MET A O 1
ATOM 2745 N N . ASP A 1 330 ? 7.478 2.750 14.212 1.00 87.19 330 ASP A N 1
ATOM 2746 C CA . ASP A 1 330 ? 7.343 1.803 13.111 1.00 87.19 330 ASP A CA 1
ATOM 2747 C C . ASP A 1 330 ? 8.417 2.066 12.053 1.00 87.19 330 ASP A C 1
ATOM 2749 O O . ASP A 1 330 ? 8.800 3.213 11.812 1.00 87.19 330 ASP A O 1
ATOM 2753 N N . PHE A 1 331 ? 8.915 0.993 11.452 1.00 87.81 331 PHE A N 1
ATOM 2754 C CA . PHE A 1 331 ? 9.837 1.030 10.332 1.00 87.81 331 PHE A CA 1
ATOM 2755 C C . PHE A 1 331 ? 9.384 0.053 9.260 1.00 87.81 331 PHE A C 1
ATOM 2757 O O . PHE A 1 331 ? 9.113 -1.113 9.557 1.00 87.81 331 PHE A O 1
ATOM 2764 N N . SER A 1 332 ? 9.428 0.507 8.014 1.00 85.00 332 SER A N 1
ATOM 2765 C CA . SER A 1 332 ? 9.155 -0.304 6.834 1.00 85.00 332 SER A CA 1
ATOM 2766 C C . SER A 1 332 ? 10.373 -0.308 5.919 1.00 85.00 332 SER A C 1
ATOM 2768 O O . SER A 1 332 ? 10.941 0.743 5.638 1.00 85.00 332 SER A O 1
ATOM 2770 N N . GLU A 1 333 ? 10.766 -1.466 5.404 1.00 85.81 333 GLU A N 1
ATOM 2771 C CA . GLU A 1 333 ? 11.793 -1.594 4.368 1.00 85.81 333 GLU A CA 1
ATOM 2772 C C . GLU A 1 333 ? 11.182 -2.243 3.132 1.00 85.81 333 GLU A C 1
ATOM 2774 O O . GLU A 1 333 ? 10.607 -3.333 3.214 1.00 85.81 333 GLU A O 1
ATOM 2779 N N . LEU A 1 334 ? 11.306 -1.574 1.985 1.00 80.69 334 LEU A N 1
ATOM 2780 C CA . LEU A 1 334 ? 10.833 -2.102 0.719 1.00 80.69 334 LEU A CA 1
ATOM 2781 C C . LEU A 1 334 ? 11.940 -2.873 0.004 1.00 80.69 334 LEU A C 1
ATOM 2783 O O . LEU A 1 334 ? 13.018 -2.363 -0.300 1.00 80.69 334 LEU A O 1
ATOM 2787 N N . HIS A 1 335 ? 11.603 -4.089 -0.399 1.00 80.81 335 HIS A N 1
ATOM 2788 C CA . HIS A 1 335 ? 12.452 -4.925 -1.218 1.00 80.81 335 HIS A CA 1
ATOM 2789 C C . HIS A 1 335 ? 11.796 -5.212 -2.563 1.00 80.81 335 HIS A C 1
ATOM 2791 O O . HIS A 1 335 ? 10.749 -5.857 -2.672 1.00 80.81 335 HIS A O 1
ATOM 2797 N N . THR A 1 336 ? 12.489 -4.792 -3.612 1.00 75.12 336 THR A N 1
ATOM 2798 C CA . THR A 1 336 ? 12.194 -5.143 -4.999 1.00 75.12 336 THR A CA 1
ATOM 2799 C C . THR A 1 336 ? 13.313 -6.030 -5.560 1.00 75.12 336 THR A C 1
ATOM 2801 O O . THR A 1 336 ? 14.449 -5.969 -5.068 1.00 75.12 336 THR A O 1
ATOM 2804 N N . PRO A 1 337 ? 13.033 -6.877 -6.570 1.00 71.25 337 PRO A N 1
ATOM 2805 C CA . PRO A 1 337 ? 14.067 -7.557 -7.337 1.00 71.25 337 PRO A CA 1
ATOM 2806 C C . PRO A 1 337 ? 15.132 -6.569 -7.819 1.00 71.25 337 PRO A C 1
ATOM 2808 O O . PRO A 1 337 ? 14.827 -5.428 -8.163 1.00 71.25 337 PRO A O 1
ATOM 2811 N N . LYS A 1 338 ? 16.394 -7.008 -7.864 1.00 65.88 338 LYS A N 1
ATOM 2812 C CA . LYS A 1 338 ? 17.460 -6.200 -8.460 1.00 65.88 338 LYS A CA 1
ATOM 2813 C C . LYS A 1 338 ? 17.218 -6.105 -9.962 1.00 65.88 338 LYS A C 1
ATOM 2815 O O . LYS A 1 338 ? 17.426 -7.078 -10.679 1.00 65.88 338 LYS A O 1
ATOM 2820 N N . LEU A 1 339 ? 16.813 -4.929 -10.409 1.00 62.38 339 LEU A N 1
ATOM 2821 C CA . LEU A 1 339 ? 16.693 -4.565 -11.812 1.00 62.38 339 LEU A CA 1
ATOM 2822 C C . LEU A 1 339 ? 17.825 -3.583 -12.100 1.00 62.38 339 LEU A C 1
ATOM 2824 O O . LEU A 1 339 ? 17.903 -2.537 -11.463 1.00 62.38 339 LEU A O 1
ATOM 2828 N N . GLY A 1 340 ? 18.768 -3.963 -12.959 1.00 64.75 340 GLY A N 1
ATOM 2829 C CA . GLY A 1 340 ? 19.966 -3.168 -13.213 1.00 64.75 340 GLY A CA 1
ATOM 2830 C C . GLY A 1 340 ? 20.197 -2.963 -14.700 1.00 64.75 340 GLY A C 1
ATOM 2831 O O . GLY A 1 340 ? 20.265 -3.931 -15.454 1.00 64.75 340 GLY A O 1
ATOM 2832 N N . GLY A 1 341 ? 20.380 -1.708 -15.104 1.00 71.62 341 GLY A N 1
ATOM 2833 C CA . GLY A 1 341 ? 20.633 -1.329 -16.493 1.00 71.62 341 GLY A CA 1
ATOM 2834 C C . GLY A 1 341 ? 19.409 -1.530 -17.391 1.00 71.62 341 GLY A C 1
ATOM 2835 O O . GLY A 1 341 ? 18.298 -1.205 -16.985 1.00 71.62 341 GLY A O 1
ATOM 2836 N N . ILE A 1 342 ? 19.588 -2.073 -18.597 1.00 74.50 342 ILE A N 1
ATOM 2837 C CA . ILE A 1 342 ? 18.472 -2.269 -19.539 1.00 74.50 342 ILE A CA 1
ATOM 2838 C C . ILE A 1 342 ? 17.460 -3.301 -19.050 1.00 74.50 342 ILE A C 1
ATOM 2840 O O . ILE A 1 342 ? 16.325 -3.275 -19.503 1.00 74.50 342 ILE A O 1
ATOM 2844 N N . ASP A 1 343 ? 17.830 -4.165 -18.098 1.00 72.44 343 ASP A N 1
ATOM 2845 C CA . ASP A 1 343 ? 16.902 -5.115 -17.470 1.00 72.44 343 ASP A CA 1
ATOM 2846 C C . ASP A 1 343 ? 15.804 -4.469 -16.658 1.00 72.44 343 ASP A C 1
ATOM 2848 O O . ASP A 1 343 ? 14.877 -5.163 -16.272 1.00 72.44 343 ASP A O 1
ATOM 2852 N N . ALA A 1 344 ? 15.925 -3.180 -16.381 1.00 66.50 344 ALA A N 1
ATOM 2853 C CA . ALA A 1 344 ? 14.911 -2.424 -15.692 1.00 66.50 344 ALA A CA 1
ATOM 2854 C C . ALA A 1 344 ? 13.868 -1.864 -16.694 1.00 66.50 344 ALA A C 1
ATOM 2856 O O . ALA A 1 344 ? 12.715 -1.656 -16.338 1.00 66.50 344 ALA A O 1
ATOM 2857 N N . LEU A 1 345 ? 14.207 -1.741 -17.982 1.00 71.88 345 LEU A N 1
ATOM 2858 C CA . LEU A 1 345 ? 13.304 -1.200 -18.999 1.00 71.88 345 LEU A CA 1
ATOM 2859 C C . LEU A 1 345 ? 12.171 -2.176 -19.365 1.00 71.88 345 LEU A C 1
ATOM 2861 O O . LEU A 1 345 ? 12.378 -3.394 -19.319 1.00 71.88 345 LEU A O 1
ATOM 2865 N N . PRO A 1 346 ? 10.997 -1.659 -19.786 1.00 68.56 346 PRO A N 1
ATOM 2866 C CA . PRO A 1 346 ? 9.912 -2.490 -20.289 1.00 68.56 346 PRO A CA 1
ATOM 2867 C C . PRO A 1 346 ? 10.341 -3.354 -21.475 1.00 68.56 346 PRO A C 1
ATOM 2869 O O . PRO A 1 346 ? 11.182 -2.961 -22.296 1.00 68.56 346 PRO A O 1
ATOM 2872 N N . TYR A 1 347 ? 9.691 -4.508 -21.603 1.00 71.94 347 TYR A N 1
ATOM 2873 C CA . TYR A 1 347 ? 9.764 -5.320 -22.810 1.00 71.94 347 TYR A CA 1
ATOM 2874 C C . TYR A 1 347 ? 9.447 -4.463 -24.045 1.00 71.94 347 TYR A C 1
ATOM 2876 O O . TYR A 1 347 ? 8.523 -3.656 -24.024 1.00 71.94 347 TYR A O 1
ATOM 2884 N N . GLY A 1 348 ? 10.225 -4.606 -25.119 1.00 71.69 348 GLY A N 1
ATOM 2885 C CA . GLY A 1 348 ? 10.017 -3.846 -26.359 1.00 71.69 348 GLY A CA 1
ATOM 2886 C C . GLY A 1 348 ? 10.586 -2.417 -26.371 1.00 71.69 348 GLY A C 1
ATOM 2887 O O . GLY A 1 348 ? 10.985 -1.966 -27.444 1.00 71.69 348 GLY A O 1
ATOM 2888 N N . TYR A 1 349 ? 10.765 -1.749 -25.221 1.00 75.88 349 TYR A N 1
ATOM 2889 C CA . TYR A 1 349 ? 11.186 -0.335 -25.154 1.00 75.88 349 TYR A CA 1
ATOM 2890 C C . TYR A 1 349 ? 12.484 -0.044 -25.915 1.00 75.88 349 TYR A C 1
ATOM 2892 O O . TYR A 1 349 ? 12.541 0.813 -26.797 1.00 75.88 349 TYR A O 1
ATOM 2900 N N . VAL A 1 350 ? 13.536 -0.811 -25.617 1.00 77.19 350 VAL A N 1
ATOM 2901 C CA . VAL A 1 350 ? 14.839 -0.654 -26.275 1.00 77.19 350 VAL A CA 1
ATOM 2902 C C . VAL A 1 350 ? 14.725 -0.905 -27.782 1.00 77.19 350 VAL A C 1
ATOM 2904 O O . VAL A 1 350 ? 15.429 -0.259 -28.547 1.00 77.19 350 VAL A O 1
ATOM 2907 N N . ASN A 1 351 ? 13.816 -1.775 -28.232 1.00 75.44 351 ASN A N 1
ATOM 2908 C CA . ASN A 1 351 ? 13.658 -2.086 -29.655 1.00 75.44 351 ASN A CA 1
ATOM 2909 C C . ASN A 1 351 ? 13.038 -0.958 -30.430 1.00 75.44 351 ASN A C 1
ATOM 2911 O O . ASN A 1 351 ? 13.549 -0.643 -31.496 1.00 75.44 351 ASN A O 1
ATOM 2915 N N . GLU A 1 352 ? 11.988 -0.339 -29.905 1.00 74.56 352 GLU A N 1
ATOM 2916 C CA . GLU A 1 352 ? 11.374 0.790 -30.594 1.00 74.56 352 GLU A CA 1
ATOM 2917 C C . GLU A 1 352 ? 12.370 1.948 -30.759 1.00 74.56 352 GLU A C 1
ATOM 2919 O O . GLU A 1 352 ? 12.422 2.555 -31.828 1.00 74.56 352 GLU A O 1
ATOM 2924 N N . LEU A 1 353 ? 13.263 2.171 -29.784 1.00 76.12 353 LEU A N 1
ATOM 2925 C CA . LEU A 1 353 ? 14.311 3.193 -29.892 1.00 76.12 353 LEU A CA 1
ATOM 2926 C C . LEU A 1 353 ? 15.398 2.873 -30.931 1.00 76.12 353 LEU A C 1
ATOM 2928 O O . LEU A 1 353 ? 15.915 3.777 -31.584 1.00 76.12 353 LEU A O 1
ATOM 2932 N N . ILE A 1 354 ? 15.766 1.601 -31.101 1.00 76.88 354 ILE A N 1
ATOM 2933 C CA . ILE A 1 354 ? 16.879 1.200 -31.986 1.00 76.88 354 ILE A CA 1
ATOM 2934 C C . ILE A 1 354 ? 16.429 0.681 -33.358 1.00 76.88 354 ILE A C 1
ATOM 2936 O O . ILE A 1 354 ? 17.239 0.582 -34.279 1.00 76.88 354 ILE A O 1
ATOM 2940 N N . LYS A 1 355 ? 15.139 0.392 -33.536 1.00 75.25 355 LYS A N 1
ATOM 2941 C CA . LYS A 1 355 ? 14.523 -0.060 -34.792 1.00 75.25 355 LYS A CA 1
ATOM 2942 C C . LYS A 1 355 ? 14.816 0.859 -35.985 1.00 75.25 355 LYS A C 1
ATOM 2944 O O . LYS A 1 355 ? 15.147 0.319 -37.043 1.00 75.25 355 LYS A O 1
ATOM 2949 N N . PRO A 1 356 ? 14.807 2.204 -35.860 1.00 73.44 356 PRO A N 1
ATOM 2950 C CA . PRO A 1 356 ? 15.224 3.084 -36.954 1.00 73.44 356 PRO A CA 1
ATOM 2951 C C . PRO A 1 356 ? 16.686 2.864 -37.378 1.00 73.44 356 PRO A C 1
ATOM 2953 O O . PRO A 1 356 ? 17.007 2.932 -38.564 1.00 73.44 356 PRO A O 1
ATOM 2956 N N . ILE A 1 357 ? 17.565 2.534 -36.426 1.00 75.06 357 ILE A N 1
ATOM 2957 C CA . ILE A 1 357 ? 19.013 2.373 -36.633 1.00 75.06 357 ILE A CA 1
ATOM 2958 C C . ILE A 1 357 ? 19.329 1.080 -37.385 1.00 75.06 357 ILE A C 1
ATOM 2960 O O . ILE A 1 357 ? 20.241 1.044 -38.206 1.00 75.06 357 ILE A O 1
ATOM 2964 N N . TYR A 1 358 ? 18.563 0.016 -37.148 1.00 70.88 358 TYR A N 1
ATOM 2965 C CA . TYR A 1 358 ? 18.776 -1.280 -37.794 1.00 70.88 358 TYR A CA 1
ATOM 2966 C C . TYR A 1 358 ? 18.702 -1.235 -39.316 1.00 70.88 358 TYR A C 1
ATOM 2968 O O . TYR A 1 358 ? 19.440 -1.952 -39.990 1.00 70.88 358 TYR A O 1
ATOM 2976 N N . SER A 1 359 ? 17.866 -0.353 -39.862 1.00 66.31 359 SER A N 1
ATOM 2977 C CA . SER A 1 359 ? 17.764 -0.145 -41.308 1.00 66.31 359 SER A CA 1
ATOM 2978 C C . SER A 1 359 ? 19.045 0.426 -41.941 1.00 66.31 359 SER A C 1
ATOM 2980 O O . SER A 1 359 ? 19.245 0.283 -43.146 1.00 66.31 359 SER A O 1
ATOM 2982 N N . LEU A 1 360 ? 19.935 1.025 -41.139 1.00 71.00 360 LEU A N 1
ATOM 2983 C CA . LEU A 1 360 ? 21.185 1.647 -41.588 1.00 71.00 360 LEU A CA 1
ATOM 2984 C C . LEU A 1 360 ? 22.353 0.656 -41.696 1.00 71.00 360 LEU A C 1
ATOM 2986 O O . LEU A 1 360 ? 23.377 0.981 -42.297 1.00 71.00 360 LEU A O 1
ATOM 2990 N N . PHE A 1 361 ? 22.217 -0.544 -41.125 1.00 72.88 361 PHE A N 1
ATOM 2991 C CA . PHE A 1 361 ? 23.283 -1.545 -41.058 1.00 72.88 361 PHE A CA 1
ATOM 2992 C C . PHE A 1 361 ? 22.818 -2.882 -41.654 1.00 72.88 361 PHE A C 1
ATOM 2994 O O . PHE A 1 361 ? 22.506 -3.815 -40.907 1.00 72.88 361 PHE A O 1
ATOM 3001 N N . PRO A 1 362 ? 22.752 -2.993 -42.997 1.00 64.06 362 PRO A N 1
ATOM 3002 C CA . PRO A 1 362 ? 22.431 -4.253 -43.653 1.00 64.06 362 PRO A CA 1
ATOM 3003 C C . PRO A 1 362 ? 23.496 -5.304 -43.320 1.00 64.06 362 PRO A C 1
ATOM 3005 O O . PRO A 1 362 ? 24.695 -5.029 -43.358 1.00 64.06 362 PRO A O 1
ATOM 3008 N N . THR A 1 363 ? 23.049 -6.510 -42.987 1.00 63.78 363 THR A N 1
ATOM 3009 C CA . THR A 1 363 ? 23.931 -7.657 -42.735 1.00 63.78 363 THR A CA 1
ATOM 3010 C C . THR A 1 363 ? 24.280 -8.358 -44.047 1.00 63.78 363 THR A C 1
ATOM 3012 O O . THR A 1 363 ? 23.512 -8.309 -45.011 1.00 63.78 363 THR A O 1
ATOM 3015 N N . SER A 1 364 ? 25.413 -9.065 -44.075 1.00 61.16 364 SER A N 1
ATOM 3016 C CA . SER A 1 364 ? 25.863 -9.867 -45.225 1.00 61.16 364 SER A CA 1
ATOM 3017 C C . SER A 1 364 ? 24.838 -10.913 -45.703 1.00 61.16 364 SER A C 1
ATOM 3019 O O . SER A 1 364 ? 24.824 -11.267 -46.882 1.00 61.16 364 SER A O 1
ATOM 3021 N N . ASN A 1 365 ? 23.929 -11.346 -44.821 1.00 61.34 365 ASN A N 1
ATOM 3022 C CA . ASN A 1 365 ? 22.923 -12.379 -45.080 1.00 61.34 365 ASN A CA 1
ATOM 3023 C C . ASN A 1 365 ? 21.504 -11.844 -45.368 1.00 61.34 365 ASN A C 1
ATOM 3025 O O . ASN A 1 365 ? 20.558 -12.630 -45.366 1.00 61.34 365 ASN A O 1
ATOM 3029 N N . ASN A 1 366 ? 21.316 -10.535 -45.598 1.00 60.59 366 ASN A N 1
ATOM 3030 C CA . ASN A 1 366 ? 19.985 -9.909 -45.726 1.00 60.59 366 ASN A CA 1
ATOM 3031 C C . ASN A 1 366 ? 19.052 -10.225 -44.537 1.00 60.59 366 ASN A C 1
ATOM 3033 O O . ASN A 1 366 ? 17.832 -10.325 -44.702 1.00 60.59 366 ASN A O 1
ATOM 3037 N N . TYR A 1 367 ? 19.619 -10.388 -43.335 1.00 59.34 367 TYR A N 1
ATOM 3038 C CA . TYR A 1 367 ? 18.838 -10.585 -42.119 1.00 59.34 367 TYR A CA 1
ATOM 3039 C C . TYR A 1 367 ? 17.924 -9.377 -41.922 1.00 59.34 367 TYR A C 1
ATOM 3041 O O . TYR A 1 367 ? 18.383 -8.250 -41.723 1.00 59.34 367 TYR A O 1
ATOM 3049 N N . THR A 1 368 ? 16.620 -9.622 -41.998 1.00 59.59 368 THR A N 1
ATOM 3050 C CA . THR A 1 368 ? 15.619 -8.685 -41.506 1.00 59.59 368 THR A CA 1
ATOM 3051 C C . THR A 1 368 ? 15.582 -8.863 -40.001 1.00 59.59 368 THR A C 1
ATOM 3053 O O . THR A 1 368 ? 15.470 -9.987 -39.525 1.00 59.59 368 THR A O 1
ATOM 3056 N N . TRP A 1 369 ? 15.715 -7.765 -39.255 1.00 61.19 369 TRP A N 1
ATOM 3057 C CA . TRP A 1 369 ? 15.641 -7.732 -37.793 1.00 61.19 369 TRP A CA 1
ATOM 3058 C C . TRP A 1 369 ? 14.218 -8.088 -37.327 1.00 61.19 369 TRP A C 1
ATOM 3060 O O . TRP A 1 369 ? 13.499 -7.246 -36.796 1.00 61.19 369 TRP A O 1
ATOM 3070 N N . SER A 1 370 ? 13.752 -9.304 -37.607 1.00 52.25 370 SER A N 1
ATOM 3071 C CA . SER A 1 370 ? 12.385 -9.718 -37.343 1.00 52.25 370 SER A CA 1
ATOM 3072 C C . SER A 1 370 ? 12.259 -10.233 -35.913 1.00 52.25 370 SER A C 1
ATOM 3074 O O . SER A 1 370 ? 12.825 -11.260 -35.556 1.00 52.25 370 SER A O 1
ATOM 3076 N N . ASN A 1 371 ? 11.444 -9.516 -35.145 1.00 50.53 371 ASN A N 1
ATOM 3077 C CA . ASN A 1 371 ? 10.578 -9.983 -34.061 1.00 50.53 371 ASN A CA 1
ATOM 3078 C C . ASN A 1 371 ? 11.165 -10.527 -32.752 1.00 50.53 371 ASN A C 1
ATOM 3080 O O . ASN A 1 371 ? 10.364 -10.695 -31.840 1.00 50.53 371 ASN A O 1
ATOM 3084 N N . THR A 1 372 ? 12.474 -10.744 -32.580 1.00 50.66 372 THR A N 1
ATOM 3085 C CA . THR A 1 372 ? 13.013 -11.013 -31.228 1.00 50.66 372 THR A CA 1
ATOM 3086 C C . THR A 1 372 ? 13.586 -9.733 -30.628 1.00 50.66 372 THR A C 1
ATOM 3088 O O . THR A 1 372 ? 14.591 -9.225 -31.123 1.00 50.66 372 THR A O 1
ATOM 3091 N N . PRO A 1 373 ? 12.982 -9.135 -29.604 1.00 57.91 373 PRO A N 1
ATOM 3092 C CA . PRO A 1 373 ? 13.433 -7.848 -29.106 1.00 57.91 373 PRO A CA 1
ATOM 3093 C C . PRO A 1 373 ? 14.802 -7.925 -28.371 1.00 57.91 373 PRO A C 1
ATOM 3095 O O . PRO A 1 373 ? 15.158 -8.913 -27.739 1.00 57.91 373 PRO A O 1
ATOM 3098 N N . ILE A 1 374 ? 15.631 -6.876 -28.460 1.00 68.50 374 ILE A N 1
ATOM 3099 C CA . ILE A 1 374 ? 16.640 -6.531 -27.445 1.00 68.50 374 ILE A CA 1
ATOM 3100 C C . ILE A 1 374 ? 15.856 -6.078 -26.228 1.00 68.50 374 ILE A C 1
ATOM 3102 O O . ILE A 1 374 ? 15.463 -4.923 -26.115 1.00 68.50 374 ILE A O 1
ATOM 3106 N N . GLU A 1 375 ? 15.477 -7.040 -25.411 1.00 63.88 375 GLU A N 1
ATOM 3107 C CA . GLU A 1 375 ? 14.531 -6.824 -24.326 1.00 63.88 375 GLU A CA 1
ATOM 3108 C C . GLU A 1 375 ? 15.231 -6.175 -23.138 1.00 63.88 375 GLU A C 1
ATOM 3110 O O . GLU A 1 375 ? 16.388 -6.490 -22.852 1.00 63.88 375 GLU A O 1
ATOM 3115 N N . GLY A 1 376 ? 14.526 -5.301 -22.426 1.00 60.47 376 GLY A N 1
ATOM 3116 C CA . GLY A 1 376 ? 14.686 -5.261 -20.981 1.00 60.47 376 GLY A CA 1
ATOM 3117 C C . GLY A 1 376 ? 13.921 -6.444 -20.397 1.00 60.47 376 GLY A C 1
ATOM 3118 O O . GLY A 1 376 ? 12.829 -6.755 -20.864 1.00 60.47 376 GLY A O 1
ATOM 3119 N N . LEU A 1 377 ? 14.503 -7.151 -19.426 1.00 55.56 377 LEU A N 1
ATOM 3120 C CA . LEU A 1 377 ? 13.845 -8.286 -18.768 1.00 55.56 377 LEU A CA 1
ATOM 3121 C C . LEU A 1 377 ? 12.881 -7.839 -17.663 1.00 55.56 377 LEU A C 1
ATOM 3123 O O . LEU A 1 377 ? 12.422 -8.685 -16.888 1.00 55.56 377 LEU A O 1
ATOM 3127 N N . SER A 1 378 ? 12.602 -6.533 -17.538 1.00 56.28 378 SER A N 1
ATOM 3128 C CA . SER A 1 378 ? 11.732 -6.056 -16.475 1.00 56.28 378 SER A CA 1
ATOM 3129 C C . SER A 1 378 ? 10.305 -6.409 -16.813 1.00 56.28 378 SER A C 1
ATOM 3131 O O . SER A 1 378 ? 9.541 -5.627 -17.376 1.00 56.28 378 SER A O 1
ATOM 3133 N N . HIS A 1 379 ? 9.921 -7.602 -16.389 1.00 50.69 379 HIS A N 1
ATOM 3134 C CA . HIS A 1 379 ? 8.529 -7.855 -16.136 1.00 50.69 379 HIS A CA 1
ATOM 3135 C C . HIS A 1 379 ? 8.045 -6.926 -15.002 1.00 50.69 379 HIS A C 1
ATOM 3137 O O . HIS A 1 379 ? 6.877 -6.617 -14.957 1.00 50.69 379 HIS A O 1
ATOM 3143 N N . SER A 1 380 ? 8.881 -6.374 -14.116 1.00 50.31 380 SER A N 1
ATOM 3144 C CA . SER A 1 380 ? 8.392 -5.590 -12.969 1.00 50.31 380 SER A CA 1
ATOM 3145 C C . SER A 1 380 ? 8.271 -4.081 -13.213 1.00 50.31 380 SER A C 1
ATOM 3147 O O . SER A 1 380 ? 9.206 -3.417 -13.653 1.00 50.31 380 SER A O 1
ATOM 3149 N N . VAL A 1 381 ? 7.114 -3.518 -12.856 1.00 53.66 381 VAL A N 1
ATOM 3150 C CA . VAL A 1 381 ? 6.893 -2.066 -12.773 1.00 53.66 381 VAL A CA 1
ATOM 3151 C C . VAL A 1 381 ? 7.619 -1.490 -11.555 1.00 53.66 381 VAL A C 1
ATOM 3153 O O . VAL A 1 381 ? 7.598 -2.059 -10.461 1.00 53.66 381 VAL A O 1
ATOM 3156 N N . TYR A 1 382 ? 8.226 -0.322 -11.754 1.00 58.66 382 TYR A N 1
ATOM 3157 C CA . TYR A 1 382 ? 9.035 0.466 -10.819 1.00 58.66 382 TYR A CA 1
ATOM 3158 C C . TYR A 1 382 ? 8.251 1.214 -9.736 1.00 58.66 382 TYR A C 1
ATOM 3160 O O . TYR A 1 382 ? 8.742 2.228 -9.244 1.00 58.66 382 TYR A O 1
ATOM 3168 N N . TYR A 1 383 ? 7.060 0.753 -9.356 1.00 53.00 383 TYR A N 1
ATOM 3169 C CA . TYR A 1 383 ? 6.119 1.550 -8.559 1.00 53.00 383 TYR A CA 1
ATOM 3170 C C . TYR A 1 383 ? 6.762 2.194 -7.318 1.00 53.00 383 TYR A C 1
ATOM 3172 O O . TYR A 1 383 ? 6.444 3.319 -6.981 1.00 53.00 383 TYR A O 1
ATOM 3180 N N . ALA A 1 384 ? 7.748 1.539 -6.699 1.00 56.72 384 ALA A N 1
ATOM 3181 C CA . ALA A 1 384 ? 8.516 2.092 -5.591 1.00 56.72 384 ALA A CA 1
ATOM 3182 C C . ALA A 1 384 ? 10.022 1.778 -5.678 1.00 56.72 384 ALA A C 1
ATOM 3184 O O . ALA A 1 384 ? 10.704 1.662 -4.665 1.00 56.72 384 ALA A O 1
ATOM 3185 N N . ALA A 1 385 ? 10.576 1.617 -6.884 1.00 56.44 385 ALA A N 1
ATOM 3186 C CA . ALA A 1 385 ? 11.974 1.197 -7.059 1.00 56.44 385 ALA A CA 1
ATOM 3187 C C . ALA A 1 385 ? 13.005 2.165 -6.447 1.00 56.44 385 ALA A C 1
ATOM 3189 O O . ALA A 1 385 ? 14.116 1.747 -6.134 1.00 56.44 385 ALA A O 1
ATOM 3190 N N . GLY A 1 386 ? 12.625 3.433 -6.267 1.00 62.81 386 GLY A N 1
ATOM 3191 C CA . GLY A 1 386 ? 13.429 4.454 -5.592 1.00 62.81 386 GLY A CA 1
ATOM 3192 C C . GLY A 1 386 ? 13.178 4.564 -4.092 1.00 62.81 386 GLY A C 1
ATOM 3193 O O . GLY A 1 386 ? 13.891 5.305 -3.428 1.00 62.81 386 GLY A O 1
ATOM 3194 N N . LEU A 1 387 ? 12.201 3.842 -3.537 1.00 72.31 387 LEU A N 1
ATOM 3195 C CA . LEU A 1 387 ? 11.916 3.850 -2.103 1.00 72.31 387 LEU A CA 1
ATOM 3196 C C . LEU A 1 387 ? 12.757 2.792 -1.395 1.00 72.31 387 LEU A C 1
ATOM 3198 O O . LEU A 1 387 ? 12.765 1.622 -1.781 1.00 72.31 387 LEU A O 1
ATOM 3202 N N . GLY A 1 388 ? 13.470 3.214 -0.356 1.00 77.75 388 GLY A N 1
ATOM 3203 C CA . GLY A 1 388 ? 14.273 2.336 0.484 1.00 77.75 388 GLY A CA 1
ATOM 3204 C C . GLY A 1 388 ? 13.525 1.963 1.751 1.00 77.75 388 GLY A C 1
ATOM 3205 O O . GLY A 1 388 ? 13.097 0.822 1.925 1.00 77.75 388 GLY A O 1
ATOM 3206 N N . SER A 1 389 ? 13.368 2.939 2.642 1.00 83.75 389 SER A N 1
ATOM 3207 C CA . SER A 1 389 ? 12.780 2.714 3.958 1.00 83.75 389 SER A CA 1
ATOM 3208 C C . SER A 1 389 ? 11.879 3.850 4.413 1.00 83.75 389 SER A C 1
ATOM 3210 O O . SER A 1 389 ? 12.023 4.995 3.988 1.00 83.75 389 SER A O 1
ATOM 3212 N N . VAL A 1 390 ? 10.961 3.504 5.307 1.00 82.62 390 VAL A N 1
ATOM 3213 C CA . VAL A 1 390 ? 10.068 4.410 6.021 1.00 82.62 390 VAL A CA 1
ATOM 3214 C C . VAL A 1 390 ? 10.333 4.275 7.510 1.00 82.62 390 VAL A C 1
ATOM 3216 O O . VAL A 1 390 ? 10.564 3.168 7.995 1.00 82.62 390 VAL A O 1
ATOM 3219 N N . ALA A 1 391 ? 10.274 5.378 8.242 1.00 86.75 391 ALA A N 1
ATOM 3220 C CA . ALA A 1 391 ? 10.202 5.377 9.692 1.00 86.75 391 ALA A CA 1
ATOM 3221 C C . ALA A 1 391 ? 9.127 6.358 10.156 1.00 86.75 391 ALA A C 1
ATOM 3223 O O . ALA A 1 391 ? 9.119 7.511 9.725 1.00 86.75 391 ALA A O 1
ATOM 3224 N N . HIS A 1 392 ? 8.269 5.922 11.072 1.00 86.62 392 HIS A N 1
ATOM 3225 C CA . HIS A 1 392 ? 7.283 6.770 11.730 1.00 86.62 392 HIS A CA 1
ATOM 3226 C C . HIS A 1 392 ? 7.458 6.650 13.242 1.00 86.62 392 HIS A C 1
ATOM 3228 O O . HIS A 1 392 ? 7.451 5.558 13.808 1.00 86.62 392 HIS A O 1
ATOM 3234 N N . ILE A 1 393 ? 7.632 7.785 13.909 1.00 90.81 393 ILE A N 1
ATOM 3235 C CA . ILE A 1 393 ? 7.682 7.887 15.364 1.00 90.81 393 ILE A CA 1
ATOM 3236 C C . ILE A 1 393 ? 6.538 8.783 15.823 1.00 90.81 393 ILE A C 1
ATOM 3238 O O . ILE A 1 393 ? 6.435 9.910 15.353 1.00 90.81 393 ILE A O 1
ATOM 3242 N N . GLU A 1 394 ? 5.726 8.332 16.775 1.00 91.12 394 GLU A N 1
ATOM 3243 C CA . GLU A 1 394 ? 4.649 9.129 17.360 1.00 91.12 394 GLU A CA 1
ATOM 3244 C C . GLU A 1 394 ? 4.667 9.082 18.888 1.00 91.12 394 GLU A C 1
ATOM 3246 O O . GLU A 1 394 ? 4.885 8.049 19.526 1.00 91.12 394 GLU A O 1
ATOM 3251 N N . PHE A 1 395 ? 4.399 10.241 19.476 1.00 94.38 395 PHE A N 1
ATOM 3252 C CA . PHE A 1 395 ? 4.173 10.441 20.894 1.00 94.38 395 PHE A CA 1
ATOM 3253 C C . PHE A 1 395 ? 2.747 10.926 21.082 1.00 94.38 395 PHE A C 1
ATOM 3255 O O . PHE A 1 395 ? 2.332 11.881 20.432 1.00 94.38 395 PHE A O 1
ATOM 3262 N N . LEU A 1 396 ? 2.025 10.331 22.022 1.00 94.56 396 LEU A N 1
ATOM 3263 C CA . LEU A 1 396 ? 0.666 10.720 22.351 1.00 94.56 396 LEU A CA 1
ATOM 3264 C C . LEU A 1 396 ? 0.491 10.813 23.867 1.00 94.56 396 LEU A C 1
ATOM 3266 O O . LEU A 1 396 ? 0.948 9.963 24.635 1.00 94.56 396 LEU A O 1
ATOM 3270 N N . TYR A 1 397 ? -0.183 11.872 24.306 1.00 95.94 397 TYR A N 1
ATOM 3271 C CA . TYR A 1 397 ? -0.534 12.109 25.695 1.00 95.94 397 TYR A CA 1
ATOM 3272 C C . TYR A 1 397 ? -2.025 12.413 25.837 1.00 95.94 397 TYR A C 1
ATOM 3274 O O . TYR A 1 397 ? -2.554 13.370 25.269 1.00 95.94 397 TYR A O 1
ATOM 3282 N N . GLU A 1 398 ? -2.706 11.609 26.646 1.00 95.38 398 GLU A N 1
ATOM 3283 C CA . GLU A 1 398 ? -4.114 11.788 26.973 1.00 95.38 398 GLU A CA 1
ATOM 3284 C C . GLU A 1 398 ? -4.282 12.831 28.089 1.00 95.38 398 GLU A C 1
ATOM 3286 O O . GLU A 1 398 ? -4.149 12.547 29.286 1.00 95.38 398 GLU A O 1
ATOM 3291 N N . ILE A 1 399 ? -4.616 14.065 27.710 1.00 94.81 399 ILE A N 1
ATOM 3292 C CA . ILE A 1 399 ? -4.920 15.137 28.667 1.00 94.81 399 ILE A CA 1
ATOM 3293 C C . ILE A 1 399 ? -6.180 14.765 29.451 1.00 94.81 399 ILE A C 1
ATOM 3295 O O . ILE A 1 399 ? -6.198 14.796 30.687 1.00 94.81 399 ILE A O 1
ATOM 3299 N N . SER A 1 400 ? -7.217 14.338 28.735 1.00 93.00 400 SER A N 1
ATOM 3300 C CA . SER A 1 400 ? -8.483 13.865 29.290 1.00 93.00 400 SER A CA 1
ATOM 3301 C C . SER A 1 400 ? -9.055 12.748 28.424 1.00 93.00 400 SER A C 1
ATOM 3303 O O . SER A 1 400 ? -8.607 12.566 27.296 1.00 93.00 400 SER A O 1
ATOM 3305 N N . LYS A 1 401 ? -10.115 12.088 28.905 1.00 88.69 401 LYS A N 1
ATOM 3306 C CA . LYS A 1 401 ? -10.853 11.073 28.134 1.00 88.69 401 LYS A CA 1
ATOM 3307 C C . LYS A 1 401 ? -11.280 11.532 26.729 1.00 88.69 401 LYS A C 1
ATOM 3309 O O . LYS A 1 401 ? -11.499 10.692 25.872 1.00 88.69 401 LYS A O 1
ATOM 3314 N N . HIS A 1 402 ? -11.383 12.845 26.526 1.00 92.88 402 HIS A N 1
ATOM 3315 C CA . HIS A 1 402 ? -11.887 13.474 25.309 1.00 92.88 402 HIS A CA 1
ATOM 3316 C C . HIS A 1 402 ? -10.802 14.185 24.507 1.00 92.88 402 HIS A C 1
ATOM 3318 O O . HIS A 1 402 ? -11.056 14.562 23.376 1.00 92.88 402 HIS A O 1
ATOM 3324 N N . ILE A 1 403 ? -9.620 14.432 25.087 1.00 93.75 403 ILE A N 1
ATOM 3325 C CA . ILE A 1 403 ? -8.578 15.262 24.465 1.00 93.75 403 ILE A CA 1
ATOM 3326 C C . ILE A 1 403 ? -7.238 14.544 24.530 1.00 93.75 403 ILE A C 1
ATOM 3328 O O . ILE A 1 403 ? -6.719 14.275 25.622 1.00 93.75 403 ILE A O 1
ATOM 3332 N N . LYS A 1 404 ? -6.651 14.325 23.357 1.00 94.50 404 LYS A N 1
ATOM 3333 C CA . LYS A 1 404 ? -5.298 13.800 23.174 1.00 94.50 404 LYS A CA 1
ATOM 3334 C C . LYS A 1 404 ? -4.458 14.839 22.441 1.00 94.50 404 LYS A C 1
ATOM 3336 O O . LYS A 1 404 ? -4.952 15.523 21.550 1.00 94.50 404 LYS A O 1
ATOM 3341 N N . ILE A 1 405 ? -3.196 14.953 22.826 1.00 95.38 405 ILE A N 1
ATOM 3342 C CA . ILE A 1 405 ? -2.193 15.714 22.078 1.00 95.38 405 ILE A CA 1
ATOM 3343 C C . ILE A 1 405 ? -1.076 14.775 21.672 1.00 95.38 405 ILE A C 1
ATOM 3345 O O . ILE A 1 405 ? -0.781 13.821 22.396 1.00 95.38 405 ILE A O 1
ATOM 3349 N N . GLY A 1 406 ? -0.430 15.061 20.556 1.00 94.69 406 GLY A N 1
ATOM 3350 C CA . GLY A 1 406 ? 0.713 14.284 20.133 1.00 94.69 406 GLY A CA 1
ATOM 3351 C C . GLY A 1 406 ? 1.666 15.041 19.236 1.00 94.69 406 GLY A C 1
ATOM 3352 O O . GLY A 1 406 ? 1.418 16.178 18.835 1.00 94.69 406 GLY A O 1
ATOM 3353 N N . ALA A 1 407 ? 2.788 14.390 18.977 1.00 93.44 407 ALA A N 1
ATOM 3354 C CA . ALA A 1 407 ? 3.802 14.825 18.040 1.00 93.44 407 ALA A CA 1
ATOM 3355 C C . ALA A 1 407 ? 4.283 13.616 17.252 1.00 93.44 407 ALA A C 1
ATOM 3357 O O . ALA A 1 407 ? 4.357 12.515 17.803 1.00 93.44 407 ALA A O 1
ATOM 3358 N N . PHE A 1 408 ? 4.634 13.828 15.994 1.00 90.50 408 PHE A N 1
ATOM 3359 C CA . PHE A 1 408 ? 5.129 12.776 15.128 1.00 90.50 408 PHE A CA 1
ATOM 3360 C C . PHE A 1 408 ? 6.348 13.228 14.335 1.00 90.50 408 PHE A C 1
ATOM 3362 O O . PHE A 1 408 ? 6.581 14.420 14.120 1.00 90.50 408 PHE A O 1
ATOM 3369 N N . MET A 1 409 ? 7.129 12.242 13.919 1.00 89.81 409 MET A N 1
ATOM 3370 C CA . MET A 1 409 ? 8.209 12.385 12.961 1.00 89.81 409 MET A CA 1
ATOM 3371 C C . MET A 1 409 ? 8.077 11.277 11.929 1.00 89.81 409 MET A C 1
ATOM 3373 O O . MET A 1 409 ? 7.889 10.114 12.288 1.00 89.81 409 MET A O 1
ATOM 3377 N N . TYR A 1 410 ? 8.226 11.647 10.670 1.00 85.12 410 TYR A N 1
ATOM 3378 C CA . TYR A 1 410 ? 8.163 10.753 9.534 1.00 85.12 410 TYR A CA 1
ATOM 3379 C C . TYR A 1 410 ? 9.418 10.912 8.682 1.00 85.12 410 TYR A C 1
ATOM 3381 O O . TYR A 1 410 ? 9.862 12.030 8.414 1.00 85.12 410 TYR A O 1
ATOM 3389 N N . PHE A 1 411 ? 9.972 9.786 8.250 1.00 85.38 411 PHE A N 1
ATOM 3390 C CA . PHE A 1 411 ? 11.130 9.716 7.375 1.00 85.38 411 PHE A CA 1
ATOM 3391 C C . PHE A 1 411 ? 10.818 8.737 6.250 1.00 85.38 411 PHE A C 1
ATOM 3393 O O . PHE A 1 411 ? 10.569 7.566 6.514 1.00 85.38 411 PHE A O 1
ATOM 3400 N N . LEU A 1 412 ? 10.878 9.195 5.008 1.00 81.25 412 LEU A N 1
ATOM 3401 C CA . LEU A 1 412 ? 10.957 8.352 3.824 1.00 81.25 412 LEU A CA 1
ATOM 3402 C C . LEU A 1 412 ? 12.370 8.540 3.282 1.00 81.25 412 LEU A C 1
ATOM 3404 O O . LEU A 1 412 ? 12.793 9.677 3.065 1.00 81.25 412 LEU A O 1
ATOM 3408 N N . ASN A 1 413 ? 13.081 7.443 3.050 1.00 81.31 413 ASN A N 1
ATOM 3409 C CA . ASN A 1 413 ? 14.442 7.464 2.529 1.00 81.31 413 ASN A CA 1
ATOM 3410 C C . ASN A 1 413 ? 14.519 6.772 1.174 1.00 81.31 413 ASN A C 1
ATOM 3412 O O . ASN A 1 413 ? 13.856 5.755 0.930 1.00 81.31 413 ASN A O 1
ATOM 3416 N N . ASN A 1 414 ? 15.388 7.295 0.318 1.00 74.81 414 ASN A N 1
ATOM 3417 C CA . ASN A 1 414 ? 15.693 6.704 -0.973 1.00 74.81 414 ASN A CA 1
ATOM 3418 C C . ASN A 1 414 ? 16.304 5.309 -0.845 1.00 74.81 414 ASN A C 1
ATOM 3420 O O . ASN A 1 414 ? 17.022 4.976 0.104 1.00 74.81 414 ASN A O 1
ATOM 3424 N N . LYS A 1 415 ? 16.078 4.494 -1.873 1.00 73.50 415 LYS A N 1
ATOM 3425 C CA . LYS A 1 415 ? 16.750 3.212 -2.029 1.00 73.50 415 LYS A CA 1
ATOM 3426 C C . LYS A 1 415 ? 18.207 3.450 -2.411 1.00 73.50 415 LYS A C 1
ATOM 3428 O O . LYS A 1 415 ? 18.505 3.991 -3.470 1.00 73.50 415 LYS A O 1
ATOM 3433 N N . ASN A 1 416 ? 19.125 3.019 -1.551 1.00 65.31 416 ASN A N 1
ATOM 3434 C CA . ASN A 1 416 ? 20.563 3.102 -1.802 1.00 65.31 416 ASN A CA 1
ATOM 3435 C C . ASN A 1 416 ? 21.108 1.763 -2.319 1.00 65.31 416 ASN A C 1
ATOM 3437 O O . ASN A 1 416 ? 22.020 1.169 -1.741 1.00 65.31 416 ASN A O 1
ATOM 3441 N N . ASP A 1 417 ? 20.499 1.236 -3.380 1.00 57.72 417 ASP A N 1
ATOM 3442 C CA . ASP A 1 417 ? 21.071 0.137 -4.144 1.00 57.72 417 ASP A CA 1
ATOM 3443 C C . ASP A 1 417 ? 21.427 0.625 -5.552 1.00 57.72 417 ASP A C 1
ATOM 3445 O O . ASP A 1 417 ? 20.778 1.494 -6.122 1.00 57.72 417 ASP A O 1
ATOM 3449 N N . ASN A 1 418 ? 22.514 0.106 -6.126 1.00 49.38 418 ASN A N 1
ATOM 3450 C CA . ASN A 1 418 ? 22.993 0.476 -7.467 1.00 49.38 418 ASN A CA 1
ATOM 3451 C C . ASN A 1 418 ? 22.045 -0.011 -8.594 1.00 49.38 418 ASN A C 1
ATOM 3453 O O . ASN A 1 418 ? 22.508 -0.418 -9.658 1.00 49.38 418 ASN A O 1
ATOM 3457 N N . THR A 1 419 ? 20.732 -0.058 -8.346 1.00 51.84 419 THR A N 1
ATOM 3458 C CA . THR A 1 419 ? 19.676 -0.336 -9.330 1.00 51.84 419 THR A CA 1
ATOM 3459 C C . THR A 1 419 ? 19.537 0.798 -10.343 1.00 51.84 419 THR A C 1
ATOM 3461 O O . THR A 1 419 ? 19.073 0.567 -11.457 1.00 51.84 419 THR A O 1
ATOM 3464 N N . ILE A 1 420 ? 20.045 1.994 -10.024 1.00 56.12 420 ILE A N 1
ATOM 3465 C CA . ILE A 1 420 ? 20.300 3.048 -11.007 1.00 56.12 420 ILE A CA 1
ATOM 3466 C C . ILE A 1 420 ? 21.343 2.520 -11.997 1.00 56.12 420 ILE A C 1
ATOM 3468 O O . ILE A 1 420 ? 22.507 2.319 -11.641 1.00 56.12 420 ILE A O 1
ATOM 3472 N N . GLY A 1 421 ? 20.930 2.284 -13.245 1.00 60.28 421 GLY A N 1
ATOM 3473 C CA . GLY A 1 421 ? 21.841 1.858 -14.302 1.00 60.28 421 GLY A CA 1
ATOM 3474 C C . GLY A 1 421 ? 23.015 2.830 -14.408 1.00 60.28 421 GLY A C 1
ATOM 3475 O O . GLY A 1 421 ? 22.842 3.975 -14.822 1.00 60.28 421 GLY A O 1
ATOM 3476 N N . ASN A 1 422 ? 24.216 2.394 -14.018 1.00 71.88 422 ASN A N 1
ATOM 3477 C CA . ASN A 1 422 ? 25.419 3.151 -14.336 1.00 71.88 422 ASN A CA 1
ATOM 3478 C C . ASN A 1 422 ? 25.703 3.008 -15.839 1.00 71.88 422 ASN A C 1
ATOM 3480 O O . ASN A 1 422 ? 25.409 1.972 -16.443 1.00 71.88 422 ASN A O 1
ATOM 3484 N N . GLU A 1 423 ? 26.253 4.059 -16.443 1.00 81.62 423 GLU A N 1
ATOM 3485 C CA . GLU A 1 423 ? 26.456 4.139 -17.894 1.00 81.62 423 GLU A CA 1
ATOM 3486 C C . GLU A 1 423 ? 27.211 2.925 -18.446 1.00 81.62 423 GLU A C 1
ATOM 3488 O O . GLU A 1 423 ? 26.797 2.326 -19.437 1.00 81.62 423 GLU A O 1
ATOM 3493 N N . ASN A 1 424 ? 28.270 2.507 -17.754 1.00 82.06 424 ASN A N 1
ATOM 3494 C CA . ASN A 1 424 ? 29.093 1.373 -18.165 1.00 82.06 424 ASN A CA 1
ATOM 3495 C C . ASN A 1 424 ? 28.305 0.056 -18.182 1.00 82.06 424 ASN A C 1
ATOM 3497 O O . ASN A 1 424 ? 28.452 -0.731 -19.113 1.00 82.06 424 ASN A O 1
ATOM 3501 N N . SER A 1 425 ? 27.449 -0.173 -17.185 1.00 79.06 425 SER A N 1
ATOM 3502 C CA . SER A 1 425 ? 26.597 -1.359 -17.083 1.00 79.06 425 SER A CA 1
ATOM 3503 C C . SER A 1 425 ? 25.572 -1.389 -18.214 1.00 79.06 425 SER A C 1
ATOM 3505 O O . SER A 1 425 ? 25.444 -2.402 -18.899 1.00 79.06 425 SER A O 1
ATOM 3507 N N . VAL A 1 426 ? 24.904 -0.262 -18.482 1.00 82.38 426 VAL A N 1
ATOM 3508 C CA . VAL A 1 426 ? 23.933 -0.148 -19.582 1.00 82.38 426 VAL A CA 1
ATOM 3509 C C . VAL A 1 426 ? 24.619 -0.377 -20.931 1.00 82.38 426 VAL A C 1
ATOM 3511 O O . VAL A 1 426 ? 24.151 -1.199 -21.720 1.00 82.38 426 VAL A O 1
ATOM 3514 N N . LYS A 1 427 ? 25.774 0.261 -21.176 1.00 87.44 427 LYS A N 1
ATOM 3515 C CA . LYS A 1 427 ? 26.569 0.064 -22.402 1.00 87.44 427 LYS A CA 1
ATOM 3516 C C . LYS A 1 427 ? 27.007 -1.384 -22.574 1.00 87.44 427 LYS A C 1
ATOM 3518 O O . LYS A 1 427 ? 26.856 -1.944 -23.661 1.00 87.44 427 LYS A O 1
ATOM 3523 N N . GLN A 1 428 ? 27.517 -2.012 -21.516 1.00 87.12 428 GLN A N 1
ATOM 3524 C CA . GLN A 1 428 ? 27.958 -3.405 -21.552 1.00 87.12 428 GLN A CA 1
ATOM 3525 C C . GLN A 1 428 ? 26.794 -4.359 -21.844 1.00 87.12 428 GLN A C 1
ATOM 3527 O O . GLN A 1 428 ? 26.936 -5.268 -22.666 1.00 87.12 428 GLN A O 1
ATOM 3532 N N . GLN A 1 429 ? 25.639 -4.154 -21.207 1.00 86.06 429 GLN A N 1
ATOM 3533 C CA . GLN A 1 429 ? 24.453 -4.979 -21.424 1.00 86.06 429 GLN A CA 1
ATOM 3534 C C . GLN A 1 429 ? 23.900 -4.822 -22.846 1.00 86.06 429 GLN A C 1
ATOM 3536 O O . GLN A 1 429 ? 23.654 -5.836 -23.502 1.00 86.06 429 GLN A O 1
ATOM 3541 N N . LEU A 1 430 ? 23.777 -3.589 -23.355 1.00 87.00 430 LEU A N 1
ATOM 3542 C CA . LEU A 1 430 ? 23.368 -3.323 -24.740 1.00 87.00 430 LEU A CA 1
ATOM 3543 C C . LEU A 1 430 ? 24.314 -4.004 -25.729 1.00 87.00 430 LEU A C 1
ATOM 3545 O O . LEU A 1 430 ? 23.870 -4.794 -26.559 1.00 87.00 430 LEU A O 1
ATOM 3549 N N . THR A 1 431 ? 25.621 -3.777 -25.579 1.00 89.19 431 THR A N 1
ATOM 3550 C CA . THR A 1 431 ? 26.660 -4.375 -26.432 1.00 89.19 431 THR A CA 1
ATOM 3551 C C . THR A 1 431 ? 26.544 -5.899 -26.447 1.00 89.19 431 THR A C 1
ATOM 3553 O O . THR A 1 431 ? 26.525 -6.522 -27.510 1.00 89.19 431 THR A O 1
ATOM 3556 N N . THR A 1 432 ? 26.407 -6.513 -25.269 1.00 88.69 432 THR A N 1
ATOM 3557 C CA . THR A 1 432 ? 26.311 -7.971 -25.130 1.00 88.69 432 THR A CA 1
ATOM 3558 C C . THR A 1 432 ? 25.056 -8.520 -25.812 1.00 88.69 432 THR A C 1
ATOM 3560 O O . THR A 1 432 ? 25.137 -9.535 -26.508 1.00 88.69 432 THR A O 1
ATOM 3563 N N . ARG A 1 433 ? 23.899 -7.861 -25.653 1.00 86.50 433 ARG A N 1
ATOM 3564 C CA . ARG A 1 433 ? 22.624 -8.326 -26.229 1.00 86.50 433 ARG A CA 1
ATOM 3565 C C . ARG A 1 433 ? 22.538 -8.113 -27.729 1.00 86.50 433 ARG A C 1
ATOM 3567 O O . ARG A 1 433 ? 22.129 -9.039 -28.423 1.00 86.50 433 ARG A O 1
ATOM 3574 N N . ILE A 1 434 ? 22.974 -6.955 -28.230 1.00 85.94 434 ILE A N 1
ATOM 3575 C CA . ILE A 1 434 ? 23.050 -6.684 -29.672 1.00 85.94 434 ILE A CA 1
ATOM 3576 C C . ILE A 1 434 ? 23.950 -7.734 -30.337 1.00 85.94 434 ILE A C 1
ATOM 3578 O O . ILE A 1 434 ? 23.518 -8.404 -31.274 1.00 85.94 434 ILE A O 1
ATOM 3582 N N . THR A 1 435 ? 25.156 -7.949 -29.799 1.00 87.69 435 THR A N 1
ATOM 3583 C CA . THR A 1 435 ? 26.120 -8.915 -30.354 1.00 87.69 435 THR A CA 1
ATOM 3584 C C . THR A 1 435 ? 25.564 -10.336 -30.318 1.00 87.69 435 THR A C 1
ATOM 3586 O O . THR A 1 435 ? 25.578 -11.034 -31.328 1.00 87.69 435 THR A O 1
ATOM 3589 N N . SER A 1 436 ? 25.005 -10.758 -29.178 1.00 86.31 436 SER A N 1
ATOM 3590 C CA . SER A 1 436 ? 24.424 -12.099 -29.033 1.00 86.31 436 SER A CA 1
ATOM 3591 C C . SER A 1 436 ? 23.268 -12.341 -30.003 1.00 86.31 436 SER A C 1
ATOM 3593 O O . SER A 1 436 ? 23.137 -13.444 -30.531 1.00 86.31 436 SER A O 1
ATOM 3595 N N . LYS A 1 437 ? 22.434 -11.324 -30.240 1.00 80.69 437 LYS A N 1
ATOM 3596 C CA . LYS A 1 437 ? 21.307 -11.392 -31.172 1.00 80.69 437 LYS A CA 1
ATOM 3597 C C . LYS A 1 437 ? 21.784 -11.528 -32.614 1.00 80.69 437 LYS A C 1
ATOM 3599 O O . LYS A 1 437 ? 21.340 -12.428 -33.318 1.00 80.69 437 LYS A O 1
ATOM 3604 N N . LEU A 1 438 ? 22.740 -10.696 -33.024 1.00 80.88 438 LEU A N 1
ATOM 3605 C CA . LEU A 1 438 ? 23.363 -10.781 -34.345 1.00 80.88 438 LEU A CA 1
ATOM 3606 C C . LEU A 1 438 ? 23.957 -12.173 -34.597 1.00 80.88 438 LEU A C 1
ATOM 3608 O O . LEU A 1 438 ? 23.667 -12.794 -35.616 1.00 80.88 438 LEU A O 1
ATOM 3612 N N . MET A 1 439 ? 24.705 -12.714 -33.634 1.00 84.62 439 MET A N 1
ATOM 3613 C CA . MET A 1 439 ? 25.290 -14.051 -33.766 1.00 84.62 439 MET A CA 1
ATOM 3614 C C . MET A 1 439 ? 24.235 -15.158 -33.877 1.00 84.62 439 MET A C 1
ATOM 3616 O O . MET A 1 439 ? 24.374 -16.063 -34.695 1.00 84.62 439 MET A O 1
ATOM 3620 N N . LYS A 1 440 ? 23.190 -15.116 -33.041 1.00 83.25 440 LYS A N 1
ATOM 3621 C CA . LYS A 1 440 ? 22.184 -16.189 -32.969 1.00 83.25 440 LYS A CA 1
ATOM 3622 C C . LYS A 1 440 ? 21.177 -16.150 -34.111 1.00 83.25 440 LYS A C 1
ATOM 3624 O O . LYS A 1 440 ? 20.793 -17.206 -34.600 1.00 83.25 440 LYS A O 1
ATOM 3629 N N . GLU A 1 441 ? 20.727 -14.964 -34.500 1.00 77.56 441 GLU A N 1
ATOM 3630 C CA . GLU A 1 441 ? 19.573 -14.815 -35.392 1.00 77.56 441 GLU A CA 1
ATOM 3631 C C . GLU A 1 441 ? 19.974 -14.433 -36.811 1.00 77.56 441 GLU A C 1
ATOM 3633 O O . GLU A 1 441 ? 19.437 -14.988 -37.766 1.00 77.56 441 GLU A O 1
ATOM 3638 N N . ALA A 1 442 ? 20.964 -13.546 -36.963 1.00 75.25 442 ALA A N 1
ATOM 3639 C CA . ALA A 1 442 ? 21.515 -13.215 -38.277 1.00 75.25 442 ALA A CA 1
ATOM 3640 C C . ALA A 1 442 ? 22.519 -14.270 -38.777 1.00 75.25 442 ALA A C 1
ATOM 3642 O O . ALA A 1 442 ? 22.941 -14.217 -39.936 1.00 75.25 442 ALA A O 1
ATOM 3643 N N . ASN A 1 443 ? 22.882 -15.231 -37.913 1.00 80.19 443 ASN A N 1
ATOM 3644 C CA . ASN A 1 443 ? 23.845 -16.297 -38.185 1.00 80.19 443 ASN A CA 1
ATOM 3645 C C . ASN A 1 443 ? 25.176 -15.750 -38.739 1.00 80.19 443 ASN A C 1
ATOM 3647 O O . ASN A 1 443 ? 25.749 -16.308 -39.675 1.00 80.19 443 ASN A O 1
ATOM 3651 N N . ILE A 1 444 ? 25.631 -14.620 -38.188 1.00 83.56 444 ILE A N 1
ATOM 3652 C CA . ILE A 1 444 ? 26.921 -14.005 -38.519 1.00 83.56 444 ILE A CA 1
ATOM 3653 C C . ILE A 1 444 ? 27.956 -14.321 -37.437 1.00 83.56 444 ILE A C 1
ATOM 3655 O O . ILE A 1 444 ? 27.611 -14.608 -36.287 1.00 83.56 444 ILE A O 1
ATOM 3659 N N . ASP A 1 445 ? 29.236 -14.301 -37.800 1.00 88.31 445 ASP A N 1
ATOM 3660 C CA . ASP A 1 445 ? 30.301 -14.614 -36.851 1.00 88.31 445 ASP A CA 1
ATOM 3661 C C . ASP A 1 445 ? 30.498 -13.513 -35.789 1.00 88.31 445 ASP A C 1
ATOM 3663 O O . ASP A 1 445 ? 29.975 -12.401 -35.880 1.00 88.31 445 ASP A O 1
ATOM 3667 N N . ASN A 1 446 ? 31.258 -13.831 -34.737 1.00 89.88 446 ASN A N 1
ATOM 3668 C CA . ASN A 1 446 ? 31.483 -12.913 -33.619 1.00 89.88 446 ASN A CA 1
ATOM 3669 C C . ASN A 1 446 ? 32.223 -11.625 -34.030 1.00 89.88 446 ASN A C 1
ATOM 3671 O O . ASN A 1 446 ? 32.039 -10.588 -33.393 1.00 89.88 446 ASN A O 1
ATOM 3675 N N . ALA A 1 447 ? 33.077 -11.679 -35.057 1.00 88.75 447 ALA A N 1
ATOM 3676 C CA . ALA A 1 447 ? 33.852 -10.526 -35.500 1.00 88.75 447 ALA A CA 1
ATOM 3677 C C . ALA A 1 447 ? 32.948 -9.534 -36.242 1.00 88.75 447 ALA A C 1
ATOM 3679 O O . ALA A 1 447 ? 32.916 -8.357 -35.878 1.00 88.75 447 ALA A O 1
ATOM 3680 N N . GLU A 1 448 ? 32.148 -10.025 -37.193 1.00 85.06 448 GLU A N 1
ATOM 3681 C CA . GLU A 1 448 ? 31.143 -9.229 -37.906 1.00 85.06 448 GLU A CA 1
ATOM 3682 C C . GLU A 1 448 ? 30.083 -8.683 -36.933 1.00 85.06 448 GLU A C 1
ATOM 3684 O O . GLU A 1 448 ? 29.761 -7.494 -36.965 1.00 85.06 448 GLU A O 1
ATOM 3689 N N . ALA A 1 449 ? 29.604 -9.508 -35.991 1.00 86.12 449 ALA A N 1
ATOM 3690 C CA . ALA A 1 449 ? 28.654 -9.080 -34.965 1.00 86.12 449 ALA A CA 1
ATOM 3691 C C . ALA A 1 449 ? 29.216 -7.967 -34.070 1.00 86.12 449 ALA A C 1
ATOM 3693 O O . ALA A 1 449 ? 28.523 -6.988 -33.806 1.00 86.12 449 ALA A O 1
ATOM 3694 N N . THR A 1 450 ? 30.473 -8.077 -33.630 1.00 89.81 450 THR A N 1
ATOM 3695 C CA . THR A 1 450 ? 31.120 -7.047 -32.802 1.00 89.81 450 THR A CA 1
ATOM 3696 C C . THR A 1 450 ? 31.289 -5.737 -33.573 1.00 89.81 450 THR A C 1
ATOM 3698 O O . THR A 1 450 ? 31.044 -4.662 -33.025 1.00 89.81 450 THR A O 1
ATOM 3701 N N . GLU A 1 451 ? 31.676 -5.800 -34.851 1.00 88.44 451 GLU A N 1
ATOM 3702 C CA . GLU A 1 451 ? 31.818 -4.608 -35.690 1.00 88.44 451 GLU A CA 1
ATOM 3703 C C . GLU A 1 451 ? 30.478 -3.879 -35.871 1.00 88.44 451 GLU A C 1
ATOM 3705 O O . GLU A 1 451 ? 30.403 -2.661 -35.682 1.00 88.44 451 GLU A O 1
ATOM 3710 N N . ILE A 1 452 ? 29.411 -4.616 -36.193 1.00 84.81 452 ILE A N 1
ATOM 3711 C CA . ILE A 1 452 ? 28.064 -4.054 -36.349 1.00 84.81 452 ILE A CA 1
ATOM 3712 C C . ILE A 1 452 ? 27.556 -3.498 -35.013 1.00 84.81 452 ILE A C 1
ATOM 3714 O O . ILE A 1 452 ? 27.044 -2.379 -34.984 1.00 84.81 452 ILE A O 1
ATOM 3718 N N . THR A 1 453 ? 27.755 -4.209 -33.899 1.00 89.31 453 THR A N 1
ATOM 3719 C CA . THR A 1 453 ? 27.407 -3.705 -32.564 1.00 89.31 453 THR A CA 1
ATOM 3720 C C . THR A 1 453 ? 28.113 -2.387 -32.262 1.00 89.31 453 THR A C 1
ATOM 3722 O O . THR A 1 453 ? 27.458 -1.446 -31.828 1.00 89.31 453 THR A O 1
ATOM 3725 N N . ASN A 1 454 ? 29.417 -2.271 -32.525 1.00 89.94 454 ASN A N 1
ATOM 3726 C CA . ASN A 1 454 ? 30.158 -1.028 -32.287 1.00 89.94 454 ASN A CA 1
ATOM 3727 C C . ASN A 1 454 ? 29.620 0.133 -33.133 1.00 89.94 454 ASN A C 1
ATOM 3729 O O . ASN A 1 454 ? 29.512 1.255 -32.638 1.00 89.94 454 ASN A O 1
ATOM 3733 N N . LYS A 1 455 ? 29.233 -0.130 -34.388 1.00 87.69 455 LYS A N 1
ATOM 3734 C CA . LYS A 1 455 ? 28.583 0.873 -35.246 1.00 87.69 455 LYS A CA 1
ATOM 3735 C C . LYS A 1 455 ? 27.228 1.304 -34.681 1.00 87.69 455 LYS A C 1
ATOM 3737 O O . LYS A 1 455 ? 26.968 2.502 -34.622 1.00 87.69 455 LYS A O 1
ATOM 3742 N N . ILE A 1 456 ? 26.405 0.361 -34.218 1.00 86.44 456 ILE A N 1
ATOM 3743 C CA . ILE A 1 456 ? 25.119 0.654 -33.566 1.00 86.44 456 ILE A CA 1
ATOM 3744 C C . ILE A 1 456 ? 25.341 1.482 -32.296 1.00 86.44 456 ILE A C 1
ATOM 3746 O O . ILE A 1 456 ? 24.730 2.536 -32.157 1.00 86.44 456 ILE A O 1
ATOM 3750 N N . MET A 1 457 ? 26.247 1.065 -31.406 1.00 89.31 457 MET A N 1
ATOM 3751 C CA . MET A 1 457 ? 26.568 1.798 -30.175 1.00 89.31 457 MET A CA 1
ATOM 3752 C C . MET A 1 457 ? 27.053 3.223 -30.468 1.00 89.31 457 MET A C 1
ATOM 3754 O O . MET A 1 457 ? 26.618 4.162 -29.810 1.00 89.31 457 MET A O 1
ATOM 3758 N N . ASN A 1 458 ? 27.873 3.409 -31.507 1.00 88.81 458 ASN A N 1
ATOM 3759 C CA . ASN A 1 458 ? 28.312 4.735 -31.934 1.00 88.81 458 ASN A CA 1
ATOM 3760 C C . ASN A 1 458 ? 27.150 5.610 -32.432 1.00 88.81 458 ASN A C 1
ATOM 3762 O O . ASN A 1 458 ? 27.143 6.812 -32.189 1.00 88.81 458 ASN A O 1
ATOM 3766 N N . VAL A 1 459 ? 26.158 5.036 -33.117 1.00 85.94 459 VAL A N 1
ATOM 3767 C CA . VAL A 1 459 ? 24.943 5.777 -33.492 1.00 85.94 459 VAL A CA 1
ATOM 3768 C C . VAL A 1 459 ? 24.130 6.141 -32.249 1.00 85.94 459 VAL A C 1
ATOM 3770 O O . VAL A 1 459 ? 23.701 7.285 -32.136 1.00 85.94 459 VAL A O 1
ATOM 3773 N N . LEU A 1 460 ? 23.969 5.220 -31.293 1.00 86.56 460 LEU A N 1
ATOM 3774 C CA . LEU A 1 460 ? 23.245 5.488 -30.045 1.00 86.56 460 LEU A CA 1
ATOM 3775 C C . LEU A 1 460 ? 23.866 6.638 -29.241 1.00 86.56 460 LEU A C 1
ATOM 3777 O O . LEU A 1 460 ? 23.131 7.457 -28.691 1.00 86.56 460 LEU A O 1
ATOM 3781 N N . ASP A 1 461 ? 25.198 6.705 -29.193 1.00 87.38 461 ASP A N 1
ATOM 3782 C CA . ASP A 1 461 ? 25.941 7.728 -28.451 1.00 87.38 461 ASP A CA 1
ATOM 3783 C C . ASP A 1 461 ? 25.944 9.106 -29.141 1.00 87.38 461 ASP A C 1
ATOM 3785 O O . ASP A 1 461 ? 26.179 10.103 -28.464 1.00 87.38 461 ASP A O 1
ATOM 3789 N N . ASN A 1 462 ? 25.689 9.191 -30.454 1.00 85.06 462 ASN A N 1
ATOM 3790 C CA . ASN A 1 462 ? 25.893 10.430 -31.225 1.00 85.06 462 ASN A CA 1
ATOM 3791 C C . ASN A 1 462 ? 24.655 10.960 -31.965 1.00 85.06 462 ASN A C 1
ATOM 3793 O O . ASN A 1 462 ? 24.660 12.117 -32.380 1.00 85.06 462 ASN A O 1
ATOM 3797 N N . VAL A 1 463 ? 23.612 10.152 -32.176 1.00 82.19 463 VAL A N 1
ATOM 3798 C CA . VAL A 1 463 ? 22.379 10.619 -32.826 1.00 82.19 463 VAL A CA 1
ATOM 3799 C C . VAL A 1 463 ? 21.439 11.201 -31.786 1.00 82.19 463 VAL A C 1
ATOM 3801 O O . VAL A 1 463 ? 20.979 10.500 -30.885 1.00 82.19 463 VAL A O 1
ATOM 3804 N N . GLU A 1 464 ? 21.156 12.489 -31.942 1.00 80.75 464 GLU A N 1
ATOM 3805 C CA . GLU A 1 464 ? 20.205 13.235 -31.130 1.00 80.75 464 GLU A CA 1
ATOM 3806 C C . GLU A 1 464 ? 18.773 13.049 -31.638 1.00 80.75 464 GLU A C 1
ATOM 3808 O O . GLU A 1 464 ? 18.511 13.030 -32.843 1.00 80.75 464 GLU A O 1
ATOM 3813 N N . ILE A 1 465 ? 17.839 12.942 -30.699 1.00 69.94 465 ILE A N 1
ATOM 3814 C CA . ILE A 1 465 ? 16.403 12.986 -30.943 1.00 69.94 465 ILE A CA 1
ATOM 3815 C C . ILE A 1 465 ? 15.850 14.228 -30.247 1.00 69.94 465 ILE A C 1
ATOM 3817 O O . ILE A 1 465 ? 16.236 14.542 -29.117 1.00 69.94 465 ILE A O 1
ATOM 3821 N N . HIS A 1 466 ? 14.934 14.922 -30.919 1.00 70.19 466 HIS A N 1
ATOM 3822 C CA . HIS A 1 466 ? 14.216 16.061 -30.359 1.00 70.19 466 HIS A CA 1
ATOM 3823 C C . HIS A 1 466 ? 12.813 15.621 -29.946 1.00 70.19 466 HIS A C 1
ATOM 3825 O O . HIS A 1 466 ? 12.018 15.224 -30.799 1.00 70.19 466 HIS A O 1
ATOM 3831 N N . MET A 1 467 ? 12.507 15.701 -28.652 1.00 54.19 467 MET A N 1
ATOM 3832 C CA . MET A 1 467 ? 11.165 15.464 -28.111 1.00 54.19 467 MET A CA 1
ATOM 3833 C C . MET A 1 467 ? 10.844 16.581 -27.120 1.00 54.19 467 MET A C 1
ATOM 3835 O O . MET A 1 467 ? 11.657 16.880 -26.249 1.00 54.19 467 MET A O 1
ATOM 3839 N N . ASP A 1 468 ? 9.700 17.242 -27.302 1.00 47.50 468 ASP A N 1
ATOM 3840 C CA . ASP A 1 468 ? 9.132 18.226 -26.367 1.00 47.50 468 ASP A CA 1
ATOM 3841 C C . ASP A 1 468 ? 10.117 19.293 -25.849 1.00 47.50 468 ASP A C 1
ATOM 3843 O O . ASP A 1 468 ? 10.166 19.630 -24.669 1.00 47.50 468 ASP A O 1
ATOM 3847 N N . GLY A 1 469 ? 10.933 19.845 -26.755 1.00 55.41 469 GLY A N 1
ATOM 3848 C CA . GLY A 1 469 ? 11.881 20.919 -26.436 1.00 55.41 469 GLY A CA 1
ATOM 3849 C C . GLY A 1 469 ? 13.183 20.462 -25.769 1.00 55.41 469 GLY A C 1
ATOM 3850 O O . GLY A 1 469 ? 14.010 21.309 -25.433 1.00 55.41 469 GLY A O 1
ATOM 3851 N N . GLN A 1 470 ? 13.402 19.153 -25.619 1.00 56.09 470 GLN A N 1
ATOM 3852 C CA . GLN A 1 470 ? 14.663 18.578 -25.156 1.00 56.09 470 GLN A CA 1
ATOM 3853 C C . GLN A 1 470 ? 15.398 17.856 -26.291 1.00 56.09 470 GLN A C 1
ATOM 3855 O O . GLN A 1 470 ? 14.798 17.156 -27.110 1.00 56.09 470 GLN A O 1
ATOM 3860 N N . THR A 1 471 ? 16.719 18.032 -26.324 1.00 72.25 471 THR A N 1
ATOM 3861 C CA . THR A 1 471 ? 17.631 17.343 -27.243 1.00 72.25 471 THR A CA 1
ATOM 3862 C C . THR A 1 471 ? 18.464 16.356 -26.438 1.00 72.25 471 THR A C 1
ATOM 3864 O O . THR A 1 471 ? 19.199 16.759 -25.536 1.00 72.25 471 THR A O 1
ATOM 3867 N N . ALA A 1 472 ? 18.345 15.067 -26.745 1.00 75.75 472 ALA A N 1
ATOM 3868 C CA . ALA A 1 472 ? 19.118 14.015 -26.092 1.00 75.75 472 ALA A CA 1
ATOM 3869 C C . ALA A 1 472 ? 19.517 12.942 -27.105 1.00 75.75 472 ALA A C 1
ATOM 3871 O O . ALA A 1 472 ? 18.776 12.658 -28.044 1.00 75.75 472 ALA A O 1
ATOM 3872 N N . THR A 1 473 ? 20.678 12.319 -26.912 1.00 84.38 473 THR A N 1
ATOM 3873 C CA . THR A 1 473 ? 21.068 11.150 -27.707 1.00 84.38 473 THR A CA 1
ATOM 3874 C C . THR A 1 473 ? 20.170 9.957 -27.383 1.00 84.38 473 THR A C 1
ATOM 3876 O O . THR A 1 473 ? 19.619 9.875 -26.282 1.00 84.38 473 THR A O 1
ATOM 3879 N N . ILE A 1 474 ? 20.036 9.001 -28.308 1.00 81.75 474 ILE A N 1
ATOM 3880 C CA . ILE A 1 474 ? 19.255 7.772 -28.063 1.00 81.75 474 ILE A CA 1
ATOM 3881 C C . ILE A 1 474 ? 19.784 7.047 -26.816 1.00 81.75 474 ILE A C 1
ATOM 3883 O O . ILE A 1 474 ? 19.009 6.591 -25.976 1.00 81.75 474 ILE A O 1
ATOM 3887 N N . PHE A 1 475 ? 21.109 6.991 -26.644 1.00 84.19 475 PHE A N 1
ATOM 3888 C CA . PHE A 1 475 ? 21.717 6.420 -25.447 1.00 84.19 475 PHE A CA 1
ATOM 3889 C C . PHE A 1 475 ? 21.336 7.192 -24.177 1.00 84.19 475 PHE A C 1
ATOM 3891 O O . PHE A 1 475 ? 20.985 6.571 -23.176 1.00 84.19 475 PHE A O 1
ATOM 3898 N N . ASN A 1 476 ? 21.329 8.528 -24.213 1.00 79.25 476 ASN A N 1
ATOM 3899 C CA . ASN A 1 476 ? 20.891 9.336 -23.075 1.00 79.25 476 ASN A CA 1
ATOM 3900 C C . ASN A 1 476 ? 19.415 9.109 -22.737 1.00 79.25 476 ASN A C 1
ATOM 3902 O O . ASN A 1 476 ? 19.078 9.116 -21.557 1.00 79.25 476 ASN A O 1
ATOM 3906 N N . GLN A 1 477 ? 18.554 8.844 -23.722 1.00 76.31 477 GLN A N 1
ATOM 3907 C CA . GLN A 1 477 ? 17.161 8.465 -23.471 1.00 76.31 477 GLN A CA 1
ATOM 3908 C C . GLN A 1 477 ? 17.044 7.086 -22.818 1.00 76.31 477 GLN A C 1
ATOM 3910 O O . GLN A 1 477 ? 16.348 6.947 -21.816 1.00 76.31 477 GLN A O 1
ATOM 3915 N N . ILE A 1 478 ? 17.777 6.083 -23.319 1.00 77.56 478 ILE A N 1
ATOM 3916 C CA . ILE A 1 478 ? 17.841 4.754 -22.690 1.00 77.56 478 ILE A CA 1
ATOM 3917 C C . ILE A 1 478 ? 18.351 4.888 -21.251 1.00 77.56 478 ILE A C 1
ATOM 3919 O O . ILE A 1 478 ? 17.761 4.325 -20.335 1.00 77.56 478 ILE A O 1
ATOM 3923 N N . MET A 1 479 ? 19.409 5.670 -21.029 1.00 76.75 479 MET A N 1
ATOM 3924 C CA . MET A 1 479 ? 19.964 5.936 -19.702 1.00 76.75 479 MET A CA 1
ATOM 3925 C C . MET A 1 479 ? 18.985 6.661 -18.792 1.00 76.75 479 MET A C 1
ATOM 3927 O O . MET A 1 479 ? 18.899 6.330 -17.615 1.00 76.75 479 MET A O 1
ATOM 3931 N N . TYR A 1 480 ? 18.269 7.651 -19.316 1.00 71.44 480 TYR A N 1
ATOM 3932 C CA . TYR A 1 480 ? 17.247 8.378 -18.580 1.00 71.44 480 TYR A CA 1
ATOM 3933 C C . TYR A 1 480 ? 16.108 7.444 -18.166 1.00 71.44 480 TYR A C 1
ATOM 3935 O O . TYR A 1 480 ? 15.733 7.439 -17.001 1.00 71.44 480 TYR A O 1
ATOM 3943 N N . ALA A 1 481 ? 15.653 6.565 -19.059 1.00 68.81 481 ALA A N 1
ATOM 3944 C CA . ALA A 1 481 ? 14.664 5.542 -18.738 1.00 68.81 481 ALA A CA 1
ATOM 3945 C C . ALA A 1 481 ? 15.211 4.448 -17.792 1.00 68.81 481 ALA A C 1
ATOM 3947 O O . ALA A 1 481 ? 14.474 3.873 -17.003 1.00 68.81 481 ALA A O 1
ATOM 3948 N N . CYS A 1 482 ? 16.513 4.152 -17.810 1.00 68.94 482 CYS A N 1
ATOM 3949 C CA . CYS A 1 482 ? 17.115 3.232 -16.836 1.00 68.94 482 CYS A CA 1
ATOM 3950 C C . CYS A 1 482 ? 17.252 3.854 -15.437 1.00 68.94 482 CYS A C 1
ATOM 3952 O O . CYS A 1 482 ? 17.526 3.135 -14.472 1.00 68.94 482 CYS A O 1
ATOM 3954 N N . LYS A 1 483 ? 17.143 5.182 -15.319 1.00 61.56 483 LYS A N 1
ATOM 3955 C CA . LYS A 1 483 ? 17.242 5.888 -14.045 1.00 61.56 483 LYS A CA 1
ATOM 3956 C C . LYS A 1 483 ? 15.860 5.959 -13.411 1.00 61.56 483 LYS A C 1
ATOM 3958 O O . LYS A 1 483 ? 14.917 6.481 -13.993 1.00 61.56 483 LYS A O 1
ATOM 3963 N N . VAL A 1 484 ? 15.763 5.475 -12.178 1.00 57.47 484 VAL A N 1
ATOM 3964 C CA . VAL A 1 484 ? 14.659 5.868 -11.301 1.00 57.47 484 VAL A CA 1
ATOM 3965 C C . VAL A 1 484 ? 14.775 7.383 -11.079 1.00 57.47 484 VAL A C 1
ATOM 3967 O O . VAL A 1 484 ? 15.910 7.851 -10.910 1.00 57.47 484 VAL A O 1
ATOM 3970 N N . PRO A 1 485 ? 13.671 8.156 -11.117 1.00 53.75 485 PRO A N 1
ATOM 3971 C CA . PRO A 1 485 ? 13.714 9.586 -10.840 1.00 53.75 485 PRO A CA 1
ATOM 3972 C C . PRO A 1 485 ? 14.505 9.845 -9.560 1.00 53.75 485 PRO A C 1
ATOM 3974 O O . PRO A 1 485 ? 14.254 9.208 -8.535 1.00 53.75 485 PRO A O 1
ATOM 3977 N N . TYR A 1 486 ? 15.493 10.739 -9.638 1.00 52.31 486 TYR A N 1
ATOM 3978 C CA . TYR A 1 486 ? 16.183 11.194 -8.441 1.00 52.31 486 TYR A CA 1
ATOM 3979 C C . TYR A 1 486 ? 15.150 11.869 -7.548 1.00 52.31 486 TYR A C 1
ATOM 3981 O O . TYR A 1 486 ? 14.439 12.773 -7.989 1.00 52.31 486 TYR A O 1
ATOM 3989 N N . TRP A 1 487 ? 15.062 11.401 -6.315 1.00 62.38 487 TRP A N 1
ATOM 3990 C CA . TRP A 1 487 ? 14.159 11.925 -5.315 1.00 62.38 487 TRP A CA 1
ATOM 3991 C C . TRP A 1 487 ? 14.982 12.333 -4.092 1.00 62.38 487 TRP A C 1
ATOM 3993 O O . TRP A 1 487 ? 16.034 11.759 -3.822 1.00 62.38 487 TRP A O 1
ATOM 4003 N N . GLU A 1 488 ? 14.542 13.364 -3.380 1.00 67.75 488 GLU A N 1
ATOM 4004 C CA . GLU A 1 488 ? 15.167 13.813 -2.135 1.00 67.75 488 GLU A CA 1
ATOM 4005 C C . GLU A 1 488 ? 14.420 13.215 -0.949 1.00 67.75 488 GLU A C 1
ATOM 4007 O O . GLU A 1 488 ? 13.189 13.250 -0.928 1.00 67.75 488 GLU A O 1
ATOM 4012 N N . ASP A 1 489 ? 15.155 12.704 0.044 1.00 78.88 489 ASP A N 1
ATOM 4013 C CA . ASP A 1 489 ? 14.562 12.120 1.249 1.00 78.88 489 ASP A CA 1
ATOM 4014 C C . ASP A 1 489 ? 13.493 13.058 1.841 1.00 78.88 489 ASP A C 1
ATOM 4016 O O . ASP A 1 489 ? 13.688 14.269 1.992 1.00 78.88 489 ASP A O 1
ATOM 4020 N N . THR A 1 490 ? 12.330 12.493 2.163 1.00 77.94 490 THR A N 1
ATOM 4021 C CA . THR A 1 490 ? 11.224 13.260 2.740 1.00 77.94 490 THR A CA 1
ATOM 4022 C C . THR A 1 490 ? 11.240 13.110 4.244 1.00 77.94 490 THR A C 1
ATOM 4024 O O . THR A 1 490 ? 11.172 12.005 4.786 1.00 77.94 490 THR A O 1
ATOM 4027 N N . HIS A 1 491 ? 11.289 14.244 4.929 1.00 84.31 491 HIS A N 1
ATOM 4028 C CA . HIS A 1 491 ? 11.176 14.310 6.373 1.00 84.31 491 HIS A CA 1
ATOM 4029 C C . HIS A 1 491 ? 9.996 15.192 6.729 1.00 84.31 491 HIS A C 1
ATOM 4031 O O . HIS A 1 491 ? 9.865 16.284 6.179 1.00 84.31 491 HIS A O 1
ATOM 4037 N N . SER A 1 492 ? 9.157 14.724 7.647 1.00 82.69 492 SER A N 1
ATOM 4038 C CA . SER A 1 492 ? 8.035 15.489 8.177 1.00 82.69 492 SER A CA 1
ATOM 4039 C C . SER A 1 492 ? 8.057 15.455 9.695 1.00 82.69 492 SER A C 1
ATOM 4041 O O . SER A 1 492 ? 8.334 14.421 10.302 1.00 82.69 492 SER A O 1
ATOM 4043 N N . ILE A 1 493 ? 7.800 16.598 10.320 1.00 88.19 493 ILE A N 1
ATOM 4044 C CA . ILE A 1 493 ? 7.659 16.714 11.771 1.00 88.19 493 ILE A CA 1
ATOM 4045 C C . ILE A 1 493 ? 6.398 17.512 12.035 1.00 88.19 493 ILE A C 1
ATOM 4047 O O . ILE A 1 493 ? 6.211 18.582 11.454 1.00 88.19 493 ILE A O 1
ATOM 4051 N N . GLY A 1 494 ? 5.558 17.017 12.936 1.00 89.19 494 GLY A N 1
ATOM 4052 C CA . GLY A 1 494 ? 4.311 17.688 13.252 1.00 89.19 494 GLY A CA 1
ATOM 4053 C C . GLY A 1 494 ? 3.813 17.458 14.664 1.00 89.19 494 GLY A C 1
ATOM 4054 O O . GLY A 1 494 ? 4.332 16.645 15.431 1.00 89.19 494 GLY A O 1
ATOM 4055 N N . MET A 1 495 ? 2.783 18.220 15.003 1.00 91.62 495 MET A N 1
ATOM 4056 C CA . MET A 1 495 ? 2.017 18.113 16.236 1.00 91.62 495 MET A CA 1
ATOM 4057 C C . MET A 1 495 ? 0.538 18.041 15.900 1.00 91.62 495 MET A C 1
ATOM 4059 O O . MET A 1 495 ? 0.092 18.642 14.926 1.00 91.62 495 MET A O 1
ATOM 4063 N N . PHE A 1 496 ? -0.232 17.350 16.730 1.00 91.44 496 PHE A N 1
ATOM 4064 C CA . PHE A 1 496 ? -1.674 17.264 16.560 1.00 91.44 496 PHE A CA 1
ATOM 4065 C C . PHE A 1 496 ? -2.411 17.341 17.890 1.00 91.44 496 PHE A C 1
ATOM 4067 O O . PHE A 1 496 ? -1.894 16.988 18.956 1.00 91.44 496 PHE A O 1
ATOM 4074 N N . VAL A 1 497 ? -3.654 17.794 17.805 1.00 92.44 497 VAL A N 1
ATOM 4075 C CA . VAL A 1 497 ? -4.650 17.706 18.864 1.00 92.44 497 VAL A CA 1
ATOM 4076 C C . VAL A 1 497 ? -5.848 16.944 18.329 1.00 92.44 497 VAL A C 1
ATOM 4078 O O . VAL A 1 497 ? -6.280 17.154 17.198 1.00 92.44 497 VAL A O 1
ATOM 4081 N N . ARG A 1 498 ? -6.385 16.061 19.161 1.00 90.94 498 ARG A N 1
ATOM 4082 C CA . ARG A 1 498 ? -7.556 15.254 18.855 1.00 90.94 498 ARG A CA 1
ATOM 4083 C C . ARG A 1 498 ? -8.590 15.410 19.950 1.00 90.94 498 ARG A C 1
ATOM 4085 O O . ARG A 1 498 ? -8.270 15.286 21.136 1.00 90.94 498 ARG A O 1
ATOM 4092 N N . TYR A 1 499 ? -9.817 15.664 19.533 1.00 91.31 499 TYR A N 1
ATOM 4093 C CA . TYR A 1 499 ? -10.993 15.779 20.371 1.00 91.31 499 TYR A CA 1
ATOM 4094 C C . TYR A 1 499 ? -11.989 14.678 20.009 1.00 91.31 499 TYR A C 1
ATOM 4096 O O . TYR A 1 499 ? -12.239 14.450 18.835 1.00 91.31 499 TYR A O 1
ATOM 4104 N N . SER A 1 500 ? -12.555 14.002 21.005 1.00 90.88 500 SER A N 1
ATOM 4105 C CA . SER A 1 500 ? -13.569 12.959 20.808 1.00 90.88 500 SER A CA 1
ATOM 4106 C C . SER A 1 500 ? -14.689 13.085 21.837 1.00 90.88 500 SER A C 1
ATOM 4108 O O . SER A 1 500 ? -14.435 13.561 22.952 1.00 90.88 500 SER A O 1
ATOM 4110 N N . PHE A 1 501 ? -15.913 12.689 21.477 1.00 85.12 501 PHE A N 1
ATOM 4111 C CA . PHE A 1 501 ? -17.056 12.652 22.398 1.00 85.12 501 PHE A CA 1
ATOM 4112 C C . PHE A 1 501 ? -18.042 11.522 22.123 1.00 85.12 501 PHE A C 1
ATOM 4114 O O . PHE A 1 501 ? -18.113 11.050 20.964 1.00 85.12 501 PHE A O 1
#

pLDDT: mean 74.68, std 15.88, range [31.69, 96.0]

Mean predicted aligned error: 12.1 Å

Solvent-accessible surface area (backbone atoms only — not comparable to full-atom values): 25677 Å² total; per-residue (Å²): 129,63,70,68,60,57,49,52,50,48,50,57,49,48,60,64,73,49,56,90,82,50,56,77,71,62,50,65,76,44,53,47,74,39,38,43,38,38,40,38,38,42,51,68,75,45,64,69,54,66,66,44,57,46,92,88,37,84,89,64,34,84,73,48,51,62,52,85,68,49,42,58,38,43,38,36,39,42,37,43,29,36,64,46,91,86,43,54,49,26,35,42,42,28,40,37,38,30,62,61,63,55,76,62,62,90,88,56,77,101,63,56,48,72,50,75,48,41,37,34,41,38,41,23,89,49,72,39,87,87,17,42,34,39,31,42,35,44,33,24,31,65,58,81,68,40,36,41,16,58,55,92,68,83,62,87,79,55,89,62,69,76,67,39,90,69,42,20,58,36,48,67,58,22,45,30,46,35,42,37,44,23,66,29,89,58,28,33,39,36,42,35,43,28,51,27,45,20,58,39,39,33,63,51,25,39,20,33,31,77,77,11,40,26,42,36,38,35,42,37,38,61,59,94,53,34,39,37,34,35,17,42,34,41,38,31,17,35,54,63,64,77,40,84,43,68,48,99,86,68,51,75,49,74,38,70,87,40,85,28,44,34,38,40,37,21,29,24,41,35,40,62,47,79,57,97,68,34,38,38,36,44,39,42,18,41,36,37,42,38,34,38,32,29,73,57,71,72,45,49,78,74,56,36,60,81,29,42,33,55,38,36,36,43,26,40,36,37,34,43,36,45,85,54,36,38,38,39,38,42,35,37,38,52,45,63,74,92,35,52,15,53,34,43,28,46,32,31,52,57,31,70,72,43,53,75,56,54,76,77,59,82,47,98,74,71,54,71,94,73,88,72,65,60,56,13,72,20,33,42,62,65,40,56,68,46,46,22,38,39,39,42,38,39,40,38,39,49,81,44,103,38,34,36,40,35,39,35,39,38,38,42,38,59,39,91,59,84,40,49,34,48,69,67,55,31,52,50,51,50,48,52,48,51,25,52,45,35,34,71,72,51,69,42,54,71,68,61,20,46,52,53,34,51,53,52,53,52,46,30,70,66,43,70,45,81,56,96,93,44,80,42,26,51,41,53,49,53,47,52,66,23,38,64,75,88,70,63,60,29,40,37,42,33,39,29,44,37,42,44,92

Sequence (501 aa):
MKPTYFILFFLANFFYIVPELFSYQNVLENISIYSEFSCLSKTQTSYYTPLDNPIWAIDFRSGANHREDQIIRTAGEIDLCIGKPGEKFFGLLQFYFDANDPDFNVNEQEEAYFDTGNIFINYRPFEFYGGRPFGITVGIQPIKATANAAYSYIFSGDFEEDFILYTCNFLNYAPAVTFDLHFSKTNGIGFSYSQKAPDISNIAFAINTQHANSKIFWVEMEKWNFNFNLAYQIVDGEQYATKINRTNNGNIYYSYQNDHRHRLFNSLIRYTIEFKKNTIIPWFGYQKLFGDEAQLPYLEEIGYGDRYISAYTLNYGFSYQKNKFLFVMDFSELHTPKLGGIDALPYGYVNELIKPIYSLFPTSNNYTWSNTPIEGLSHSVYYAAGLGSVAHIEFLYEISKHIKIGAFMYFLNNKNDNTIGNENSVKQQLTTRITSKLMKEANIDNAEATEITNKIMNVLDNVEIHMDGQTATIFNQIMYACKVPYWEDTHSIGMFVRYSF